Protein AF-0000000085163467 (afdb_homodimer)

Foldseek 3Di:
DPPPVCVVVLVQCVVLPLAAQWEEEEEQCFLNPVVQVSDVRNDPNYAYEYEEQDVVRQVNNCVPHHDPRYHYDYDDLLGGDPVSAATLEYEYEADLQQDLCSLSSVLSCQVRYDAFRKYKYKHWALPFDDDQCVLQVLLVLLLVLVLVLSVLSVGDRHVQVCVVVSCVVSQFPDKDKDKDFDKDKLVGDCSLVVCVVCVVSSCVSPVDDPPDDSVVSVVVSNVSSVVDTTMTGSTMMMMIMGHHD/DPPPPCVVVLVQCVVLPLAAQWEEEEEQCFLNPVVQVSDVRNDPNYAYEYEEQDVVRQVNNCVPHHDPRYHYDYDDLLGGDPVVAATLEYEYEADLQQDLCSLSSVLSCQVRYDAFRKYKYKHWALPFDDPQCVLPVLLVLLLVLVLVLSVLSVGDRHVQVCVVVSCVVSQFPDKDKDKDFDKDKLVGDCSLVVCVVCVVSSCVSVVDDPPDDSVVSVVVSNVSSVVDTTMTGSTMMMMIMGHHD

Sequence (490 aa):
MTNNRNDFTLRLLEDANIHPGMRVLDVGCGPGEVTGLLAALVGDSGKVIGIDTNTQLLNLAKQNHSGENIEYREADIYDLPQDLGTFDAIVGRRVLMYLPEPMQALENLKPFLKTDGMLIFQESDAINGGTGGDNLPRHQQAIQWVWQTVGLEGGDIHIGEKLYDMYVQLGIENPNIMAEVVMQTSKDNDLAWLIEMMLPRMQSHQVLSEDFSIDTFKKELKAEADATNTAFIRDTAFGVWGKFNMTNNRNDFTLRLLEDANIHPGMRVLDVGCGPGEVTGLLAALVGDSGKVIGIDTNTQLLNLAKQNHSGENIEYREADIYDLPQDLGTFDAIVGRRVLMYLPEPMQALENLKPFLKTDGMLIFQESDAINGGTGGDNLPRHQQAIQWVWQTVGLEGGDIHIGEKLYDMYVQLGIENPNIMAEVVMQTSKDNDLAWLIEMMLPRMQSHQVLSEDFSIDTFKKELKAEADATNTAFIRDTAFGVWGKFN

pLDDT: mean 94.49, std 8.82, range [33.84, 98.94]

Radius of gyration: 24.38 Å; Cα contacts (8 Å, |Δi|>4): 970; chains: 2; bounding box: 59×67×58 Å

Solvent-accessible surface area (backbone atoms only — not comparable to full-atom values): 25630 Å² total; per-residue (Å²): 117,84,76,54,85,52,52,65,56,51,51,49,42,51,74,69,61,63,42,66,48,36,35,34,36,27,44,53,26,48,51,19,64,64,42,42,55,50,34,64,48,14,33,85,71,12,36,27,39,27,23,25,76,51,66,68,33,45,53,45,8,55,70,73,43,69,51,96,33,48,45,79,44,81,37,41,71,86,60,64,65,77,86,74,54,64,16,49,29,40,38,32,55,69,42,58,37,68,39,93,53,43,66,59,36,55,59,58,45,54,84,35,40,37,93,80,14,36,46,34,42,32,32,54,18,65,59,39,80,58,70,35,37,68,78,34,60,66,60,48,47,53,52,47,51,52,52,49,44,42,39,75,72,61,25,42,54,56,41,31,60,42,47,60,43,52,40,41,74,73,46,16,86,78,57,37,71,49,40,35,45,39,69,35,33,49,84,53,68,61,59,62,60,48,49,61,73,40,38,67,61,26,36,75,70,62,76,36,60,89,80,60,52,67,67,58,50,46,52,51,46,50,53,49,24,73,73,37,78,37,42,31,44,68,25,27,41,24,36,39,34,41,39,69,114,118,85,76,53,87,52,53,65,56,52,50,50,42,50,74,69,60,62,40,66,49,37,37,34,37,28,44,54,26,49,52,20,63,64,44,43,54,49,34,65,47,12,33,86,70,13,36,26,38,27,23,26,76,51,63,69,34,44,54,44,9,55,70,72,42,70,49,95,31,49,45,78,45,81,38,41,71,87,60,63,66,74,86,73,54,63,16,51,28,39,37,31,56,69,41,59,38,67,38,93,54,43,68,58,37,55,59,59,46,54,83,35,42,37,93,81,13,37,45,35,42,34,32,54,18,63,59,38,76,62,72,36,39,68,77,35,60,66,61,48,48,52,54,48,52,53,54,49,43,43,39,74,73,62,26,43,56,56,41,31,58,42,46,60,45,52,41,41,73,73,47,17,84,78,58,36,72,48,40,34,45,39,68,34,33,49,86,53,67,60,59,64,60,48,50,60,72,40,38,70,61,26,35,75,69,60,74,36,58,90,82,59,52,67,67,59,50,46,50,51,47,49,52,49,24,74,73,38,79,41,43,30,48,70,23,27,41,24,35,38,35,39,40,70,114

InterPro domains:
  IPR025714 Methyltransferase domain [PF13847] (18-125)
  IPR029063 S-adenosyl-L-methionine-dependent methyltransferase superfamily [G3DSA:3.40.50.150] (1-230)
  IPR029063 S-adenosyl-L-methionine-dependent methyltransferase superfamily [SSF53335] (9-128)

Organism: Staphylococcus carnosus (strain TM300) (NCBI:txid396513)

Structure (mmCIF, N/CA/C/O backbone):
data_AF-0000000085163467-model_v1
#
loop_
_entity.id
_entity.type
_entity.pdbx_description
1 polymer 'Methyltransferase domain-containing protein'
#
loop_
_atom_site.group_PDB
_atom_site.id
_atom_site.type_symbol
_atom_site.label_atom_id
_atom_site.label_alt_id
_atom_site.label_comp_id
_atom_site.label_asym_id
_atom_site.label_entity_id
_atom_site.label_seq_id
_atom_site.pdbx_PDB_ins_code
_atom_site.Cartn_x
_atom_site.Cartn_y
_atom_site.Cartn_z
_atom_site.occupancy
_atom_site.B_iso_or_equiv
_atom_site.auth_seq_id
_atom_site.auth_comp_id
_atom_site.auth_asym_id
_atom_site.auth_atom_id
_atom_site.pdbx_PDB_model_num
ATOM 1 N N . MET A 1 1 ? 14.32 -0.67 -8.406 1 33.84 1 MET A N 1
ATOM 2 C CA . MET A 1 1 ? 13.039 0.006 -8.211 1 33.84 1 MET A CA 1
ATOM 3 C C . MET A 1 1 ? 13.242 1.389 -7.598 1 33.84 1 MET A C 1
ATOM 5 O O . MET A 1 1 ? 13.586 1.508 -6.418 1 33.84 1 MET A O 1
ATOM 9 N N . THR A 1 2 ? 13.789 2.273 -8.227 1 39.62 2 THR A N 1
ATOM 10 C CA . THR A 1 2 ? 14.047 3.531 -7.531 1 39.62 2 THR A CA 1
ATOM 11 C C . THR A 1 2 ? 12.766 4.082 -6.914 1 39.62 2 THR A C 1
ATOM 13 O O . THR A 1 2 ? 11.875 4.535 -7.633 1 39.62 2 THR A O 1
ATOM 16 N N . ASN A 1 3 ? 12.281 3.367 -5.816 1 54.41 3 ASN A N 1
ATOM 17 C CA . ASN A 1 3 ? 11.117 3.865 -5.086 1 54.41 3 ASN A CA 1
ATOM 18 C C . ASN A 1 3 ? 11.195 5.375 -4.871 1 54.41 3 ASN A C 1
ATOM 20 O O . ASN A 1 3 ? 11.977 5.844 -4.039 1 54.41 3 ASN A O 1
ATOM 24 N N . ASN A 1 4 ? 10.828 6.082 -6.039 1 67.31 4 ASN A N 1
ATOM 25 C CA . ASN A 1 4 ? 10.734 7.52 -5.82 1 67.31 4 ASN A CA 1
ATOM 26 C C . ASN A 1 4 ? 9.82 7.848 -4.641 1 67.31 4 ASN A C 1
ATOM 28 O O . ASN A 1 4 ? 8.664 7.418 -4.605 1 67.31 4 ASN A O 1
ATOM 32 N N . ARG A 1 5 ? 10.398 8.391 -3.631 1 80.62 5 ARG A N 1
ATOM 33 C CA . ARG A 1 5 ? 9.75 8.727 -2.365 1 80.62 5 ARG A CA 1
ATOM 34 C C . ARG A 1 5 ? 8.469 9.516 -2.594 1 80.62 5 ARG A C 1
ATOM 36 O O . ARG A 1 5 ? 7.582 9.523 -1.735 1 80.62 5 ARG A O 1
ATOM 43 N N . ASN A 1 6 ? 8.367 10.039 -3.852 1 93.56 6 ASN A N 1
ATOM 44 C CA . ASN A 1 6 ? 7.219 10.898 -4.09 1 93.56 6 ASN A CA 1
ATOM 45 C C . ASN A 1 6 ? 6.137 10.18 -4.891 1 93.56 6 ASN A C 1
ATOM 47 O O . ASN A 1 6 ? 5.094 10.758 -5.199 1 93.56 6 ASN A O 1
ATOM 51 N N . ASP A 1 7 ? 6.352 8.945 -5.258 1 93.31 7 ASP A N 1
ATOM 52 C CA . ASP A 1 7 ? 5.395 8.227 -6.094 1 93.31 7 ASP A CA 1
ATOM 53 C C . ASP A 1 7 ? 4.023 8.156 -5.426 1 93.31 7 ASP A C 1
ATOM 55 O O . ASP A 1 7 ? 3 8.391 -6.066 1 93.31 7 ASP A O 1
ATOM 59 N N . PHE A 1 8 ? 4.055 7.855 -4.184 1 95.5 8 PHE A N 1
ATOM 60 C CA . PHE A 1 8 ? 2.791 7.773 -3.463 1 95.5 8 PHE A CA 1
ATOM 61 C C . PHE A 1 8 ? 2.094 9.133 -3.438 1 95.5 8 PHE A C 1
ATOM 63 O O . PHE A 1 8 ? 0.89 9.219 -3.688 1 95.5 8 PHE A O 1
ATOM 70 N N . THR A 1 9 ? 2.85 10.195 -3.123 1 98.06 9 THR A N 1
ATOM 71 C CA . THR A 1 9 ? 2.316 11.555 -3.061 1 98.06 9 THR A CA 1
ATOM 72 C C . THR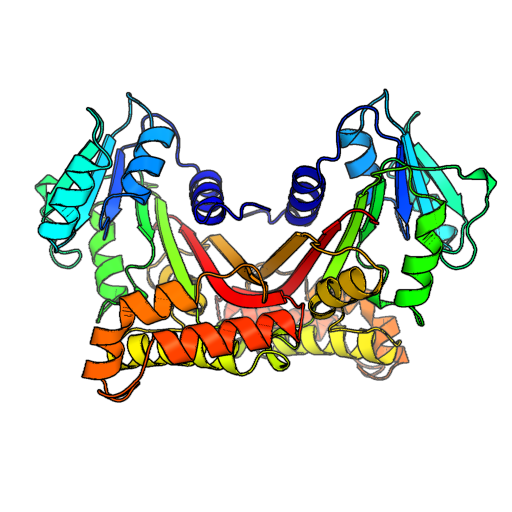 A 1 9 ? 1.715 11.961 -4.402 1 98.06 9 THR A C 1
ATOM 74 O O . THR A 1 9 ? 0.606 12.5 -4.453 1 98.06 9 THR A O 1
ATOM 77 N N . LEU A 1 10 ? 2.42 11.648 -5.441 1 97.38 10 LEU A N 1
ATOM 78 C CA . LEU A 1 10 ? 1.955 12.023 -6.773 1 97.38 10 LEU A CA 1
ATOM 79 C C . LEU A 1 10 ? 0.665 11.297 -7.125 1 97.38 10 LEU A C 1
ATOM 81 O O . LEU A 1 10 ? -0.26 11.891 -7.684 1 97.38 10 LEU A O 1
ATOM 85 N N . ARG A 1 11 ? 0.562 10.039 -6.812 1 95.88 11 ARG A N 1
ATOM 86 C CA . ARG A 1 11 ? -0.658 9.273 -7.059 1 95.88 11 ARG A CA 1
ATOM 87 C C . ARG A 1 11 ? -1.825 9.836 -6.254 1 95.88 11 ARG A C 1
ATOM 89 O O . ARG A 1 11 ? -2.947 9.922 -6.754 1 95.88 11 ARG A O 1
ATOM 96 N N . LEU A 1 12 ? -1.539 10.188 -4.984 1 97.69 12 LEU A N 1
ATOM 97 C CA . LEU A 1 12 ? -2.555 10.781 -4.121 1 97.69 12 LEU A CA 1
ATOM 98 C C . LEU A 1 12 ? -3.098 12.07 -4.723 1 97.69 12 LEU A C 1
ATOM 100 O O . LEU A 1 12 ? -4.312 12.258 -4.809 1 97.69 12 LEU A O 1
ATOM 104 N N . LEU A 1 13 ? -2.219 12.945 -5.176 1 98.62 13 LEU A N 1
ATOM 105 C CA . LEU A 1 13 ? -2.607 14.234 -5.73 1 98.62 13 LEU A CA 1
ATOM 106 C C . LEU A 1 13 ? -3.369 14.062 -7.039 1 98.62 13 LEU A C 1
ATOM 108 O O . LEU A 1 13 ? -4.32 14.797 -7.312 1 98.62 13 LEU A O 1
ATOM 112 N N . GLU A 1 14 ? -2.939 13.078 -7.836 1 97.19 14 GLU A N 1
ATOM 113 C CA . GLU A 1 14 ? -3.637 12.781 -9.086 1 97.19 14 GLU A CA 1
ATOM 114 C C . GLU A 1 14 ? -5.039 12.25 -8.82 1 97.19 14 GLU A C 1
ATOM 116 O O . GLU A 1 14 ? -6.008 12.695 -9.438 1 97.19 14 GLU A O 1
ATOM 121 N N . ASP A 1 15 ? -5.102 11.32 -7.945 1 96.44 15 ASP A N 1
ATOM 122 C CA . ASP A 1 15 ? -6.395 10.742 -7.594 1 96.44 15 ASP A CA 1
ATOM 123 C C . ASP A 1 15 ? -7.336 11.797 -7.027 1 96.44 15 ASP A C 1
ATOM 125 O O . ASP A 1 15 ? -8.547 11.734 -7.238 1 96.44 15 ASP A O 1
ATOM 129 N N . ALA A 1 16 ? -6.781 12.773 -6.324 1 97.81 16 ALA A N 1
ATOM 130 C CA . ALA A 1 16 ? -7.574 13.852 -5.75 1 97.81 16 ALA A CA 1
ATOM 131 C C . ALA A 1 16 ? -7.859 14.938 -6.789 1 97.81 16 ALA A C 1
ATOM 133 O O . ALA A 1 16 ? -8.469 15.961 -6.473 1 97.81 16 ALA A O 1
ATOM 134 N N . ASN A 1 17 ? -7.375 14.766 -8.008 1 97.38 17 ASN A N 1
ATOM 135 C CA . ASN A 1 17 ? -7.664 15.578 -9.18 1 97.38 17 ASN A CA 1
ATOM 136 C C . ASN A 1 17 ? -7.07 16.984 -9.055 1 97.38 17 ASN A C 1
ATOM 138 O O . ASN A 1 17 ? -7.742 17.969 -9.344 1 97.38 17 ASN A O 1
ATOM 142 N N . ILE A 1 18 ? -5.855 17.078 -8.5 1 98.75 18 ILE A N 1
ATOM 143 C CA . ILE A 1 18 ? -5.086 18.312 -8.664 1 98.75 18 ILE A CA 1
ATOM 144 C C . ILE A 1 18 ? -4.766 18.516 -10.141 1 98.75 18 ILE A C 1
ATOM 146 O O . ILE A 1 18 ? -4.23 17.625 -10.797 1 98.75 18 ILE A O 1
ATOM 150 N N . HIS A 1 19 ? -5.098 19.656 -10.656 1 98.31 19 HIS A N 1
ATOM 151 C CA . HIS A 1 19 ? -4.957 19.875 -12.094 1 98.31 19 HIS A CA 1
ATOM 152 C C . HIS A 1 19 ? -4.598 21.328 -12.398 1 98.31 19 HIS A C 1
ATOM 154 O O . HIS A 1 19 ? -4.641 22.172 -11.508 1 98.31 19 HIS A O 1
ATOM 160 N N . PRO A 1 20 ? -4.234 21.609 -13.625 1 98.62 20 PRO A N 1
ATOM 161 C CA . PRO A 1 20 ? -3.764 22.953 -13.992 1 98.62 20 PRO A CA 1
ATOM 162 C C . PRO A 1 20 ? -4.781 24.047 -13.672 1 98.62 20 PRO A C 1
ATOM 164 O O . PRO A 1 20 ? -5.984 23.844 -13.867 1 98.62 20 PRO A O 1
ATOM 167 N N . GLY A 1 21 ? -4.293 25.109 -13.188 1 98.75 21 GLY A N 1
ATOM 168 C CA . GLY A 1 21 ? -5.121 26.281 -12.969 1 98.75 21 GLY A CA 1
ATOM 169 C C . GLY A 1 21 ? -5.594 26.422 -11.531 1 98.75 21 GLY A C 1
ATOM 170 O O . GLY A 1 21 ? -6.113 27.469 -11.133 1 98.75 21 GLY A O 1
ATOM 171 N N . MET A 1 22 ? -5.332 25.438 -10.711 1 98.75 22 MET A N 1
ATOM 172 C CA . MET A 1 22 ? -5.832 25.438 -9.336 1 98.75 22 MET A CA 1
ATOM 173 C C . MET A 1 22 ? -4.988 26.344 -8.445 1 98.75 22 MET A C 1
ATOM 175 O O . MET A 1 22 ? -3.791 26.516 -8.688 1 98.75 22 MET A O 1
ATOM 179 N N . ARG A 1 23 ? -5.645 26.891 -7.461 1 98.88 23 ARG A N 1
ATOM 180 C CA . ARG A 1 23 ? -4.969 27.531 -6.332 1 98.88 23 ARG A CA 1
ATOM 181 C C . ARG A 1 23 ? -4.898 26.578 -5.137 1 98.88 23 ARG A C 1
ATOM 183 O O . ARG A 1 23 ? -5.93 26.188 -4.582 1 98.88 23 ARG A O 1
ATOM 190 N N . VAL A 1 24 ? -3.676 26.203 -4.703 1 98.94 24 VAL A N 1
ATOM 191 C CA . VAL A 1 24 ? -3.512 25.141 -3.715 1 98.94 24 VAL A CA 1
ATOM 192 C C . VAL A 1 24 ? -2.688 25.656 -2.537 1 98.94 24 VAL A C 1
ATOM 194 O O . VAL A 1 24 ? -1.69 26.359 -2.729 1 98.94 24 VAL A O 1
ATOM 197 N N . LEU A 1 25 ? -3.133 25.344 -1.341 1 98.88 25 LEU A N 1
ATOM 198 C CA . LEU A 1 25 ? -2.377 25.609 -0.123 1 98.88 25 LEU A CA 1
ATOM 199 C C . LEU A 1 25 ? -1.629 24.375 0.344 1 98.88 25 LEU A C 1
ATOM 201 O O . LEU A 1 25 ? -2.227 23.297 0.493 1 98.88 25 LEU A O 1
ATOM 205 N N . ASP A 1 26 ? -0.346 24.469 0.491 1 98.81 26 ASP A N 1
ATOM 206 C CA . ASP A 1 26 ? 0.497 23.422 1.069 1 98.81 26 ASP A CA 1
ATOM 207 C C . ASP A 1 26 ? 0.833 23.734 2.527 1 98.81 26 ASP A C 1
ATOM 209 O O . ASP A 1 26 ? 1.707 24.562 2.805 1 98.81 26 ASP A O 1
ATOM 213 N N . VAL A 1 27 ? 0.154 23.078 3.463 1 98.69 27 VAL A N 1
ATOM 214 C CA . VAL A 1 27 ? 0.337 23.406 4.875 1 98.69 27 VAL A CA 1
ATOM 215 C C . VAL A 1 27 ? 1.475 22.562 5.449 1 98.69 27 VAL A C 1
ATOM 217 O O . VAL A 1 27 ? 1.583 21.359 5.152 1 98.69 27 VAL A O 1
ATOM 220 N N . GLY A 1 28 ? 2.26 23.156 6.266 1 98.25 28 GLY A N 1
ATOM 221 C CA . GLY A 1 28 ? 3.469 22.484 6.715 1 98.25 28 GLY A CA 1
ATOM 222 C C . GLY A 1 28 ? 4.406 22.109 5.578 1 98.25 28 GLY A C 1
ATOM 223 O O . GLY A 1 28 ? 4.859 20.969 5.48 1 98.25 28 GLY A O 1
ATOM 224 N N . CYS A 1 29 ? 4.797 23.094 4.777 1 98.44 29 CYS A N 1
ATOM 225 C CA . CYS A 1 29 ? 5.438 22.797 3.5 1 98.44 29 CYS A CA 1
ATOM 226 C C . CYS A 1 29 ? 6.902 22.438 3.697 1 98.44 29 CYS A C 1
ATOM 228 O O . CYS A 1 29 ? 7.547 21.922 2.779 1 98.44 29 CYS A O 1
ATOM 230 N N . GLY A 1 30 ? 7.516 22.719 4.863 1 97.5 30 GLY A N 1
ATOM 231 C CA . GLY A 1 30 ? 8.922 22.422 5.094 1 97.5 30 GLY A CA 1
ATOM 232 C C . GLY A 1 30 ? 9.836 23.016 4.043 1 97.5 30 GLY A C 1
ATOM 233 O O . GLY A 1 30 ? 9.727 24.203 3.729 1 97.5 30 GLY A O 1
ATOM 234 N N . PRO A 1 31 ? 10.75 22.266 3.578 1 97.56 31 PRO A N 1
ATOM 235 C CA . PRO A 1 31 ? 11.68 22.797 2.576 1 97.56 31 PRO A CA 1
ATOM 236 C C . PRO A 1 31 ? 11.062 22.875 1.181 1 97.56 31 PRO A C 1
ATOM 238 O O . PRO A 1 31 ? 11.781 23.078 0.196 1 97.56 31 PRO A O 1
ATOM 241 N N . GLY A 1 32 ? 9.836 22.594 1.021 1 98.19 32 GLY A N 1
ATOM 242 C CA . GLY A 1 32 ? 9.086 22.969 -0.171 1 98.19 32 GLY A CA 1
ATOM 243 C C . GLY A 1 32 ? 8.977 21.844 -1.18 1 98.19 32 GLY A C 1
ATOM 244 O O . GLY A 1 32 ? 8.602 22.062 -2.334 1 98.19 32 GLY A O 1
ATOM 245 N N . GLU A 1 33 ? 9.242 20.609 -0.775 1 97.31 33 GLU A N 1
ATOM 246 C CA . GLU A 1 33 ? 9.227 19.5 -1.724 1 97.31 33 GLU A CA 1
ATOM 247 C C . GLU A 1 33 ? 7.844 19.312 -2.332 1 97.31 33 GLU A C 1
ATOM 249 O O . GLU A 1 33 ? 7.695 19.266 -3.557 1 97.31 33 GLU A O 1
ATOM 254 N N . VAL A 1 34 ? 6.852 19.188 -1.509 1 98.5 34 VAL A N 1
ATOM 255 C CA . VAL A 1 34 ? 5.488 18.984 -1.991 1 98.5 34 VAL A CA 1
ATOM 256 C C . VAL A 1 34 ? 5.012 20.234 -2.725 1 98.5 34 VAL A C 1
ATOM 258 O O . VAL A 1 34 ? 4.293 20.141 -3.721 1 98.5 34 VAL A O 1
ATOM 261 N N . THR A 1 35 ? 5.414 21.422 -2.258 1 98.75 35 THR A N 1
ATOM 262 C CA . THR A 1 35 ? 5.086 22.656 -2.945 1 98.75 35 THR A CA 1
ATOM 263 C C . THR A 1 35 ? 5.543 22.609 -4.402 1 98.75 35 THR A C 1
ATOM 265 O O . THR A 1 35 ? 4.801 23 -5.305 1 98.75 35 THR A O 1
ATOM 268 N N . GLY A 1 36 ? 6.754 22.172 -4.574 1 98.38 36 GLY A N 1
ATOM 269 C CA . GLY A 1 36 ? 7.266 22.031 -5.93 1 98.38 36 GLY A CA 1
ATOM 270 C C . GLY A 1 36 ? 6.438 21.078 -6.781 1 98.38 36 GLY A C 1
ATOM 271 O O . GLY A 1 36 ? 6.156 21.375 -7.945 1 98.38 36 GLY A O 1
ATOM 272 N N . LEU A 1 37 ? 6.062 19.922 -6.238 1 98.31 37 LEU A N 1
ATOM 273 C CA . LEU A 1 37 ? 5.227 18.969 -6.953 1 98.31 37 LEU A CA 1
ATOM 274 C C . LEU A 1 37 ? 3.893 19.594 -7.344 1 98.31 37 LEU A C 1
ATOM 276 O O . LEU A 1 37 ? 3.439 19.438 -8.484 1 98.31 37 LEU A O 1
ATOM 280 N N . LEU A 1 38 ? 3.305 20.312 -6.398 1 98.81 38 LEU A N 1
ATOM 281 C CA . LEU A 1 38 ? 2.016 20.953 -6.621 1 98.81 38 LEU A CA 1
ATOM 282 C C . LEU A 1 38 ? 2.121 22.016 -7.711 1 98.81 38 LEU A C 1
ATOM 284 O O . LEU A 1 38 ? 1.244 22.109 -8.57 1 98.81 38 LEU A O 1
ATOM 288 N N . ALA A 1 39 ? 3.17 22.781 -7.656 1 98.75 39 ALA A N 1
ATOM 289 C CA . ALA A 1 39 ? 3.373 23.828 -8.641 1 98.75 39 ALA A CA 1
ATOM 290 C C . ALA A 1 39 ? 3.443 23.266 -10.055 1 98.75 39 ALA A C 1
ATOM 292 O O . ALA A 1 39 ? 2.879 23.844 -10.992 1 98.75 39 ALA A O 1
ATOM 293 N N . ALA A 1 40 ? 4.156 22.172 -10.18 1 98.25 40 ALA A N 1
ATOM 294 C CA . ALA A 1 40 ? 4.262 21.516 -11.477 1 98.25 40 ALA A CA 1
ATOM 295 C C . ALA A 1 40 ? 2.898 21.016 -11.953 1 98.25 40 ALA A C 1
ATOM 297 O O . ALA A 1 40 ? 2.572 21.109 -13.141 1 98.25 40 ALA A O 1
ATOM 298 N N . LEU A 1 41 ? 2.098 20.516 -11.102 1 98.5 41 LEU A N 1
ATOM 299 C CA . LEU A 1 41 ? 0.807 19.938 -11.445 1 98.5 41 LEU A CA 1
ATOM 300 C C . LEU A 1 41 ? -0.194 21.016 -11.828 1 98.5 41 LEU A C 1
ATOM 302 O O . LEU A 1 41 ? -0.966 20.844 -12.781 1 98.5 41 LEU A O 1
ATOM 306 N N . VAL A 1 42 ? -0.173 22.125 -11.125 1 98.69 42 VAL A N 1
ATOM 307 C CA . VAL A 1 42 ? -1.188 23.141 -11.359 1 98.69 42 VA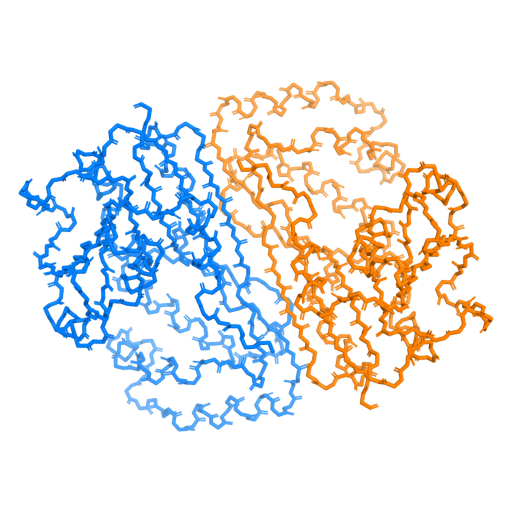L A CA 1
ATOM 308 C C . VAL A 1 42 ? -0.763 24.031 -12.531 1 98.69 42 VAL A C 1
ATOM 310 O O . VAL A 1 42 ? -1.578 24.781 -13.078 1 98.69 42 VAL A O 1
ATOM 313 N N . GLY A 1 43 ? 0.522 24.094 -12.805 1 98.31 43 GLY A N 1
ATOM 314 C CA . GLY A 1 43 ? 1.028 24.812 -13.961 1 98.31 43 GLY A CA 1
ATOM 315 C C . GLY A 1 43 ? 1.053 26.312 -13.766 1 98.31 43 GLY A C 1
ATOM 316 O O . GLY A 1 43 ? 0.718 26.812 -12.688 1 98.31 43 GLY A O 1
ATOM 317 N N . ASP A 1 44 ? 1.373 27.016 -14.867 1 97.56 44 ASP A N 1
ATOM 318 C CA . ASP A 1 44 ? 1.598 28.453 -14.828 1 97.56 44 ASP A CA 1
ATOM 319 C C . ASP A 1 44 ? 0.292 29.203 -14.586 1 97.56 44 ASP A C 1
ATOM 321 O O . ASP A 1 44 ? 0.306 30.375 -14.164 1 97.56 44 ASP A O 1
ATOM 325 N N . SER A 1 45 ? -0.733 28.531 -14.906 1 98.38 45 SER A N 1
ATOM 326 C CA . SER A 1 45 ? -2.023 29.188 -14.727 1 98.38 45 SER A CA 1
ATOM 327 C C . SER A 1 45 ? -2.545 29 -13.305 1 98.38 45 SER A C 1
ATOM 329 O O . SER A 1 45 ? -3.562 29.578 -12.922 1 98.38 45 SER A O 1
ATOM 331 N N . GLY A 1 46 ? -1.852 28.125 -12.555 1 98.69 46 GLY A N 1
ATOM 332 C CA . GLY A 1 46 ? -2.211 27.906 -11.164 1 98.69 46 GLY A CA 1
ATOM 333 C C . GLY A 1 46 ? -1.3 28.609 -10.188 1 98.69 46 GLY A C 1
ATOM 334 O O . GLY A 1 46 ? -0.425 29.391 -10.594 1 98.69 46 GLY A O 1
ATOM 335 N N . LYS A 1 47 ? -1.557 28.406 -8.883 1 98.75 47 LYS A N 1
ATOM 336 C CA . LYS A 1 47 ? -0.771 29.016 -7.816 1 98.75 47 LYS A CA 1
ATOM 337 C C . LYS A 1 47 ? -0.7 28.109 -6.594 1 98.75 47 LYS A C 1
ATOM 339 O O . LYS A 1 47 ? -1.697 27.5 -6.211 1 98.75 47 LYS A O 1
ATOM 344 N N . VAL A 1 48 ? 0.468 28.047 -6.008 1 98.88 48 VAL A N 1
ATOM 345 C CA . VAL A 1 48 ? 0.669 27.266 -4.785 1 98.88 48 VAL A CA 1
ATOM 346 C C . VAL A 1 48 ? 1.252 28.172 -3.695 1 98.88 48 VAL A C 1
ATOM 348 O O . VAL A 1 48 ? 2.215 28.906 -3.938 1 98.88 48 VAL A O 1
ATOM 351 N N . ILE A 1 49 ? 0.641 28.156 -2.584 1 98.88 49 ILE A N 1
ATOM 352 C CA . ILE A 1 49 ? 1.185 28.828 -1.409 1 98.88 49 ILE A CA 1
ATOM 353 C C . ILE A 1 49 ? 1.601 27.797 -0.367 1 98.88 49 ILE A C 1
ATOM 355 O O . ILE A 1 49 ? 0.777 27 0.09 1 98.88 49 ILE A O 1
ATOM 359 N N . GLY A 1 50 ? 2.855 27.766 -0.092 1 98.75 50 GLY A N 1
ATOM 360 C CA . GLY A 1 50 ? 3.355 26.938 0.995 1 98.75 50 GLY A CA 1
ATOM 361 C C . GLY A 1 50 ? 3.496 27.688 2.303 1 98.75 50 GLY A C 1
ATOM 362 O O . GLY A 1 50 ? 4.051 28.781 2.334 1 98.75 50 GLY A O 1
ATOM 363 N N . ILE A 1 51 ? 3.016 27.078 3.383 1 98.62 51 ILE A N 1
ATOM 364 C CA . ILE A 1 51 ? 3.154 27.766 4.668 1 98.62 51 ILE A CA 1
ATOM 365 C C . ILE A 1 51 ? 3.842 26.828 5.668 1 98.62 51 ILE A C 1
ATOM 367 O O . ILE A 1 51 ? 3.686 25.609 5.602 1 98.62 51 ILE A O 1
ATOM 371 N N . ASP A 1 52 ? 4.578 27.375 6.516 1 98.25 52 ASP A N 1
ATOM 372 C CA . ASP A 1 52 ? 5.23 26.719 7.645 1 98.25 52 ASP A CA 1
ATOM 373 C C . ASP A 1 52 ? 5.559 27.734 8.75 1 98.25 52 ASP A C 1
ATOM 375 O O . ASP A 1 52 ? 5.578 28.938 8.508 1 98.25 52 ASP A O 1
ATOM 379 N N . THR A 1 53 ? 5.703 27.234 9.961 1 97.62 53 THR A N 1
ATOM 380 C CA . THR A 1 53 ? 6.059 28.109 11.07 1 97.62 53 THR A CA 1
ATOM 381 C C . THR A 1 53 ? 7.574 28.281 11.156 1 97.62 53 THR A C 1
ATOM 383 O O . THR A 1 53 ? 8.062 29.188 11.836 1 97.62 53 THR A O 1
ATOM 386 N N . ASN A 1 54 ? 8.32 27.406 10.492 1 97.31 54 ASN A N 1
ATOM 387 C CA . ASN A 1 54 ? 9.773 27.391 10.57 1 97.31 54 ASN A CA 1
ATOM 388 C C . ASN A 1 54 ? 10.398 28.219 9.461 1 97.31 54 ASN A C 1
ATOM 390 O O . ASN A 1 54 ? 10.508 27.766 8.32 1 97.31 54 ASN A O 1
ATOM 394 N N . THR A 1 55 ? 10.977 29.328 9.805 1 97.31 55 THR A N 1
ATOM 395 C CA . THR A 1 55 ? 11.492 30.281 8.836 1 97.31 55 THR A CA 1
ATOM 396 C C . THR A 1 55 ? 12.727 29.719 8.133 1 97.31 55 THR A C 1
ATOM 398 O O . THR A 1 55 ? 12.969 30.016 6.957 1 97.31 55 THR A O 1
ATOM 401 N N . GLN A 1 56 ? 13.445 28.953 8.82 1 97.38 56 GLN A N 1
ATOM 402 C CA . GLN A 1 56 ? 14.625 28.359 8.203 1 97.38 56 GLN A CA 1
ATOM 403 C C . GLN A 1 56 ? 14.234 27.391 7.094 1 97.38 56 GLN A C 1
ATOM 405 O O . GLN A 1 56 ? 14.859 27.375 6.031 1 97.38 56 GLN A O 1
ATOM 410 N N . LEU A 1 57 ? 13.242 26.625 7.363 1 97.44 57 LEU A N 1
ATOM 411 C CA . LEU A 1 57 ? 12.758 25.703 6.34 1 97.44 57 LEU A CA 1
ATOM 412 C C . LEU A 1 57 ? 12.172 26.469 5.16 1 97.44 57 LEU A C 1
ATOM 414 O O . LEU A 1 57 ? 12.367 26.078 4.004 1 97.44 57 LEU A O 1
ATOM 418 N N . LEU A 1 58 ? 11.484 27.547 5.438 1 98.31 58 LEU A N 1
ATOM 419 C CA . LEU A 1 58 ? 10.898 28.344 4.375 1 98.31 58 LEU A CA 1
ATOM 420 C C . LEU A 1 58 ? 11.984 28.953 3.486 1 98.31 58 LEU A C 1
ATOM 422 O O . LEU A 1 58 ? 11.82 29.047 2.27 1 98.31 58 LEU A O 1
ATOM 426 N N . ASN A 1 59 ? 13.055 29.359 4.098 1 98.12 59 ASN A N 1
ATOM 427 C CA . ASN A 1 59 ? 14.164 29.875 3.318 1 98.12 59 ASN A CA 1
ATOM 428 C C . ASN A 1 59 ? 14.75 28.828 2.385 1 98.12 59 ASN A C 1
ATOM 430 O O . ASN A 1 59 ? 15.055 29.109 1.228 1 98.12 59 ASN A O 1
ATOM 434 N N . LEU A 1 60 ? 14.859 27.656 2.924 1 98.06 60 LEU A N 1
ATOM 435 C CA . LEU A 1 60 ? 15.312 26.547 2.086 1 98.06 60 LEU A CA 1
ATOM 436 C C . LEU A 1 60 ? 14.328 26.281 0.957 1 98.06 60 LEU A C 1
ATOM 438 O O . LEU A 1 60 ? 14.727 26 -0.175 1 98.06 60 LEU A O 1
ATOM 442 N N . ALA A 1 61 ? 13.078 26.359 1.261 1 98.44 61 ALA A N 1
ATOM 443 C CA . ALA A 1 61 ? 12.039 26.125 0.263 1 98.44 61 ALA A CA 1
ATOM 444 C C . ALA A 1 61 ? 12.156 27.125 -0.887 1 98.44 61 ALA A C 1
ATOM 446 O O . ALA A 1 61 ? 12.086 26.75 -2.057 1 98.44 61 ALA A O 1
ATOM 447 N N . LYS A 1 62 ? 12.359 28.359 -0.571 1 98 62 LYS A N 1
ATOM 448 C CA . LYS A 1 62 ? 12.484 29.422 -1.562 1 98 62 LYS A CA 1
ATOM 449 C C . LYS A 1 62 ? 13.688 29.188 -2.475 1 98 62 LYS A C 1
ATOM 451 O O . LYS A 1 62 ? 13.641 29.516 -3.664 1 98 62 LYS A O 1
ATOM 456 N N . GLN A 1 63 ? 14.641 28.578 -1.901 1 97.81 63 GLN A N 1
ATOM 457 C CA . GLN A 1 63 ? 15.859 28.297 -2.66 1 97.81 63 GLN A CA 1
ATOM 458 C C . GLN A 1 63 ? 15.688 27.062 -3.539 1 97.81 63 GLN A C 1
ATOM 460 O O . GLN A 1 63 ? 16.141 27.031 -4.684 1 97.81 63 GLN A O 1
ATOM 465 N N . ASN A 1 64 ? 15.047 26.109 -3.002 1 96.69 64 ASN A N 1
ATOM 466 C CA . ASN A 1 64 ? 14.961 24.812 -3.66 1 96.69 64 ASN A CA 1
ATOM 467 C C . ASN A 1 64 ? 13.867 24.781 -4.719 1 96.69 64 ASN A C 1
ATOM 469 O O . ASN A 1 64 ? 13.977 24.078 -5.719 1 96.69 64 ASN A O 1
ATOM 473 N N . HIS A 1 65 ? 12.789 25.438 -4.395 1 97.12 65 HIS A N 1
ATOM 474 C CA . HIS A 1 65 ? 11.602 25.406 -5.234 1 97.12 65 HIS A CA 1
ATOM 475 C C . HIS A 1 65 ? 11 26.797 -5.391 1 97.12 65 HIS A C 1
ATOM 477 O O . HIS A 1 65 ? 10.234 27.25 -4.535 1 97.12 65 HIS A O 1
ATOM 483 N N . SER A 1 66 ? 11.367 27.375 -6.449 1 95.69 66 SER A N 1
ATOM 484 C CA . SER A 1 66 ? 10.875 28.719 -6.73 1 95.69 66 SER A CA 1
ATOM 485 C C . SER A 1 66 ? 10.195 28.781 -8.094 1 95.69 66 SER A C 1
ATOM 487 O O . SER A 1 66 ? 10.359 27.875 -8.922 1 95.69 66 SER A O 1
ATOM 489 N N . GLY A 1 67 ? 9.32 29.688 -8.242 1 95.94 67 GLY A N 1
ATOM 490 C CA . GLY A 1 67 ? 8.586 29.938 -9.469 1 95.94 67 GLY A CA 1
ATOM 491 C C . GLY A 1 67 ? 7.57 31.062 -9.336 1 95.94 67 GLY A C 1
ATOM 492 O O . GLY A 1 67 ? 7.207 31.453 -8.219 1 95.94 67 GLY A O 1
ATOM 493 N N . GLU A 1 68 ? 7.145 31.594 -10.461 1 97.38 68 GLU A N 1
ATOM 494 C CA . GLU A 1 68 ? 6.168 32.688 -10.461 1 97.38 68 GLU A CA 1
ATOM 495 C C . GLU A 1 68 ? 4.852 32.219 -9.828 1 97.38 68 GLU A C 1
ATOM 497 O O . GLU A 1 68 ? 4.121 33.062 -9.266 1 97.38 68 GLU A O 1
ATOM 502 N N . ASN A 1 69 ? 4.664 30.938 -9.914 1 98.44 69 ASN A N 1
ATOM 503 C CA . ASN A 1 69 ? 3.395 30.422 -9.406 1 98.44 69 ASN A CA 1
ATOM 504 C C . ASN A 1 69 ? 3.543 29.875 -7.992 1 98.44 69 ASN A C 1
ATOM 506 O O . ASN A 1 69 ? 2.705 29.094 -7.535 1 98.44 69 ASN A O 1
ATOM 510 N N . ILE A 1 70 ? 4.594 30.172 -7.297 1 98.81 70 ILE A N 1
ATOM 511 C CA . ILE A 1 70 ? 4.832 29.688 -5.938 1 98.81 70 ILE A CA 1
ATOM 512 C C . ILE A 1 70 ? 5.02 30.875 -5 1 98.81 70 ILE A C 1
ATOM 514 O O . ILE A 1 70 ? 5.699 31.844 -5.34 1 98.81 70 ILE A O 1
ATOM 518 N N . GLU A 1 71 ? 4.418 30.812 -3.932 1 98.56 71 GLU A N 1
ATOM 519 C CA . GLU A 1 71 ? 4.633 31.734 -2.828 1 98.56 71 GLU A CA 1
ATOM 520 C C . GLU A 1 71 ? 4.82 31 -1.508 1 98.56 71 GLU A C 1
ATOM 522 O O . GLU A 1 71 ? 4.18 29.969 -1.272 1 98.56 71 GLU A O 1
ATOM 527 N N . TYR A 1 72 ? 5.75 31.453 -0.694 1 98.56 72 TYR A N 1
ATOM 528 C CA . TYR A 1 72 ? 5.945 30.922 0.647 1 98.56 72 TYR A CA 1
ATOM 529 C C . TYR A 1 72 ? 5.625 31.969 1.706 1 98.56 72 TYR A C 1
ATOM 531 O O . TYR A 1 72 ? 5.965 33.125 1.551 1 98.56 72 TYR A O 1
ATOM 539 N N . ARG A 1 73 ? 4.93 31.5 2.746 1 97.75 73 ARG A N 1
ATOM 540 C CA . ARG A 1 73 ? 4.555 32.406 3.836 1 97.75 73 ARG A CA 1
ATOM 541 C C . ARG A 1 73 ? 4.695 31.703 5.188 1 97.75 73 ARG A C 1
ATOM 543 O O . ARG A 1 73 ? 4.355 30.531 5.328 1 97.75 73 ARG A O 1
ATOM 550 N N . GLU A 1 74 ? 5.215 32.531 6.102 1 98.06 74 GLU A N 1
ATOM 551 C CA . GLU A 1 74 ? 5.188 32.031 7.477 1 98.06 74 GLU A CA 1
ATOM 552 C C . GLU A 1 74 ? 3.779 32.125 8.062 1 98.06 74 GLU A C 1
ATOM 554 O O . GLU A 1 74 ? 3.145 33.156 8.039 1 98.06 74 GLU A O 1
ATOM 559 N N . ALA A 1 75 ? 3.264 31 8.5 1 97.44 75 ALA A N 1
ATOM 560 C CA . ALA A 1 75 ? 1.932 30.953 9.102 1 97.44 75 ALA A CA 1
ATOM 561 C C . ALA A 1 75 ? 1.755 29.703 9.961 1 97.44 75 ALA A C 1
ATOM 563 O O . ALA A 1 75 ? 2.365 28.672 9.695 1 97.44 75 ALA A O 1
ATOM 564 N N . ASP A 1 76 ? 0.967 29.906 10.961 1 96.88 76 ASP A N 1
ATOM 565 C CA . ASP A 1 76 ? 0.564 28.828 11.852 1 96.88 76 ASP A CA 1
ATOM 566 C C . ASP A 1 76 ? -0.783 28.25 11.438 1 96.88 76 ASP A C 1
ATOM 568 O O . ASP A 1 76 ? -1.762 28.984 11.281 1 96.88 76 ASP A O 1
ATOM 572 N N . ILE A 1 77 ? -0.829 26.938 11.281 1 96.12 77 ILE A N 1
ATOM 573 C CA . ILE A 1 77 ? -2.049 26.266 10.844 1 96.12 77 ILE A CA 1
ATOM 574 C C . ILE A 1 77 ? -3.18 26.578 11.82 1 96.12 77 ILE A C 1
ATOM 576 O O . ILE A 1 77 ? -4.355 26.562 11.445 1 96.12 77 ILE A O 1
ATOM 580 N N . TYR A 1 78 ? -2.904 26.891 13.07 1 97 78 TYR A N 1
ATOM 581 C CA . TYR A 1 78 ? -3.914 27.172 14.086 1 97 78 TYR A CA 1
ATOM 582 C C . TYR A 1 78 ? -4.371 28.625 14.023 1 97 78 TYR A C 1
ATOM 584 O O . TYR A 1 78 ? -5.348 29 14.672 1 97 78 TYR A O 1
ATOM 592 N N . ASP A 1 79 ? -3.594 29.359 13.281 1 95.38 79 ASP A N 1
ATOM 593 C CA . ASP A 1 79 ? -3.912 30.781 13.164 1 95.38 79 ASP A CA 1
ATOM 594 C C . ASP A 1 79 ? -3.543 31.312 11.789 1 95.38 79 ASP A C 1
ATOM 596 O O . ASP A 1 79 ? -2.684 32.188 11.664 1 95.38 79 ASP A O 1
ATOM 600 N N . LEU A 1 80 ? -4.281 30.906 10.773 1 96.5 80 LEU A N 1
ATOM 601 C CA . LEU A 1 80 ? -3.994 31.297 9.398 1 96.5 80 LEU A CA 1
ATOM 602 C C . LEU A 1 80 ? -4.48 32.719 9.125 1 96.5 80 LEU A C 1
ATOM 604 O O . LEU A 1 80 ? -5.574 33.094 9.555 1 96.5 80 LEU A O 1
ATOM 608 N N . PRO A 1 81 ? -3.658 33.469 8.438 1 94.88 81 PRO A N 1
ATOM 609 C CA . PRO A 1 81 ? -4.105 34.812 8.094 1 94.88 81 PRO A CA 1
ATOM 610 C C . PRO A 1 81 ? -5.246 34.844 7.082 1 94.88 81 PRO A C 1
ATOM 612 O O . PRO A 1 81 ? -5.207 34.094 6.098 1 94.88 81 PRO A O 1
ATOM 615 N N . GLN A 1 82 ? -6.129 35.719 7.211 1 92.44 82 GLN A N 1
ATOM 616 C CA . GLN A 1 82 ? -7.324 35.781 6.379 1 92.44 82 GLN A CA 1
ATOM 617 C C . GLN A 1 82 ? -6.98 36.219 4.957 1 92.44 82 GLN A C 1
ATOM 619 O O . GLN A 1 82 ? -7.707 35.906 4.012 1 92.44 82 GLN A O 1
ATOM 624 N N . ASP A 1 83 ? -5.922 36.875 4.848 1 95.19 83 ASP A N 1
ATOM 625 C CA . ASP A 1 83 ? -5.582 37.438 3.535 1 95.19 83 ASP A CA 1
ATOM 626 C C . ASP A 1 83 ? -5.02 36.344 2.619 1 95.19 83 ASP A C 1
ATOM 628 O O . ASP A 1 83 ? -4.707 36.594 1.456 1 95.19 83 ASP A O 1
ATOM 632 N N . LEU A 1 84 ? -4.961 35.125 3.098 1 96.25 84 LEU A N 1
ATOM 633 C CA . LEU A 1 84 ? -4.539 34 2.266 1 96.25 84 LEU A CA 1
ATOM 634 C C . LEU A 1 84 ? -5.566 33.719 1.172 1 96.25 84 LEU A C 1
ATOM 636 O O . LEU A 1 84 ? -5.215 33.219 0.102 1 96.25 84 LEU A O 1
ATOM 640 N N . GLY A 1 85 ? -6.828 34 1.479 1 96.94 85 GLY A N 1
ATOM 641 C CA . GLY A 1 85 ? -7.898 33.688 0.548 1 96.94 85 GLY A CA 1
ATOM 642 C C . GLY A 1 85 ? -8.336 32.25 0.607 1 96.94 85 GLY A C 1
ATOM 643 O O . GLY A 1 85 ? -8.141 31.578 1.625 1 96.94 85 GLY A O 1
ATOM 644 N N . THR A 1 86 ? -9.086 31.875 -0.507 1 98 86 THR A N 1
ATOM 645 C CA . THR A 1 86 ? -9.602 30.516 -0.54 1 98 86 THR A CA 1
ATOM 646 C C . THR A 1 86 ? -8.883 29.688 -1.603 1 98 86 THR A C 1
ATOM 648 O O . THR A 1 86 ? -8.242 30.234 -2.5 1 98 86 THR A O 1
ATOM 651 N N . PHE A 1 87 ? -8.992 28.469 -1.454 1 98.69 87 PHE A N 1
ATOM 652 C CA . PHE A 1 87 ? -8.211 27.547 -2.273 1 98.69 87 PHE A CA 1
ATOM 653 C C . PHE A 1 87 ? -9.094 26.469 -2.865 1 98.69 87 PHE A C 1
ATOM 655 O O . PHE A 1 87 ? -10.102 26.078 -2.262 1 98.69 87 PHE A O 1
ATOM 662 N N . ASP A 1 88 ? -8.68 25.969 -4.059 1 98.75 88 ASP A N 1
ATOM 663 C CA . ASP A 1 88 ? -9.32 24.797 -4.66 1 98.75 88 ASP A CA 1
ATOM 664 C C . ASP A 1 88 ? -8.984 23.531 -3.889 1 98.75 88 ASP A C 1
ATOM 666 O O . ASP A 1 88 ? -9.766 22.578 -3.891 1 98.75 88 ASP A O 1
ATOM 670 N N . ALA A 1 89 ? -7.816 23.516 -3.258 1 98.88 89 ALA A N 1
ATOM 671 C CA . ALA A 1 89 ? -7.375 22.375 -2.473 1 98.88 89 ALA A CA 1
ATOM 672 C C . ALA A 1 89 ? -6.395 22.797 -1.382 1 98.88 89 ALA A C 1
ATOM 674 O O . ALA A 1 89 ? -5.641 23.75 -1.557 1 98.88 89 ALA A O 1
ATOM 675 N N . ILE A 1 90 ? -6.43 22.156 -0.306 1 98.94 90 ILE A N 1
ATOM 676 C CA . ILE A 1 90 ? -5.438 22.25 0.76 1 98.94 90 ILE A CA 1
ATOM 677 C C . ILE A 1 90 ? -4.773 20.891 0.967 1 98.94 90 ILE A C 1
ATOM 679 O O . ILE A 1 90 ? -5.453 19.875 1.104 1 98.94 90 ILE A O 1
ATOM 683 N N . VAL A 1 91 ? -3.473 20.891 0.957 1 98.88 91 VAL A N 1
ATOM 684 C CA . VAL A 1 91 ? -2.676 19.672 0.994 1 98.88 91 VAL A CA 1
ATOM 685 C C . VAL A 1 91 ? -1.735 19.703 2.195 1 98.88 91 VAL A C 1
ATOM 687 O O . VAL A 1 91 ? -1.169 20.75 2.521 1 98.88 91 VAL A O 1
ATOM 690 N N . GLY A 1 92 ? -1.623 18.625 2.85 1 98.69 92 GLY A N 1
ATOM 691 C CA . GLY A 1 92 ? -0.62 18.438 3.885 1 98.69 92 GLY A CA 1
ATOM 692 C C . GLY A 1 92 ? 0.042 17.078 3.84 1 98.69 92 GLY A C 1
ATOM 693 O O . GLY A 1 92 ? -0.621 16.062 3.586 1 98.69 92 GLY A O 1
ATOM 694 N N . ARG A 1 93 ? 1.327 17.016 4.047 1 98.5 93 ARG A N 1
ATOM 695 C CA . ARG A 1 93 ? 2.068 15.766 4.133 1 98.5 93 ARG A CA 1
ATOM 696 C C . ARG A 1 93 ? 2.91 15.711 5.402 1 98.5 93 ARG A C 1
ATOM 698 O O . ARG A 1 93 ? 3.857 16.484 5.559 1 98.5 93 ARG A O 1
ATOM 705 N N . ARG A 1 94 ? 2.635 14.727 6.234 1 96.88 94 ARG A N 1
ATOM 706 C CA . ARG A 1 94 ? 3.35 14.508 7.488 1 96.88 94 ARG A CA 1
ATOM 707 C C . ARG A 1 94 ? 3.334 15.758 8.359 1 96.88 94 ARG A C 1
ATOM 709 O O . ARG A 1 94 ? 4.387 16.234 8.781 1 96.88 94 ARG A O 1
ATOM 716 N N . VAL A 1 95 ? 2.111 16.25 8.594 1 97.81 95 VAL A N 1
ATOM 717 C CA . VAL A 1 95 ? 1.886 17.469 9.375 1 97.81 95 VAL A CA 1
ATOM 718 C C . VAL A 1 95 ? 1.06 17.141 10.617 1 97.81 95 VAL A C 1
ATOM 720 O O . VAL A 1 95 ? 1.461 17.453 11.742 1 97.81 95 VAL A O 1
ATOM 723 N N . LEU A 1 96 ? -0.049 16.438 10.445 1 98.19 96 LEU A N 1
ATOM 724 C CA . LEU A 1 96 ? -1.021 16.188 11.5 1 98.19 96 LEU A CA 1
ATOM 725 C C . LEU A 1 96 ? -0.392 15.383 12.633 1 98.19 96 LEU A C 1
ATOM 727 O O . LEU A 1 96 ? -0.737 15.57 13.797 1 98.19 96 LEU A O 1
ATOM 731 N N . MET A 1 97 ? 0.54 14.5 12.32 1 97.19 97 MET A N 1
ATOM 732 C CA . MET A 1 97 ? 1.147 13.602 13.305 1 97.19 97 MET A CA 1
ATOM 733 C C . MET A 1 97 ? 1.889 14.391 14.375 1 97.19 97 MET A C 1
ATOM 735 O O . MET A 1 97 ? 2.059 13.914 15.5 1 97.19 97 MET A O 1
ATOM 739 N N . TYR A 1 98 ? 2.217 15.617 14.109 1 96.25 98 TYR A N 1
ATOM 740 C CA . TYR A 1 98 ? 3.047 16.375 15.039 1 96.25 98 TYR A CA 1
ATOM 741 C C . TYR A 1 98 ? 2.242 17.484 15.703 1 96.25 98 TYR A C 1
ATOM 743 O O . TYR A 1 98 ? 2.781 18.266 16.5 1 96.25 98 TYR A O 1
ATOM 751 N N . LEU A 1 99 ? 1.024 17.547 15.391 1 97.06 99 LEU A N 1
ATOM 752 C CA . LEU A 1 99 ? 0.183 18.594 15.945 1 97.06 99 LEU A CA 1
ATOM 753 C C . LEU A 1 99 ? -0.477 18.141 17.234 1 97.06 99 LEU A C 1
ATOM 755 O O . LEU A 1 99 ? -0.998 17.031 17.312 1 97.06 99 LEU A O 1
ATOM 759 N N . PRO A 1 100 ? -0.484 18.984 18.203 1 95.25 100 PRO A N 1
ATOM 760 C CA . PRO A 1 100 ? -1.144 18.625 19.469 1 95.25 100 PRO A CA 1
ATOM 761 C C . PRO A 1 100 ? -2.654 18.469 19.312 1 95.25 100 PRO A C 1
ATOM 763 O O . PRO A 1 100 ? -3.268 17.656 20.016 1 95.25 100 PRO A O 1
ATOM 766 N N . GLU A 1 101 ? -3.246 19.25 18.469 1 96.94 101 GLU A N 1
ATOM 767 C CA . GLU A 1 101 ? -4.684 19.203 18.219 1 96.94 101 GLU A CA 1
ATOM 768 C C . GLU A 1 101 ? -4.984 19.094 16.734 1 96.94 101 GLU A C 1
ATOM 770 O O . GLU A 1 101 ? -5.488 20.047 16.125 1 96.94 101 GLU A O 1
ATOM 775 N N . PRO A 1 102 ? -4.809 17.922 16.188 1 97.44 102 PRO A N 1
ATOM 776 C CA . PRO A 1 102 ? -4.953 17.766 14.742 1 97.44 102 PRO A CA 1
ATOM 777 C C . PRO A 1 102 ? -6.379 18.031 14.266 1 97.44 102 PRO A C 1
ATOM 779 O O . PRO A 1 102 ? -6.582 18.594 13.188 1 97.44 102 PRO A O 1
ATOM 782 N N . MET A 1 103 ? -7.406 17.688 15.055 1 97.44 103 MET A N 1
ATOM 783 C CA . MET A 1 103 ? -8.789 17.922 14.641 1 97.44 103 MET A CA 1
ATOM 784 C C . MET A 1 103 ? -9.086 19.422 14.562 1 97.44 103 MET A C 1
ATOM 786 O O . MET A 1 103 ? -9.727 19.875 13.617 1 97.44 103 MET A O 1
ATOM 790 N N . GLN A 1 104 ? -8.617 20.125 15.516 1 97.5 104 GLN A N 1
ATOM 791 C CA . GLN A 1 104 ? -8.797 21.578 15.5 1 97.5 104 GLN A CA 1
ATOM 792 C C . GLN A 1 104 ? -8.094 22.203 14.297 1 97.5 104 GLN A C 1
ATOM 794 O O . GLN A 1 104 ? -8.633 23.125 13.672 1 97.5 104 GLN A O 1
ATOM 799 N N . ALA A 1 105 ? -6.895 21.75 14.031 1 97.75 105 ALA A N 1
ATOM 800 C CA . ALA A 1 105 ? -6.16 22.234 12.875 1 97.75 105 ALA A CA 1
ATOM 801 C C . ALA A 1 105 ? -6.961 22.031 11.594 1 97.75 105 ALA A C 1
ATOM 803 O O . ALA A 1 105 ? -7.086 22.953 10.773 1 97.75 105 ALA A O 1
ATOM 804 N N . LEU A 1 106 ? -7.5 20.859 11.445 1 97.69 106 LEU A N 1
ATOM 805 C CA . LEU A 1 106 ? -8.281 20.547 10.258 1 97.69 106 LEU A CA 1
ATOM 806 C C . LEU A 1 106 ? -9.531 21.406 10.18 1 97.69 106 LEU A C 1
ATOM 808 O O . LEU A 1 106 ? -9.883 21.906 9.109 1 97.69 106 LEU A O 1
ATOM 812 N N . GLU A 1 107 ? -10.203 21.625 11.273 1 96.56 107 GLU A N 1
ATOM 813 C CA . GLU A 1 107 ? -11.391 22.469 11.32 1 96.56 107 GLU A CA 1
ATOM 814 C C . GLU A 1 107 ? -11.062 23.906 10.906 1 96.56 107 GLU A C 1
ATOM 816 O O . GLU A 1 107 ? -11.859 24.547 10.227 1 96.56 107 GLU A O 1
ATOM 821 N N . ASN A 1 108 ? -9.906 24.297 11.289 1 96.19 108 ASN A N 1
ATOM 822 C CA . ASN A 1 108 ? -9.469 25.672 11 1 96.19 108 ASN A CA 1
ATOM 823 C C . ASN A 1 108 ? -9.219 25.875 9.516 1 96.19 108 ASN A C 1
ATOM 825 O O . ASN A 1 108 ? -9.141 27.016 9.047 1 96.19 108 ASN A O 1
ATOM 829 N N . LEU A 1 109 ? -9.094 24.812 8.789 1 97.25 109 LEU A N 1
ATOM 830 C CA . LEU A 1 109 ? -8.781 24.938 7.367 1 97.25 109 LEU A CA 1
ATOM 831 C C . LEU A 1 109 ? -10.055 25.125 6.547 1 97.25 109 LEU A C 1
ATOM 833 O O . LEU A 1 109 ? -10 25.578 5.402 1 97.25 109 LEU A O 1
ATOM 837 N N . LYS A 1 110 ? -11.188 24.797 7.094 1 95.38 110 LYS A N 1
ATOM 838 C CA . LYS A 1 110 ? -12.461 24.766 6.383 1 95.38 110 LYS A CA 1
ATOM 839 C C . LYS A 1 110 ? -12.773 26.125 5.758 1 95.38 110 LYS A C 1
ATOM 841 O O . LYS A 1 110 ? -13.102 26.203 4.574 1 95.38 110 LYS A O 1
ATOM 846 N N . PRO A 1 111 ? -12.547 27.234 6.473 1 96.12 111 PRO A N 1
ATOM 847 C CA . PRO A 1 111 ? -12.906 28.547 5.898 1 96.12 111 PRO A CA 1
ATOM 848 C C . PRO A 1 111 ? -12.008 28.938 4.727 1 96.12 111 PRO A C 1
ATOM 850 O O . PRO A 1 111 ? -12.328 29.859 3.982 1 96.12 111 PRO A O 1
ATOM 853 N N . PHE A 1 112 ? -10.977 28.266 4.535 1 97.88 112 PHE A N 1
ATOM 854 C CA . PHE A 1 112 ? -10.008 28.625 3.504 1 97.88 112 PHE A CA 1
ATOM 855 C C . PHE A 1 112 ? -10.195 27.766 2.262 1 97.88 112 PHE A C 1
ATOM 857 O O . PHE A 1 112 ? -9.445 27.906 1.29 1 97.88 112 PHE A O 1
ATOM 864 N N . LEU A 1 113 ? -11.102 26.891 2.307 1 97.75 113 LEU A N 1
ATOM 865 C CA . LEU A 1 113 ? -11.438 26.062 1.15 1 97.75 113 LEU A CA 1
ATOM 866 C C . LEU A 1 113 ? -12.617 26.656 0.386 1 97.75 113 LEU A C 1
ATOM 868 O O . LEU A 1 113 ? -13.594 27.109 0.993 1 97.75 113 LEU A O 1
ATOM 872 N N . LYS A 1 114 ? -12.445 26.703 -0.955 1 97.25 114 LYS A N 1
ATOM 873 C CA . LYS A 1 114 ? -13.594 27.047 -1.795 1 97.25 114 LYS A CA 1
ATOM 874 C C . LYS A 1 114 ? -14.703 26.016 -1.651 1 97.25 114 LYS A C 1
ATOM 876 O O . LYS A 1 114 ? -14.484 24.922 -1.128 1 97.25 114 LYS A O 1
ATOM 881 N N . THR A 1 115 ? -15.898 26.531 -2.238 1 93.31 115 THR A N 1
ATOM 882 C CA . THR A 1 115 ? -16.984 25.562 -2.344 1 93.31 115 THR A CA 1
ATOM 883 C C . THR A 1 115 ? -16.562 24.359 -3.178 1 93.31 115 THR A C 1
ATOM 885 O O . THR A 1 115 ? -16.016 24.516 -4.273 1 93.31 115 THR A O 1
ATOM 888 N N . ASP A 1 116 ? -16.594 23.234 -2.688 1 91.75 116 ASP A N 1
ATOM 889 C CA . ASP A 1 116 ? -16.25 21.984 -3.348 1 91.75 116 ASP A CA 1
ATOM 890 C C . ASP A 1 116 ? -14.734 21.766 -3.348 1 91.75 116 ASP A C 1
ATOM 892 O O . ASP A 1 116 ? -14.219 20.969 -4.141 1 91.75 116 ASP A O 1
ATOM 896 N N . GLY A 1 117 ? -14.055 22.625 -2.582 1 96.94 117 GLY A N 1
ATOM 897 C CA . GLY A 1 117 ? -12.617 22.438 -2.467 1 96.94 117 GLY A CA 1
ATOM 898 C C . GLY A 1 117 ? -12.227 21.125 -1.818 1 96.94 117 GLY A C 1
ATOM 899 O O . GLY A 1 117 ? -13 20.562 -1.047 1 96.94 117 GLY A O 1
ATOM 900 N N . MET A 1 118 ? -11.039 20.656 -2.141 1 98.06 118 MET A N 1
ATOM 901 C CA . MET A 1 118 ? -10.57 19.344 -1.693 1 98.06 118 MET A CA 1
ATOM 902 C C . MET A 1 118 ? -9.594 19.484 -0.535 1 98.06 118 MET A C 1
ATOM 904 O O . MET A 1 118 ? -8.672 20.297 -0.59 1 98.06 118 MET A O 1
ATOM 908 N N . LEU A 1 119 ? -9.852 18.781 0.577 1 98.69 119 LEU A N 1
ATOM 909 C CA . LEU A 1 119 ? -8.898 18.609 1.665 1 98.69 119 LEU A CA 1
ATOM 910 C C . LEU A 1 119 ? -8.117 17.312 1.507 1 98.69 119 LEU A C 1
ATOM 912 O O . LEU A 1 119 ? -8.711 16.234 1.44 1 98.69 119 LEU A O 1
ATOM 916 N N . ILE A 1 120 ? -6.742 17.359 1.377 1 98.88 120 ILE A N 1
ATOM 917 C CA . ILE A 1 120 ? -5.895 16.234 1.033 1 98.88 120 ILE A CA 1
ATOM 918 C C . ILE A 1 120 ? -4.742 16.125 2.033 1 98.88 120 ILE A C 1
ATOM 920 O O . ILE A 1 120 ? -3.932 17.047 2.154 1 98.88 120 ILE A O 1
ATOM 924 N N . PHE A 1 121 ? -4.652 15.016 2.719 1 98.88 121 PHE A N 1
ATOM 925 C CA . PHE A 1 121 ? -3.545 14.828 3.648 1 98.88 121 PHE A CA 1
ATOM 926 C C . PHE A 1 121 ? -2.896 13.461 3.455 1 98.88 121 PHE A C 1
ATOM 928 O O . PHE A 1 121 ? -3.582 12.484 3.164 1 98.88 121 PHE A O 1
ATOM 935 N N . GLN A 1 122 ? -1.641 13.414 3.541 1 98.56 122 GLN A N 1
ATOM 936 C CA . GLN A 1 122 ? -0.826 12.203 3.596 1 98.56 122 GLN A CA 1
ATOM 937 C C . GLN A 1 122 ? -0.087 12.102 4.926 1 98.56 122 GLN A C 1
ATOM 939 O O . GLN A 1 122 ? 0.534 13.062 5.375 1 98.56 122 GLN A O 1
ATOM 944 N N . GLU A 1 123 ? -0.165 10.984 5.613 1 97.94 123 GLU A N 1
ATOM 945 C CA . GLU A 1 123 ? 0.534 10.719 6.871 1 97.94 123 GLU A CA 1
ATOM 946 C C . GLU A 1 123 ? 1.153 9.328 6.879 1 97.94 123 GLU A C 1
ATOM 948 O O . GLU A 1 123 ? 0.787 8.477 6.066 1 97.94 123 GLU A O 1
ATOM 953 N N . SER A 1 124 ? 2.123 9.172 7.727 1 94.94 124 SER A N 1
ATOM 954 C CA . SER A 1 124 ? 2.75 7.871 7.934 1 94.94 124 SER A CA 1
ATOM 955 C C . SER A 1 124 ? 2.172 7.168 9.156 1 94.94 124 SER A C 1
ATOM 957 O O . SER A 1 124 ? 1.598 7.812 10.039 1 94.94 124 SER A O 1
ATOM 959 N N . ASP A 1 125 ? 2.258 5.895 9.141 1 94.06 125 ASP A N 1
ATOM 960 C CA . ASP A 1 125 ? 1.879 5.062 10.281 1 94.06 125 ASP A CA 1
ATOM 961 C C . ASP A 1 125 ? 2.938 3.998 10.562 1 94.06 125 ASP A C 1
ATOM 963 O O . ASP A 1 125 ? 3.475 3.391 9.633 1 94.06 125 ASP A O 1
ATOM 967 N N . ALA A 1 126 ? 3.182 3.73 11.836 1 91.62 126 ALA A N 1
ATOM 968 C CA . ALA A 1 126 ? 4.25 2.842 12.281 1 91.62 126 ALA A CA 1
ATOM 969 C C . ALA A 1 126 ? 3.877 1.38 12.062 1 91.62 126 ALA A C 1
ATOM 971 O O . ALA A 1 126 ? 4.625 0.476 12.445 1 91.62 126 ALA A O 1
ATOM 972 N N . ILE A 1 127 ? 2.811 1.17 11.438 1 81.75 127 ILE A N 1
ATOM 973 C CA . ILE A 1 127 ? 2.48 -0.202 11.07 1 81.75 127 ILE A CA 1
ATOM 974 C C . ILE A 1 127 ? 3.605 -0.793 10.219 1 81.75 127 ILE A C 1
ATOM 976 O O . ILE A 1 127 ? 3.889 -0.302 9.125 1 81.75 127 ILE A O 1
ATOM 980 N N . ASN A 1 128 ? 4.426 -1.642 10.805 1 65.94 128 ASN A N 1
ATOM 981 C CA . ASN A 1 128 ? 5.543 -2.268 10.109 1 65.94 128 ASN A CA 1
ATOM 982 C C . ASN A 1 128 ? 5.496 -3.789 10.227 1 65.94 128 ASN A C 1
ATOM 984 O O . ASN A 1 128 ? 6.531 -4.457 10.133 1 65.94 128 ASN A O 1
ATOM 988 N N . GLY A 1 129 ? 4.188 -4.344 10.445 1 60.75 129 GLY A N 1
ATOM 989 C CA . GLY A 1 129 ? 4.121 -5.789 10.602 1 60.75 129 GLY A CA 1
ATOM 990 C C . GLY A 1 129 ? 4.59 -6.543 9.375 1 60.75 129 GLY A C 1
ATOM 991 O O . GLY A 1 129 ? 4.836 -5.938 8.32 1 60.75 129 GLY A O 1
ATOM 992 N N . GLY A 1 130 ? 5.391 -7.727 9.531 1 58.19 130 GLY A N 1
ATOM 993 C CA . GLY A 1 130 ? 5.672 -8.648 8.438 1 58.19 130 GLY A CA 1
ATOM 994 C C . GLY A 1 130 ? 6.914 -9.484 8.672 1 58.19 130 GLY A C 1
ATOM 995 O O . GLY A 1 130 ? 7.785 -9.102 9.453 1 58.19 130 GLY A O 1
ATO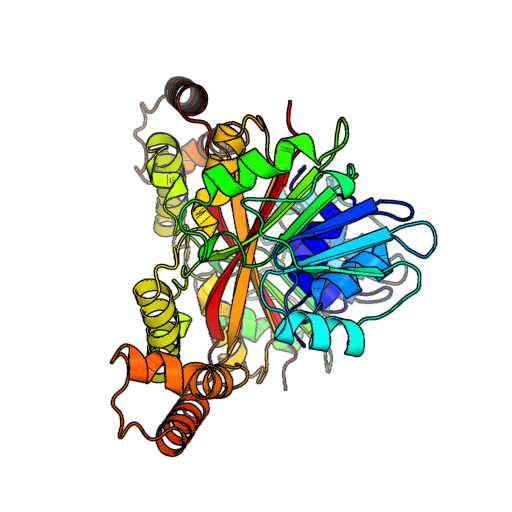M 996 N N . THR A 1 131 ? 6.871 -10.695 8.398 1 57.47 131 THR A N 1
ATOM 997 C CA . THR A 1 131 ? 7.828 -11.766 8.656 1 57.47 131 THR A CA 1
ATOM 998 C C . THR A 1 131 ? 9.203 -11.398 8.109 1 57.47 131 THR A C 1
ATOM 1000 O O . THR A 1 131 ? 10.227 -11.805 8.672 1 57.47 131 THR A O 1
ATOM 1003 N N . GLY A 1 132 ? 9.305 -10.602 7.055 1 59.62 132 GLY A N 1
ATOM 1004 C CA . GLY A 1 132 ? 10.633 -10.375 6.496 1 59.62 132 GLY A CA 1
ATOM 1005 C C . GLY A 1 132 ? 11.562 -9.641 7.441 1 59.62 132 GLY A C 1
ATOM 1006 O O . GLY A 1 132 ? 12.742 -9.977 7.547 1 59.62 132 GLY A O 1
ATOM 1007 N N . GLY A 1 133 ? 10.969 -8.867 8.297 1 69.88 133 GLY A N 1
ATOM 1008 C CA . GLY A 1 133 ? 11.773 -8.047 9.188 1 69.88 133 GLY A CA 1
ATOM 1009 C C . GLY A 1 133 ? 12.336 -8.82 10.367 1 69.88 133 GLY A C 1
ATOM 1010 O O . GLY A 1 133 ? 13.312 -8.398 10.984 1 69.88 133 GLY A O 1
ATOM 1011 N N . ASP A 1 134 ? 11.812 -9.992 10.508 1 78.62 134 ASP A N 1
ATOM 1012 C CA . ASP A 1 134 ? 12.203 -10.719 11.711 1 78.62 134 ASP A CA 1
ATOM 1013 C C . ASP A 1 134 ? 13.664 -11.164 11.633 1 78.62 134 ASP A C 1
ATOM 1015 O O . ASP A 1 134 ? 14.328 -11.328 12.656 1 78.62 134 ASP A O 1
ATOM 1019 N N . ASN A 1 135 ? 14.188 -11.25 10.461 1 84.94 135 ASN A N 1
ATOM 1020 C CA . ASN A 1 135 ? 15.562 -11.711 10.273 1 84.94 135 ASN A CA 1
ATOM 1021 C C . ASN A 1 135 ? 16.547 -10.547 10.234 1 84.94 135 ASN A C 1
ATOM 1023 O O . ASN A 1 135 ? 17.734 -10.734 9.992 1 84.94 135 ASN A O 1
ATOM 1027 N N . LEU A 1 136 ? 16.125 -9.383 10.461 1 92.69 136 LEU A N 1
ATOM 1028 C CA . LEU A 1 136 ? 16.953 -8.18 10.477 1 92.69 136 LEU A CA 1
ATOM 1029 C C . LEU A 1 136 ? 16.766 -7.414 11.781 1 92.69 136 LEU A C 1
ATOM 1031 O O . LEU A 1 136 ? 16.297 -6.273 11.781 1 92.69 136 LEU A O 1
ATOM 1035 N N . PRO A 1 137 ? 17.266 -8.016 12.852 1 93.69 137 PRO A N 1
ATOM 1036 C CA . PRO A 1 137 ? 16.984 -7.41 14.148 1 93.69 137 PRO A CA 1
ATOM 1037 C C . PRO A 1 137 ? 17.562 -6 14.281 1 93.69 137 PRO A C 1
ATOM 1039 O O . PRO A 1 137 ? 16.938 -5.137 14.914 1 93.69 137 PRO A O 1
ATOM 1042 N N . ARG A 1 138 ? 18.719 -5.738 13.805 1 95.19 138 ARG A N 1
ATOM 1043 C CA . ARG A 1 138 ? 19.297 -4.406 13.914 1 95.19 138 ARG A CA 1
ATOM 1044 C C . ARG A 1 138 ? 18.516 -3.387 13.109 1 95.19 138 ARG A C 1
ATOM 1046 O O . ARG A 1 138 ? 18.297 -2.26 13.555 1 95.19 138 ARG A O 1
ATOM 1053 N N . HIS A 1 139 ? 18.125 -3.75 11.906 1 95.25 139 HIS A N 1
ATOM 1054 C CA . HIS A 1 139 ? 17.281 -2.891 11.086 1 95.25 139 HIS A CA 1
ATOM 1055 C C . HIS A 1 139 ? 15.961 -2.58 11.797 1 95.25 139 HIS A C 1
ATOM 1057 O O . HIS A 1 139 ? 15.523 -1.427 11.82 1 95.25 139 HIS A O 1
ATOM 1063 N N . GLN A 1 140 ? 15.367 -3.611 12.359 1 94.06 140 GLN A N 1
ATOM 1064 C CA . GLN A 1 140 ? 14.109 -3.434 13.086 1 94.06 140 GLN A CA 1
ATOM 1065 C C . GLN A 1 140 ? 14.289 -2.518 14.289 1 94.06 140 GLN A C 1
ATOM 1067 O O . GLN A 1 140 ? 13.414 -1.717 14.609 1 94.06 140 GLN A O 1
ATOM 1072 N N . GLN A 1 141 ? 15.375 -2.666 14.922 1 94.75 141 GLN A N 1
ATOM 1073 C CA . GLN A 1 141 ? 15.68 -1.806 16.062 1 94.75 141 GLN A CA 1
ATOM 1074 C C . GLN A 1 141 ? 15.75 -0.34 15.641 1 94.75 141 GLN A C 1
ATOM 1076 O O . GLN A 1 141 ? 15.258 0.54 16.359 1 94.75 141 GLN A O 1
ATOM 1081 N N . ALA A 1 142 ? 16.391 -0.069 14.562 1 96.12 142 ALA A N 1
ATOM 1082 C CA . ALA A 1 142 ? 16.469 1.289 14.031 1 96.12 142 ALA A CA 1
ATOM 1083 C C . ALA A 1 142 ? 15.086 1.881 13.812 1 96.12 142 ALA A C 1
ATOM 1085 O O . ALA A 1 142 ? 14.828 3.027 14.18 1 96.12 142 ALA A O 1
ATOM 1086 N N . ILE A 1 143 ? 14.242 1.099 13.211 1 95.06 143 ILE A N 1
ATOM 1087 C CA . ILE A 1 143 ? 12.875 1.54 12.953 1 95.06 143 ILE A CA 1
ATOM 1088 C C . ILE A 1 143 ? 12.188 1.874 14.273 1 95.06 143 ILE A C 1
ATOM 1090 O O . ILE A 1 143 ? 11.516 2.902 14.391 1 95.06 143 ILE A O 1
ATOM 1094 N N . GLN A 1 144 ? 12.383 1.046 15.266 1 94.75 144 GLN A N 1
ATOM 1095 C CA . GLN A 1 144 ? 11.789 1.264 16.578 1 94.75 144 GLN A CA 1
ATOM 1096 C C . GLN A 1 144 ? 12.297 2.559 17.203 1 94.75 144 GLN A C 1
ATOM 1098 O O . GLN A 1 144 ? 11.523 3.312 17.812 1 94.75 144 GLN A O 1
ATOM 1103 N N . TRP A 1 145 ? 13.594 2.777 17.094 1 97.31 145 TRP A N 1
ATOM 1104 C CA . TRP A 1 145 ? 14.164 4.004 17.641 1 97.31 145 TRP A CA 1
ATOM 1105 C C . TRP A 1 145 ? 13.5 5.234 17.031 1 97.31 145 TRP A C 1
ATOM 1107 O O . TRP A 1 145 ? 13.211 6.203 17.734 1 97.31 145 TRP A O 1
ATOM 1117 N N . VAL A 1 146 ? 13.305 5.156 15.766 1 97 146 VAL A N 1
ATOM 1118 C CA . VAL A 1 146 ? 12.703 6.277 15.047 1 97 146 VAL A CA 1
ATOM 1119 C C . VAL A 1 146 ? 11.312 6.559 15.609 1 97 146 VAL A C 1
ATOM 1121 O O . VAL A 1 146 ? 11.016 7.684 16.016 1 97 146 VAL A O 1
ATOM 1124 N N . TRP A 1 147 ? 10.516 5.555 15.688 1 96.25 147 TRP A N 1
ATOM 1125 C CA . TRP A 1 147 ? 9.125 5.746 16.078 1 96.25 147 TRP A CA 1
ATOM 1126 C C . TRP A 1 147 ? 9.016 6.047 17.578 1 96.25 147 TRP A C 1
ATOM 1128 O O . TRP A 1 147 ? 8.141 6.805 18 1 96.25 147 TRP A O 1
ATOM 1138 N N . GLN A 1 148 ? 9.922 5.461 18.328 1 97.25 148 GLN A N 1
ATOM 1139 C CA . GLN A 1 148 ? 9.984 5.805 19.75 1 97.25 148 GLN A CA 1
ATOM 1140 C C . GLN A 1 148 ? 10.266 7.289 19.938 1 97.25 148 GLN A C 1
ATOM 1142 O O . GLN A 1 148 ? 9.633 7.945 20.766 1 97.25 148 GLN A O 1
ATOM 1147 N N . THR A 1 149 ? 11.188 7.781 19.25 1 98.06 149 THR A N 1
ATOM 1148 C CA . THR A 1 149 ? 11.555 9.188 19.328 1 98.06 149 THR A CA 1
ATOM 1149 C C . THR A 1 149 ? 10.383 10.078 18.938 1 98.06 149 THR A C 1
ATOM 1151 O O . THR A 1 149 ? 10.055 11.031 19.641 1 98.06 149 THR A O 1
ATOM 1154 N N . VAL A 1 150 ? 9.734 9.758 17.844 1 96.69 150 VAL A N 1
ATOM 1155 C CA . VAL A 1 150 ? 8.578 10.516 17.375 1 96.69 150 VAL A CA 1
ATOM 1156 C C . VAL A 1 150 ? 7.492 10.508 18.453 1 96.69 150 VAL A C 1
ATOM 1158 O O . VAL A 1 150 ? 6.891 11.547 18.75 1 96.69 150 VAL A O 1
ATOM 1161 N N . GLY A 1 151 ? 7.312 9.344 19.031 1 96.94 151 GLY A N 1
ATOM 1162 C CA . GLY A 1 151 ? 6.336 9.234 20.094 1 96.94 151 GLY A CA 1
ATOM 1163 C C . GLY A 1 151 ? 6.684 10.078 21.312 1 96.94 151 GLY A C 1
ATOM 1164 O O . GLY A 1 151 ? 5.816 10.75 21.875 1 96.94 151 GLY A O 1
ATOM 1165 N N . LEU A 1 152 ? 7.879 10.086 21.703 1 97.06 152 LEU A N 1
ATOM 1166 C CA . LEU A 1 152 ? 8.336 10.836 22.859 1 97.06 152 LEU A CA 1
ATOM 1167 C C . LEU A 1 152 ? 8.242 12.336 22.609 1 97.06 152 LEU A C 1
ATOM 1169 O O . LEU A 1 152 ? 8.125 13.125 23.562 1 97.06 152 LEU A O 1
ATOM 1173 N N . GLU A 1 153 ? 8.273 12.734 21.406 1 96.44 153 GLU A N 1
ATOM 1174 C CA . GLU A 1 153 ? 8.148 14.141 21.031 1 96.44 153 GLU A CA 1
ATOM 1175 C C . GLU A 1 153 ? 6.684 14.555 20.922 1 96.44 153 GLU A C 1
ATOM 1177 O O . GLU A 1 153 ? 6.383 15.68 20.516 1 96.44 153 GLU A O 1
ATOM 1182 N N . GLY A 1 154 ? 5.809 13.617 21.219 1 95.44 154 GLY A N 1
ATOM 1183 C CA . GLY A 1 154 ? 4.387 13.922 21.234 1 95.44 154 GLY A CA 1
ATOM 1184 C C . GLY A 1 154 ? 3.701 13.586 19.922 1 95.44 154 GLY A C 1
ATOM 1185 O O . GLY A 1 154 ? 2.514 13.867 19.75 1 95.44 154 GLY A O 1
ATOM 1186 N N . GLY A 1 155 ? 4.473 12.953 19.016 1 96.12 155 GLY A N 1
ATOM 1187 C CA . GLY A 1 155 ? 3.879 12.555 17.75 1 96.12 155 GLY A CA 1
ATOM 1188 C C . GLY A 1 155 ? 2.938 11.375 17.875 1 96.12 155 GLY A C 1
ATOM 1189 O O . GLY A 1 155 ? 3.189 10.453 18.656 1 96.12 155 GLY A O 1
ATOM 1190 N N . ASP A 1 156 ? 1.836 11.414 17.156 1 96.81 156 ASP A N 1
ATOM 1191 C CA . ASP A 1 156 ? 0.962 10.25 17 1 96.81 156 ASP A CA 1
ATOM 1192 C C . ASP A 1 156 ? 1.469 9.32 15.906 1 96.81 156 ASP A C 1
ATOM 1194 O O . ASP A 1 156 ? 1.217 9.547 14.719 1 96.81 156 ASP A O 1
ATOM 1198 N N . ILE A 1 157 ? 2.068 8.25 16.281 1 95.06 157 ILE A N 1
ATOM 1199 C CA . ILE A 1 157 ? 2.775 7.391 15.344 1 95.06 157 ILE A CA 1
ATOM 1200 C C . ILE A 1 157 ? 1.779 6.473 14.633 1 95.06 157 ILE A C 1
ATOM 1202 O O . ILE A 1 157 ? 2.166 5.66 13.789 1 95.06 157 ILE A O 1
ATOM 1206 N N . HIS A 1 158 ? 0.475 6.605 14.945 1 93.12 158 HIS A N 1
ATOM 1207 C CA . HIS A 1 158 ? -0.554 5.793 14.305 1 93.12 158 HIS A CA 1
ATOM 1208 C C . HIS A 1 158 ? -1.658 6.668 13.719 1 93.12 158 HIS A C 1
ATOM 1210 O O . HIS A 1 158 ? -2.801 6.223 13.578 1 93.12 158 HIS A O 1
ATOM 1216 N N . ILE A 1 159 ? -1.295 7.906 13.422 1 95.06 159 ILE A N 1
ATOM 1217 C CA . ILE A 1 159 ? -2.279 8.867 12.93 1 95.06 159 ILE A CA 1
ATOM 1218 C C . ILE A 1 159 ? -2.826 8.398 11.578 1 95.06 159 ILE A C 1
ATOM 1220 O O . ILE A 1 159 ? -3.984 8.664 11.25 1 95.06 159 ILE A O 1
ATOM 1224 N N . GLY A 1 160 ? -2.021 7.727 10.805 1 94 160 GLY A N 1
ATOM 1225 C CA . GLY A 1 160 ? -2.461 7.25 9.5 1 94 160 GLY A CA 1
ATOM 1226 C C . GLY A 1 160 ? -3.738 6.434 9.562 1 94 160 GLY A C 1
ATOM 1227 O O . GLY A 1 160 ? -4.645 6.621 8.75 1 94 160 GLY A O 1
ATOM 1228 N N . GLU A 1 161 ? -3.863 5.633 10.508 1 91.25 161 GLU A N 1
ATOM 1229 C CA . GLU A 1 161 ? -5.016 4.75 10.656 1 91.25 161 GLU A CA 1
ATOM 1230 C C . GLU A 1 161 ? -6.246 5.52 11.125 1 91.25 161 GLU A C 1
ATOM 1232 O O . GLU A 1 161 ? -7.367 5.004 11.07 1 91.25 161 GLU A O 1
ATOM 1237 N N . LYS A 1 162 ? -6.031 6.723 11.539 1 93 162 LYS A N 1
ATOM 1238 C CA . LYS A 1 162 ? -7.113 7.512 12.125 1 93 162 LYS A CA 1
ATOM 1239 C C . LYS A 1 162 ? -7.66 8.516 11.117 1 93 162 LYS A C 1
ATOM 1241 O O . LYS A 1 162 ? -8.68 9.172 11.375 1 93 162 LYS A O 1
ATOM 1246 N N . LEU A 1 163 ? -7.027 8.641 10.016 1 95.69 163 LEU A N 1
ATOM 1247 C CA . LEU A 1 163 ? -7.301 9.727 9.086 1 95.69 163 LEU A CA 1
ATOM 1248 C C . LEU A 1 163 ? -8.75 9.672 8.602 1 95.69 163 LEU A C 1
ATOM 1250 O O . LEU A 1 163 ? -9.438 10.695 8.57 1 95.69 163 LEU A O 1
ATOM 1254 N N . TYR A 1 164 ? -9.203 8.516 8.203 1 95 164 TYR A N 1
ATOM 1255 C CA . TYR A 1 164 ? -10.562 8.398 7.68 1 95 164 TYR A CA 1
ATOM 1256 C C . TYR A 1 164 ? -11.586 8.867 8.703 1 95 164 TYR A C 1
ATOM 1258 O O . TYR A 1 164 ? -12.461 9.672 8.391 1 95 164 TYR A O 1
ATOM 1266 N N . ASP A 1 165 ? -11.422 8.414 9.914 1 94.12 165 ASP A N 1
ATOM 1267 C CA . ASP A 1 165 ? -12.352 8.773 10.992 1 94.12 165 ASP A CA 1
ATOM 1268 C C . ASP A 1 165 ? -12.305 10.273 11.273 1 94.12 165 ASP A C 1
ATOM 1270 O O . ASP A 1 165 ? -13.336 10.891 11.555 1 94.12 165 ASP A O 1
ATOM 1274 N N . MET A 1 166 ? -11.117 10.812 11.258 1 96.12 166 MET A N 1
ATOM 1275 C CA . MET A 1 166 ? -10.969 12.25 11.469 1 96.12 166 MET A CA 1
ATOM 1276 C C . MET A 1 166 ? -11.742 13.031 10.414 1 96.12 166 MET A C 1
ATOM 1278 O O . MET A 1 166 ? -12.422 14.016 10.734 1 96.12 166 MET A O 1
ATOM 1282 N N . TYR A 1 167 ? -11.68 12.578 9.172 1 97.19 167 TYR A N 1
ATOM 1283 C CA . TYR A 1 167 ? -12.375 13.273 8.094 1 97.19 167 TYR A CA 1
ATOM 1284 C C . TYR A 1 167 ? -13.891 13.141 8.242 1 97.19 167 TYR A C 1
ATOM 1286 O O . TYR A 1 167 ? -14.633 14.094 7.988 1 97.19 167 TYR A O 1
ATOM 1294 N N . VAL A 1 168 ? -14.344 11.969 8.648 1 94.69 168 VAL A N 1
ATOM 1295 C CA . VAL A 1 168 ? -15.766 11.781 8.906 1 94.69 168 VAL A CA 1
ATOM 1296 C C . VAL A 1 168 ? -16.219 12.727 10.016 1 94.69 168 VAL A C 1
ATOM 1298 O O . VAL A 1 168 ? -17.25 13.391 9.883 1 94.69 168 VAL A O 1
ATOM 1301 N N . GLN A 1 169 ? -15.477 12.812 11.047 1 95.19 169 GLN A N 1
ATOM 1302 C CA . GLN A 1 169 ? -15.797 13.68 12.172 1 95.19 169 GLN A CA 1
ATOM 1303 C C . GLN A 1 169 ? -15.812 15.148 11.75 1 95.19 169 GLN A C 1
ATOM 1305 O O . GLN A 1 169 ? -16.562 15.953 12.305 1 95.19 169 GLN A O 1
ATOM 1310 N N . LEU A 1 170 ? -15.016 15.461 10.781 1 95.94 170 LEU A N 1
ATOM 1311 C CA . LEU A 1 170 ? -14.93 16.812 10.258 1 95.94 170 LEU A CA 1
ATOM 1312 C C . LEU A 1 170 ? -16.188 17.188 9.484 1 95.94 170 LEU A C 1
ATOM 1314 O O . LEU A 1 170 ? -16.422 18.359 9.18 1 95.94 170 LEU A O 1
ATOM 1318 N N . GLY A 1 171 ? -16.953 16.188 9.109 1 94.25 171 GLY A N 1
ATOM 1319 C CA . GLY A 1 171 ? -18.172 16.406 8.328 1 94.25 171 GLY A CA 1
ATOM 1320 C C . GLY A 1 171 ? -18.016 16.031 6.867 1 94.25 171 GLY A C 1
ATOM 1321 O O . GLY A 1 171 ? -18.859 16.375 6.043 1 94.25 171 GLY A O 1
ATOM 1322 N N . ILE A 1 172 ? -16.922 15.391 6.523 1 94.81 172 ILE A N 1
ATOM 1323 C CA . ILE A 1 172 ? -16.75 14.828 5.188 1 94.81 172 ILE A CA 1
ATOM 1324 C C . ILE A 1 172 ? -17.344 13.414 5.141 1 94.81 172 ILE A C 1
ATOM 1326 O O . ILE A 1 172 ? -16.766 12.477 5.703 1 94.81 172 ILE A O 1
ATOM 1330 N N . GLU A 1 173 ? -18.375 13.172 4.578 1 88 173 GLU A N 1
ATOM 1331 C CA . GLU A 1 173 ? -19.203 11.969 4.707 1 88 173 GLU A CA 1
ATOM 1332 C C . GLU A 1 173 ? -18.531 10.773 4.039 1 88 173 GLU A C 1
ATOM 1334 O O . GLU A 1 173 ? -18.562 9.664 4.578 1 88 173 GLU A O 1
ATOM 1339 N N . ASN A 1 174 ? -17.984 10.875 2.854 1 90.5 174 ASN A N 1
ATOM 1340 C CA . ASN A 1 174 ? -17.375 9.766 2.131 1 90.5 174 ASN A CA 1
ATOM 1341 C C . ASN A 1 174 ? -15.961 10.109 1.676 1 90.5 174 ASN A C 1
ATOM 1343 O O . ASN A 1 174 ? -15.688 10.164 0.476 1 90.5 174 ASN A O 1
ATOM 1347 N N . PRO A 1 175 ? -15.109 10.234 2.729 1 96 175 PRO A N 1
ATOM 1348 C CA . PRO A 1 175 ? -13.734 10.5 2.314 1 96 175 PRO A CA 1
ATOM 1349 C C . PRO A 1 175 ? -13.133 9.359 1.491 1 96 175 PRO A C 1
ATOM 1351 O O . PRO A 1 175 ? -13.562 8.211 1.617 1 96 175 PRO A O 1
ATOM 1354 N N . ASN A 1 176 ? -12.242 9.742 0.63 1 96.25 176 ASN A N 1
ATOM 1355 C CA . ASN A 1 176 ? -11.414 8.742 -0.035 1 96.25 176 ASN A CA 1
ATOM 1356 C C . ASN A 1 176 ? -10.148 8.445 0.76 1 96.25 176 ASN A C 1
ATOM 1358 O O . ASN A 1 176 ? -9.594 9.336 1.406 1 96.25 176 ASN A O 1
ATOM 1362 N N . ILE A 1 177 ? -9.742 7.195 0.722 1 95.56 177 ILE A N 1
ATOM 1363 C CA . ILE A 1 177 ? -8.555 6.801 1.476 1 95.56 177 ILE A CA 1
ATOM 1364 C C . ILE A 1 177 ? -7.738 5.797 0.665 1 95.56 177 ILE A C 1
ATOM 1366 O O . ILE A 1 177 ? -8.297 4.965 -0.052 1 95.56 177 ILE A O 1
ATOM 1370 N N . MET A 1 178 ? -6.461 5.887 0.711 1 94.88 178 MET A N 1
ATOM 1371 C CA . MET A 1 178 ? -5.516 4.922 0.153 1 94.88 178 MET A CA 1
ATOM 1372 C C . MET A 1 178 ? -4.336 4.711 1.096 1 94.88 178 MET A C 1
ATOM 1374 O O . MET A 1 178 ? -4.055 5.559 1.945 1 94.88 178 MET A O 1
ATOM 1378 N N . ALA A 1 179 ? -3.719 3.607 1.01 1 93.81 179 ALA A N 1
ATOM 1379 C CA . ALA A 1 179 ? -2.541 3.309 1.821 1 93.81 179 ALA A CA 1
ATOM 1380 C C . ALA A 1 179 ? -1.573 2.4 1.069 1 93.81 179 ALA A C 1
ATOM 1382 O O . ALA A 1 179 ? -1.994 1.565 0.265 1 93.81 179 ALA A O 1
ATOM 1383 N N . GLU A 1 180 ? -0.342 2.619 1.307 1 93.44 180 GLU A N 1
ATOM 1384 C CA . GLU A 1 180 ? 0.725 1.851 0.674 1 93.44 180 GLU A CA 1
ATOM 1385 C C . GLU A 1 180 ? 1.798 1.459 1.686 1 93.44 180 GLU A C 1
ATOM 1387 O O . GLU A 1 180 ? 2.199 2.273 2.52 1 93.44 180 GLU A O 1
ATOM 1392 N N . VAL A 1 181 ? 2.209 0.2 1.573 1 92.5 181 VAL A N 1
ATOM 1393 C CA . VAL A 1 181 ? 3.297 -0.29 2.416 1 92.5 181 VAL A CA 1
ATOM 1394 C C . VAL A 1 181 ? 4.633 0.203 1.87 1 92.5 181 VAL A C 1
ATOM 1396 O O . VAL A 1 181 ? 4.926 0.045 0.682 1 92.5 181 VAL A O 1
ATOM 1399 N N . VAL A 1 182 ? 5.375 0.808 2.67 1 93 182 VAL A N 1
ATOM 1400 C CA . VAL A 1 182 ? 6.719 1.223 2.283 1 93 182 VAL A CA 1
ATOM 1401 C C . VAL A 1 182 ? 7.695 0.066 2.484 1 93 182 VAL A C 1
ATOM 1403 O O . VAL A 1 182 ? 8.07 -0.249 3.615 1 93 182 VAL A O 1
ATOM 1406 N N . MET A 1 183 ? 8.133 -0.446 1.355 1 92.38 183 MET A N 1
ATOM 1407 C CA . MET A 1 183 ? 9.031 -1.593 1.364 1 92.38 183 MET A CA 1
ATOM 1408 C C . MET A 1 183 ? 10.484 -1.144 1.221 1 92.38 183 MET A C 1
ATOM 1410 O O . MET A 1 183 ? 10.789 -0.244 0.434 1 92.38 183 MET A O 1
ATOM 1414 N N . GLN A 1 184 ? 11.305 -1.747 1.985 1 92.75 184 GLN A N 1
ATOM 1415 C CA . GLN A 1 184 ? 12.742 -1.611 1.82 1 92.75 184 GLN A CA 1
ATOM 1416 C C . GLN A 1 184 ? 13.445 -2.963 1.948 1 92.75 184 GLN A C 1
ATOM 1418 O O . GLN A 1 184 ? 12.805 -3.967 2.271 1 92.75 184 GLN A O 1
ATOM 1423 N N . THR A 1 185 ? 14.711 -3.025 1.615 1 92.94 185 THR A N 1
ATOM 1424 C CA . THR A 1 185 ? 15.461 -4.273 1.707 1 92.94 185 THR A CA 1
ATOM 1425 C C . THR A 1 185 ? 16.688 -4.098 2.59 1 92.94 185 THR A C 1
ATOM 1427 O O . THR A 1 185 ? 17.062 -2.971 2.93 1 92.94 185 THR A O 1
ATOM 1430 N N . SER A 1 186 ? 17.297 -5.273 2.971 1 92.75 186 SER A N 1
ATOM 1431 C CA . SER A 1 186 ? 18.516 -5.238 3.758 1 92.75 186 SER A CA 1
ATOM 1432 C C . SER A 1 186 ? 19.594 -4.414 3.064 1 92.75 186 SER A C 1
ATOM 1434 O O . SER A 1 186 ? 20.344 -3.678 3.719 1 92.75 186 SER A O 1
ATOM 1436 N N . LYS A 1 187 ? 19.625 -4.477 1.775 1 91.12 187 LYS A N 1
ATOM 1437 C CA . LYS A 1 187 ? 20.719 -3.869 1.024 1 91.12 187 LYS A CA 1
ATOM 1438 C C . LYS A 1 187 ? 20.344 -2.473 0.535 1 91.12 187 LYS A C 1
ATOM 1440 O O . LYS A 1 187 ? 21.219 -1.681 0.174 1 91.12 187 LYS A O 1
ATOM 1445 N N . ASP A 1 188 ? 19.109 -2.113 0.505 1 92.88 188 ASP A N 1
ATOM 1446 C CA . ASP A 1 188 ? 18.641 -0.823 0.02 1 92.88 188 ASP A CA 1
ATOM 1447 C C . ASP A 1 188 ? 17.625 -0.214 0.988 1 92.88 188 ASP A C 1
ATOM 1449 O O . ASP A 1 188 ? 16.422 -0.459 0.874 1 92.88 188 ASP A O 1
ATOM 1453 N N . ASN A 1 189 ? 18.062 0.582 1.881 1 93.5 189 ASN A N 1
ATOM 1454 C CA . ASN A 1 189 ? 17.234 1.29 2.855 1 93.5 189 ASN A CA 1
ATOM 1455 C C . ASN A 1 189 ? 17.922 2.551 3.365 1 93.5 189 ASN A C 1
ATOM 1457 O O . ASN A 1 189 ? 19.109 2.768 3.09 1 93.5 189 ASN A O 1
ATOM 1461 N N . ASP A 1 190 ? 17.219 3.344 3.998 1 95.06 190 ASP A N 1
ATOM 1462 C CA . ASP A 1 190 ? 17.766 4.637 4.406 1 95.06 190 ASP A CA 1
ATOM 1463 C C . ASP A 1 190 ? 17.953 4.699 5.922 1 95.06 190 ASP A C 1
ATOM 1465 O O . ASP A 1 190 ? 17.984 5.785 6.5 1 95.06 190 ASP A O 1
ATOM 1469 N N . LEU A 1 191 ? 18.031 3.594 6.625 1 96.19 191 LEU A N 1
ATOM 1470 C CA . LEU A 1 191 ? 17.984 3.562 8.086 1 96.19 191 LEU A CA 1
ATOM 1471 C C . LEU A 1 191 ? 19.25 4.168 8.68 1 96.19 191 LEU A C 1
ATOM 1473 O O . LEU A 1 191 ? 19.188 4.922 9.656 1 96.19 191 LEU A O 1
ATOM 1477 N N . ALA A 1 192 ? 20.391 3.824 8.102 1 97 192 ALA A N 1
ATOM 1478 C CA . ALA A 1 192 ? 21.641 4.391 8.602 1 97 192 ALA A CA 1
ATOM 1479 C C . ALA A 1 192 ? 21.625 5.914 8.539 1 97 192 ALA A C 1
ATOM 1481 O O . ALA A 1 192 ? 21.953 6.59 9.516 1 97 192 ALA A O 1
ATOM 1482 N N . TRP A 1 193 ? 21.25 6.383 7.395 1 96.44 193 TRP A N 1
ATOM 1483 C CA . TRP A 1 193 ? 21.141 7.824 7.195 1 96.44 193 TRP A CA 1
ATOM 1484 C C . TRP A 1 193 ? 20.125 8.438 8.164 1 96.44 193 TRP A C 1
ATOM 1486 O O . TRP A 1 193 ? 20.406 9.469 8.781 1 96.44 193 TRP A O 1
ATOM 1496 N N . LEU A 1 194 ? 19.016 7.836 8.328 1 96.5 194 LEU A N 1
ATOM 1497 C CA . LEU A 1 194 ? 17.922 8.352 9.156 1 96.5 194 LEU A CA 1
ATOM 1498 C C . LEU A 1 194 ? 18.359 8.422 10.617 1 96.5 194 LEU A C 1
ATOM 1500 O O . LEU A 1 194 ? 18.109 9.422 11.297 1 96.5 194 LEU A O 1
ATOM 1504 N N . ILE A 1 195 ? 18.984 7.375 11.109 1 98.06 195 ILE A N 1
ATOM 1505 C CA . ILE A 1 195 ? 19.438 7.355 12.492 1 98.06 195 ILE A CA 1
ATOM 1506 C C . ILE A 1 195 ? 20.484 8.445 12.711 1 98.06 195 ILE A C 1
ATOM 1508 O O . ILE A 1 195 ? 20.469 9.133 13.734 1 98.06 195 ILE A O 1
ATOM 1512 N N . GLU A 1 196 ? 21.344 8.562 11.734 1 97.81 196 GLU A N 1
ATOM 1513 C CA . GLU A 1 196 ? 22.359 9.609 11.828 1 97.81 196 GLU A CA 1
ATOM 1514 C C . GLU A 1 196 ? 21.703 10.992 11.906 1 97.81 196 GLU A C 1
ATOM 1516 O O . GLU A 1 196 ? 22.094 11.812 12.742 1 97.81 196 GLU A O 1
ATOM 1521 N N . MET A 1 197 ? 20.766 11.242 11.117 1 96.12 197 MET A N 1
ATOM 1522 C CA . MET A 1 197 ? 20.062 12.523 11.07 1 96.12 197 MET A CA 1
ATOM 1523 C C . MET A 1 197 ? 19.312 12.773 12.375 1 96.12 197 MET A C 1
ATOM 1525 O O . MET A 1 197 ? 19.219 13.914 12.836 1 96.12 197 MET A O 1
ATOM 1529 N N . MET A 1 198 ? 18.781 11.758 12.961 1 97.69 198 MET A N 1
ATOM 1530 C CA . MET A 1 198 ? 17.906 11.898 14.117 1 97.69 198 MET A CA 1
ATOM 1531 C C . MET A 1 198 ? 18.703 11.734 15.414 1 97.69 198 MET A C 1
ATOM 1533 O O . MET A 1 198 ? 18.141 11.852 16.5 1 97.69 198 MET A O 1
ATOM 1537 N N . LEU A 1 199 ? 19.953 11.508 15.32 1 98.12 199 LEU A N 1
ATOM 1538 C CA . LEU A 1 199 ? 20.766 11.125 16.469 1 98.12 199 LEU A CA 1
ATOM 1539 C C . LEU A 1 199 ? 20.656 12.148 17.594 1 98.12 199 LEU A C 1
ATOM 1541 O O . LEU A 1 199 ? 20.406 11.789 18.734 1 98.12 199 LEU A O 1
ATOM 1545 N N . PRO A 1 200 ? 20.781 13.445 17.312 1 97.81 200 PRO A N 1
ATOM 1546 C CA . PRO A 1 200 ? 20.656 14.406 18.422 1 97.81 200 PRO A CA 1
ATOM 1547 C C . PRO A 1 200 ? 19.312 14.312 19.125 1 97.81 200 PRO A C 1
ATOM 1549 O O . PRO A 1 200 ? 19.25 14.398 20.359 1 97.81 200 PRO A O 1
ATOM 1552 N N . ARG A 1 201 ? 18.234 14.141 18.344 1 97.69 201 ARG A N 1
ATOM 1553 C CA . ARG A 1 201 ? 16.906 13.992 18.922 1 97.69 201 ARG A CA 1
ATOM 1554 C C . ARG A 1 201 ? 16.812 12.719 19.766 1 97.69 201 ARG A C 1
ATOM 1556 O O . ARG A 1 201 ? 16.234 12.734 20.859 1 97.69 201 ARG A O 1
ATOM 1563 N N . MET A 1 202 ? 17.359 11.641 19.297 1 98.5 202 MET A N 1
ATOM 1564 C CA . MET A 1 202 ? 17.328 10.352 19.984 1 98.5 202 MET A CA 1
ATOM 1565 C C . MET A 1 202 ? 18.094 10.422 21.297 1 98.5 202 MET A C 1
ATOM 1567 O O . MET A 1 202 ? 17.656 9.859 22.312 1 98.5 202 MET A O 1
ATOM 1571 N N . GLN A 1 203 ? 19.188 11.125 21.25 1 98.12 203 GLN A N 1
ATOM 1572 C CA . GLN A 1 203 ? 19.984 11.281 22.469 1 98.12 203 GLN A CA 1
ATOM 1573 C C . GLN A 1 203 ? 19.297 12.195 23.469 1 98.12 203 GLN A C 1
ATOM 1575 O O . GLN A 1 203 ? 19.281 11.914 24.672 1 98.12 203 GLN A O 1
ATOM 1580 N N . SER A 1 204 ? 18.75 13.25 22.953 1 97.75 204 SER A N 1
ATOM 1581 C CA . SER A 1 204 ? 18.031 14.188 23.812 1 97.75 204 SER A CA 1
ATOM 1582 C C . SER A 1 204 ? 16.922 13.5 24.594 1 97.75 204 SER A C 1
ATOM 1584 O O . SER A 1 204 ? 16.641 13.852 25.734 1 97.75 204 SER A O 1
ATOM 1586 N N . HIS A 1 205 ? 16.281 12.461 24.016 1 97.75 205 HIS A N 1
ATOM 1587 C CA . HIS A 1 205 ? 15.164 11.758 24.625 1 97.75 205 HIS A CA 1
ATOM 1588 C C . HIS A 1 205 ? 15.609 10.43 25.234 1 97.75 205 HIS A C 1
ATOM 1590 O O . HIS A 1 205 ? 14.773 9.609 25.625 1 97.75 205 HIS A O 1
ATOM 1596 N N . GLN A 1 206 ? 16.875 10.211 25.188 1 97.5 206 GLN A N 1
ATOM 1597 C CA . GLN A 1 206 ? 17.516 9.062 25.828 1 97.5 206 GLN A CA 1
ATOM 1598 C C . GLN A 1 206 ? 17.078 7.754 25.172 1 97.5 206 GLN A C 1
ATOM 1600 O O . GLN A 1 206 ? 17 6.715 25.828 1 97.5 206 GLN A O 1
ATOM 1605 N N . VAL A 1 207 ? 16.656 7.848 23.984 1 98.38 207 VAL A N 1
ATOM 1606 C CA . VAL A 1 207 ? 16.438 6.645 23.188 1 98.38 207 VAL A CA 1
ATOM 1607 C C . VAL A 1 207 ? 17.781 5.973 22.906 1 98.38 207 VAL A C 1
ATOM 1609 O O . VAL A 1 207 ? 17.891 4.742 22.938 1 98.38 207 VAL A O 1
ATOM 1612 N N . LEU A 1 208 ? 18.734 6.793 22.562 1 98.12 208 LEU A N 1
ATOM 1613 C CA . LEU A 1 208 ? 20.125 6.348 22.422 1 98.12 208 LEU A CA 1
ATOM 1614 C C . LEU A 1 208 ? 21.031 7.09 23.391 1 98.12 208 LEU A C 1
ATOM 1616 O O . LEU A 1 208 ? 20.812 8.273 23.672 1 98.12 208 LEU A O 1
ATOM 1620 N N . SER A 1 209 ? 22.031 6.34 23.844 1 97.44 209 SER A N 1
ATOM 1621 C CA . SER A 1 209 ? 22.953 6.941 24.797 1 97.44 209 SER A CA 1
ATOM 1622 C C . SER A 1 209 ? 23.844 7.977 24.109 1 97.44 209 SER A C 1
ATOM 1624 O O . SER A 1 209 ? 23.984 7.984 22.891 1 97.44 209 SER A O 1
ATOM 1626 N N . GLU A 1 210 ? 24.453 8.82 24.969 1 96.38 210 GLU A N 1
ATOM 1627 C CA . GLU A 1 210 ? 25.359 9.852 24.453 1 96.38 210 GLU A CA 1
ATOM 1628 C C . GLU A 1 210 ? 26.594 9.242 23.828 1 96.38 210 GLU A C 1
ATOM 1630 O O . GLU A 1 210 ? 27.203 9.836 22.938 1 96.38 210 GLU A O 1
ATOM 1635 N N . ASP A 1 211 ? 26.906 8.016 24.25 1 96.69 211 ASP A N 1
ATOM 1636 C CA . ASP A 1 211 ? 28.109 7.363 23.75 1 96.69 211 ASP A CA 1
ATOM 1637 C C . ASP A 1 211 ? 27.781 6.457 22.562 1 96.69 211 ASP A C 1
ATOM 1639 O O . ASP A 1 211 ? 28.656 5.719 22.094 1 96.69 211 ASP A O 1
ATOM 1643 N N . PHE A 1 212 ? 26.531 6.574 22.172 1 97.88 212 PHE A N 1
ATOM 1644 C CA . PHE A 1 212 ? 26.156 5.785 21 1 97.88 212 PHE A CA 1
ATOM 1645 C C . PHE A 1 212 ? 27.062 6.09 19.812 1 97.88 212 PHE A C 1
ATOM 1647 O O . PHE A 1 212 ? 27.266 7.254 19.469 1 97.88 212 PHE A O 1
ATOM 1654 N N . SER A 1 213 ? 27.609 5.078 19.156 1 98 213 SER A N 1
ATOM 1655 C CA . SER A 1 213 ? 28.484 5.23 18 1 98 213 SER A CA 1
ATOM 1656 C C . SER A 1 213 ? 27.734 4.973 16.703 1 98 213 SER A C 1
ATOM 1658 O O . SER A 1 213 ? 27.469 3.818 16.344 1 98 213 SER A O 1
ATOM 1660 N N . ILE A 1 214 ? 27.5 6.004 15.938 1 98 214 ILE A N 1
ATOM 1661 C CA . ILE A 1 214 ? 26.812 5.879 14.656 1 98 214 ILE A CA 1
ATOM 1662 C C . ILE A 1 214 ? 27.656 5.043 13.695 1 98 214 ILE A C 1
ATOM 1664 O O . ILE A 1 214 ? 27.125 4.289 12.883 1 98 214 ILE A O 1
ATOM 1668 N N . ASP A 1 215 ? 28.953 5.09 13.766 1 98 215 ASP A N 1
ATOM 1669 C CA . ASP A 1 215 ? 29.844 4.332 12.891 1 98 215 ASP A CA 1
ATOM 1670 C C . ASP A 1 215 ? 29.75 2.834 13.172 1 98 215 ASP A C 1
ATOM 1672 O O . ASP A 1 215 ? 29.703 2.021 12.25 1 98 215 ASP A O 1
ATOM 1676 N N . THR A 1 216 ? 29.75 2.535 14.445 1 98.19 216 THR A N 1
ATOM 1677 C CA . THR A 1 216 ? 29.578 1.136 14.82 1 98.19 216 THR A CA 1
ATOM 1678 C C . THR A 1 216 ? 28.234 0.605 14.344 1 98.19 216 THR A C 1
ATOM 1680 O O . THR A 1 216 ? 28.141 -0.508 13.82 1 98.19 216 THR A O 1
ATOM 1683 N N . PHE A 1 217 ? 27.219 1.356 14.578 1 98.06 217 PHE A N 1
ATOM 1684 C CA . PHE A 1 217 ? 25.875 0.972 14.164 1 98.06 217 PHE A CA 1
ATOM 1685 C C . PHE A 1 217 ? 25.828 0.711 12.664 1 98.06 217 PHE A C 1
ATOM 1687 O O . PHE A 1 217 ? 25.281 -0.297 12.219 1 98.06 217 PHE A O 1
ATOM 1694 N N . LYS A 1 218 ? 26.406 1.611 11.867 1 98.12 218 LYS A N 1
ATOM 1695 C CA . LYS A 1 218 ? 26.438 1.455 10.414 1 98.12 218 LYS A CA 1
ATOM 1696 C C . LYS A 1 218 ? 27.141 0.159 10.016 1 98.12 218 LYS A C 1
ATOM 1698 O O . LYS A 1 218 ? 26.703 -0.531 9.094 1 98.12 218 LYS A O 1
ATOM 1703 N N . LYS A 1 219 ? 28.219 -0.232 10.695 1 97.94 219 LYS A N 1
ATOM 1704 C CA . LYS A 1 219 ? 28.922 -1.48 10.438 1 97.94 219 LYS A CA 1
ATOM 1705 C C . LYS A 1 219 ? 28.062 -2.689 10.758 1 97.94 219 LYS A C 1
ATOM 1707 O O . LYS A 1 219 ? 28.062 -3.686 10.031 1 97.94 219 LYS A O 1
ATOM 1712 N N . GLU A 1 220 ? 27.344 -2.525 11.844 1 97.69 220 GLU A N 1
ATOM 1713 C CA . GLU A 1 220 ? 26.438 -3.605 12.234 1 97.69 220 GLU A CA 1
ATOM 1714 C C . GLU A 1 220 ? 25.328 -3.807 11.211 1 97.69 220 GLU A C 1
ATOM 1716 O O . GLU A 1 220 ? 24.984 -4.941 10.883 1 97.69 220 GLU A O 1
ATOM 1721 N N . LEU A 1 221 ? 24.75 -2.707 10.727 1 97.12 221 LEU A N 1
ATOM 1722 C CA . LEU A 1 221 ? 23.703 -2.789 9.703 1 97.12 221 LEU A CA 1
ATOM 1723 C C . LEU A 1 221 ? 24.25 -3.469 8.445 1 97.12 221 LEU A C 1
ATOM 1725 O O . LEU A 1 221 ? 23.562 -4.316 7.859 1 97.12 221 LEU A O 1
ATOM 1729 N N . LYS A 1 222 ? 25.453 -3.111 8.07 1 96.88 222 LYS A N 1
ATOM 1730 C CA . LYS A 1 222 ? 26.062 -3.682 6.875 1 96.88 222 LYS A CA 1
ATOM 1731 C C . LYS A 1 222 ? 26.312 -5.176 7.043 1 96.88 222 LYS A C 1
ATOM 1733 O O . LYS A 1 222 ? 26.047 -5.961 6.129 1 96.88 222 LYS A O 1
ATOM 1738 N N . ALA A 1 223 ? 26.797 -5.508 8.141 1 97.69 223 ALA A N 1
ATOM 1739 C CA . ALA A 1 223 ? 27.062 -6.918 8.422 1 97.69 223 ALA A CA 1
ATOM 1740 C C . ALA A 1 223 ? 25.766 -7.734 8.367 1 97.69 223 ALA A C 1
ATOM 1742 O O . ALA A 1 223 ? 25.75 -8.836 7.809 1 97.69 223 ALA A O 1
ATOM 1743 N N . GLU A 1 224 ? 24.719 -7.18 8.953 1 96.12 224 GLU A N 1
ATOM 1744 C CA . GLU A 1 224 ? 23.422 -7.844 8.922 1 96.12 224 GLU A CA 1
ATOM 1745 C C . GLU A 1 224 ? 22.891 -7.969 7.488 1 96.12 224 GLU A C 1
ATOM 1747 O O . GLU A 1 224 ? 22.359 -9.008 7.109 1 96.12 224 GLU A O 1
ATOM 1752 N N . ALA A 1 225 ? 23.031 -6.949 6.723 1 94.06 225 ALA A N 1
ATOM 1753 C CA . ALA A 1 225 ? 22.594 -6.938 5.332 1 94.06 225 ALA A CA 1
ATOM 1754 C C . ALA A 1 225 ? 23.375 -7.957 4.504 1 94.06 225 ALA A C 1
ATOM 1756 O O . ALA A 1 225 ? 22.828 -8.586 3.6 1 94.06 225 ALA A O 1
ATOM 1757 N N . ASP A 1 226 ? 24.688 -8.117 4.777 1 94.88 226 ASP A N 1
ATOM 1758 C CA . ASP A 1 226 ? 25.531 -9.078 4.066 1 94.88 226 ASP A CA 1
ATOM 1759 C C . ASP A 1 226 ? 25.125 -10.508 4.398 1 94.88 226 ASP A C 1
ATOM 1761 O O . ASP A 1 226 ? 25.234 -11.406 3.555 1 94.88 226 ASP A O 1
ATOM 1765 N N . ALA A 1 227 ? 24.641 -10.648 5.551 1 94.5 227 ALA A N 1
ATOM 1766 C CA . ALA A 1 227 ? 24.328 -11.992 6.031 1 94.5 227 ALA A CA 1
ATOM 1767 C C . ALA A 1 227 ? 22.922 -12.406 5.609 1 94.5 227 ALA A C 1
ATOM 1769 O O . ALA A 1 227 ? 22.641 -13.594 5.469 1 94.5 227 ALA A O 1
ATOM 1770 N N . THR A 1 228 ? 22.047 -11.492 5.465 1 92.25 228 THR A N 1
ATOM 1771 C CA . THR A 1 228 ? 20.641 -11.789 5.211 1 92.25 228 THR A CA 1
ATOM 1772 C C . THR A 1 228 ? 20.078 -10.867 4.133 1 92.25 228 THR A C 1
ATOM 1774 O O . THR A 1 228 ? 19.969 -9.656 4.348 1 92.25 228 THR A O 1
ATOM 1777 N N . ASN A 1 229 ? 19.75 -11.398 3.004 1 92 229 ASN A N 1
ATOM 1778 C CA . ASN A 1 229 ? 19.109 -10.672 1.916 1 92 229 ASN A CA 1
ATOM 1779 C C . ASN A 1 229 ? 17.594 -10.836 1.957 1 92 229 ASN A C 1
ATOM 1781 O O . ASN A 1 229 ? 17.062 -11.875 1.569 1 92 229 ASN A O 1
ATOM 1785 N N . THR A 1 230 ? 16.906 -9.789 2.451 1 92.56 230 THR A N 1
ATOM 1786 C CA . THR A 1 230 ? 15.453 -9.859 2.605 1 92.56 230 THR A CA 1
ATOM 1787 C C . THR A 1 230 ? 14.828 -8.477 2.502 1 92.56 230 THR A C 1
ATOM 1789 O O . THR A 1 230 ? 15.539 -7.469 2.447 1 92.56 230 THR A O 1
ATOM 1792 N N . ALA A 1 231 ? 13.57 -8.445 2.264 1 92.5 231 ALA A N 1
ATOM 1793 C CA . ALA A 1 231 ? 12.797 -7.207 2.281 1 92.5 231 ALA A CA 1
ATOM 1794 C C . ALA A 1 231 ? 12.055 -7.047 3.602 1 92.5 231 ALA A C 1
ATOM 1796 O O . ALA A 1 231 ? 11.828 -8.023 4.32 1 92.5 231 ALA A O 1
ATOM 1797 N N . PHE A 1 232 ? 11.719 -5.828 3.934 1 91.88 232 PHE A N 1
ATOM 1798 C CA . PHE A 1 232 ? 10.961 -5.566 5.148 1 91.88 232 PHE A CA 1
ATOM 1799 C C . PHE A 1 232 ? 10.062 -4.348 4.973 1 91.88 232 PHE A C 1
ATOM 1801 O O . PHE A 1 232 ? 10.266 -3.543 4.062 1 91.88 232 PHE A O 1
ATOM 1808 N N . ILE A 1 233 ? 9.008 -4.277 5.793 1 91.38 233 ILE A N 1
ATOM 1809 C CA . ILE A 1 233 ? 8.094 -3.143 5.836 1 91.38 233 ILE A CA 1
ATOM 1810 C C . ILE A 1 233 ? 8.656 -2.055 6.742 1 91.38 233 ILE A C 1
ATOM 1812 O O . ILE A 1 233 ? 8.852 -2.275 7.941 1 91.38 233 ILE A O 1
ATOM 1816 N N . ARG A 1 234 ? 9 -0.93 6.195 1 91.62 234 ARG A N 1
ATOM 1817 C CA . ARG A 1 234 ? 9.492 0.21 6.965 1 91.62 234 ARG A CA 1
ATOM 1818 C C . ARG A 1 234 ? 8.352 0.904 7.703 1 91.62 234 ARG A C 1
ATOM 1820 O O . ARG A 1 234 ? 8.461 1.186 8.898 1 91.62 234 ARG A O 1
ATOM 1827 N N . ASP A 1 235 ? 7.367 1.217 7.098 1 92.62 235 ASP A N 1
ATOM 1828 C CA . ASP A 1 235 ? 6.137 1.812 7.602 1 92.62 235 ASP A CA 1
ATOM 1829 C C . ASP A 1 235 ? 5.039 1.795 6.539 1 92.62 235 ASP A C 1
ATOM 1831 O O . ASP A 1 235 ? 5.172 1.12 5.516 1 92.62 235 ASP A O 1
ATOM 1835 N N . THR A 1 236 ? 3.92 2.418 6.793 1 93.25 236 THR A N 1
ATOM 1836 C CA . THR A 1 236 ? 2.803 2.496 5.859 1 93.25 236 THR A CA 1
ATOM 1837 C C . THR A 1 236 ? 2.389 3.947 5.633 1 93.25 236 THR A C 1
ATOM 1839 O O . THR A 1 236 ? 2.225 4.707 6.586 1 93.25 236 THR A O 1
ATOM 1842 N N . ALA A 1 237 ? 2.312 4.32 4.391 1 95.12 237 ALA A N 1
ATOM 1843 C CA . ALA A 1 237 ? 1.816 5.645 4.02 1 95.12 237 ALA A CA 1
ATOM 1844 C C . ALA A 1 237 ? 0.308 5.621 3.793 1 95.12 237 ALA A C 1
ATOM 1846 O O . ALA A 1 237 ? -0.209 4.742 3.102 1 95.12 237 ALA A O 1
ATOM 1847 N N . PHE A 1 238 ? -0.396 6.586 4.375 1 96 238 PHE A N 1
ATOM 1848 C CA . PHE A 1 238 ? -1.828 6.77 4.168 1 96 238 PHE A CA 1
ATOM 1849 C C . PHE A 1 238 ? -2.111 8.102 3.482 1 96 238 PHE A C 1
ATOM 1851 O O . PHE A 1 238 ? -1.461 9.102 3.775 1 96 238 PHE A O 1
ATOM 1858 N N . GLY A 1 239 ? -3.021 8.094 2.572 1 97.5 239 GLY A N 1
ATOM 1859 C CA . GLY A 1 239 ? -3.58 9.297 1.982 1 97.5 239 GLY A CA 1
ATOM 1860 C C . GLY A 1 239 ? -5.09 9.383 2.109 1 97.5 239 GLY A C 1
ATOM 1861 O O . GLY A 1 239 ? -5.785 8.375 1.963 1 97.5 239 GLY A O 1
ATOM 1862 N N . VAL A 1 240 ? -5.609 10.555 2.418 1 98 240 VAL A N 1
ATOM 1863 C CA . VAL A 1 240 ? -7.047 10.781 2.529 1 98 240 VAL A CA 1
ATOM 1864 C C . VAL A 1 240 ? -7.426 12.078 1.818 1 98 240 VAL A C 1
ATOM 1866 O O . VAL A 1 240 ? -6.648 13.039 1.807 1 98 240 VAL A O 1
ATOM 1869 N N . TRP A 1 241 ? -8.531 12.109 1.166 1 98.44 241 TRP A N 1
ATOM 1870 C CA . TRP A 1 241 ? -9.008 13.352 0.569 1 98.44 241 TRP A CA 1
ATOM 1871 C C . TRP A 1 241 ? -10.531 13.359 0.466 1 98.44 241 TRP A C 1
ATOM 1873 O O . TRP A 1 241 ? -11.164 12.297 0.428 1 98.44 241 TRP A O 1
ATOM 1883 N N . GLY A 1 242 ? -11.062 14.469 0.552 1 97.56 242 GLY A N 1
ATOM 1884 C CA . GLY A 1 242 ? -12.5 14.664 0.469 1 97.56 242 GLY A CA 1
ATOM 1885 C C . GLY A 1 242 ? -12.914 16.125 0.577 1 97.56 242 GLY A C 1
ATOM 1886 O O . GLY A 1 242 ? -12.07 17 0.789 1 97.56 242 GLY A O 1
ATOM 1887 N N . LYS A 1 243 ? -14.234 16.484 0.343 1 95.94 243 LYS A N 1
ATOM 1888 C CA . LYS A 1 243 ? -14.812 17.812 0.42 1 95.94 243 LYS A CA 1
ATOM 1889 C C . LYS A 1 243 ? -15.773 17.922 1.601 1 95.94 243 LYS A C 1
ATOM 1891 O O . LYS A 1 243 ? -16.438 16.953 1.971 1 95.94 243 LYS A O 1
ATOM 1896 N N . PHE A 1 244 ? -15.734 19.125 2.137 1 90.25 244 PHE A N 1
ATOM 1897 C CA . PHE A 1 244 ? -16.734 19.375 3.168 1 90.25 244 PHE A CA 1
ATOM 1898 C C . PHE A 1 244 ? -18.125 19.391 2.572 1 90.25 244 PHE A C 1
ATOM 1900 O O . PHE A 1 244 ? -18.328 19.859 1.449 1 90.25 244 PHE A O 1
ATOM 1907 N N . ASN A 1 245 ? -19.094 18.75 3.221 1 78.88 245 ASN A N 1
ATOM 1908 C CA . ASN A 1 245 ? -20.484 18.828 2.807 1 78.88 245 ASN A CA 1
ATOM 1909 C C . ASN A 1 245 ? -21.062 20.219 3.043 1 78.88 245 ASN A C 1
ATOM 1911 O O . ASN A 1 245 ? -20.625 20.938 3.961 1 78.88 245 ASN A O 1
ATOM 1915 N N . MET B 1 1 ? -13.852 6.637 -4.875 1 34.03 1 MET B N 1
ATOM 1916 C CA . MET B 1 1 ? -12.594 6.023 -5.273 1 34.03 1 MET B CA 1
ATOM 1917 C C . MET B 1 1 ? -12.828 4.676 -5.945 1 34.03 1 MET B C 1
ATOM 1919 O O . MET B 1 1 ? -13.18 3.699 -5.277 1 34.03 1 MET B O 1
ATOM 1923 N N . THR B 1 2 ? -13.383 4.598 -7.027 1 39.81 2 THR B N 1
ATOM 1924 C CA . THR B 1 2 ? -13.672 3.262 -7.535 1 39.81 2 THR B CA 1
ATOM 1925 C C . THR B 1 2 ? -12.398 2.416 -7.578 1 39.81 2 THR B C 1
ATOM 1927 O O . THR B 1 2 ? -11.523 2.648 -8.406 1 39.81 2 THR B O 1
ATOM 1930 N N . ASN B 1 3 ? -11.898 2.023 -6.32 1 54.97 3 ASN B N 1
ATOM 1931 C CA . ASN B 1 3 ? -10.734 1.142 -6.238 1 54.97 3 ASN B CA 1
ATOM 1932 C C . ASN B 1 3 ? -10.844 -0.016 -7.227 1 54.97 3 ASN B C 1
ATOM 1934 O O . ASN B 1 3 ? -11.602 -0.958 -7.008 1 54.97 3 ASN B O 1
ATOM 1938 N N . ASN B 1 4 ? -10.508 0.412 -8.547 1 66.81 4 ASN B N 1
ATOM 1939 C CA . ASN B 1 4 ? -10.43 -0.695 -9.492 1 66.81 4 ASN B CA 1
ATOM 1940 C C . ASN B 1 4 ? -9.508 -1.801 -8.992 1 66.81 4 ASN B C 1
ATOM 1942 O O . ASN B 1 4 ? -8.359 -1.54 -8.633 1 66.81 4 ASN B O 1
ATOM 1946 N N . ARG B 1 5 ? -10.094 -2.924 -8.75 1 80.75 5 ARG B N 1
ATOM 1947 C CA . ARG B 1 5 ? -9.43 -4.102 -8.203 1 80.75 5 ARG B CA 1
ATOM 1948 C C . ARG B 1 5 ? -8.156 -4.422 -8.977 1 80.75 5 ARG B C 1
ATOM 1950 O O . ARG B 1 5 ? -7.258 -5.09 -8.453 1 80.75 5 ARG B O 1
ATOM 1957 N N . ASN B 1 6 ? -8.078 -3.803 -10.188 1 93.5 6 ASN B N 1
ATOM 1958 C CA . ASN B 1 6 ? -6.938 -4.156 -11.023 1 93.5 6 ASN B CA 1
ATOM 1959 C C . ASN B 1 6 ? -5.863 -3.072 -11 1 93.5 6 ASN B C 1
ATOM 1961 O O . ASN B 1 6 ? -4.832 -3.197 -11.664 1 93.5 6 ASN B O 1
ATOM 1965 N N . ASP B 1 7 ? -6.078 -2.01 -10.273 1 93.31 7 ASP B N 1
ATOM 1966 C CA . ASP B 1 7 ? -5.133 -0.899 -10.273 1 93.31 7 ASP B CA 1
ATOM 1967 C C . ASP B 1 7 ? -3.748 -1.359 -9.812 1 93.31 7 ASP B C 1
ATOM 1969 O O . ASP B 1 7 ? -2.738 -1.004 -10.422 1 93.31 7 ASP B O 1
ATOM 1973 N N . PHE B 1 8 ? -3.752 -2.121 -8.797 1 95.5 8 PHE B N 1
ATOM 1974 C CA . PHE B 1 8 ? -2.475 -2.617 -8.297 1 95.5 8 PHE B CA 1
ATOM 1975 C C . PHE B 1 8 ? -1.785 -3.488 -9.344 1 95.5 8 PHE B C 1
ATOM 1977 O O . PHE B 1 8 ? -0.586 -3.338 -9.586 1 95.5 8 PHE B O 1
ATOM 1984 N N . THR B 1 9 ? -2.547 -4.41 -9.945 1 98.06 9 THR B N 1
ATOM 1985 C CA . THR B 1 9 ? -2.021 -5.316 -10.961 1 98.06 9 THR B CA 1
ATOM 1986 C C . THR B 1 9 ? -1.449 -4.539 -12.141 1 98.06 9 THR B C 1
ATOM 1988 O O . THR B 1 9 ? -0.346 -4.828 -12.609 1 98.06 9 THR B O 1
ATOM 1991 N N . LEU B 1 10 ? -2.166 -3.549 -12.555 1 97.38 10 LEU B N 1
ATOM 1992 C CA . LEU B 1 10 ? -1.728 -2.758 -13.703 1 97.38 10 LEU B CA 1
ATOM 1993 C C . LEU B 1 10 ? -0.437 -2.01 -13.383 1 97.38 10 LEU B C 1
ATOM 1995 O O . LEU B 1 10 ? 0.472 -1.953 -14.211 1 97.38 10 LEU B O 1
ATOM 1999 N N . ARG B 1 11 ? -0.325 -1.445 -12.219 1 95.88 11 ARG B N 1
ATOM 2000 C CA . ARG B 1 11 ? 0.896 -0.759 -11.805 1 95.88 11 ARG B CA 1
ATOM 2001 C C . ARG B 1 11 ? 2.072 -1.728 -11.742 1 95.88 11 ARG B C 1
ATOM 2003 O O . ARG B 1 11 ? 3.186 -1.389 -12.156 1 95.88 11 ARG B O 1
ATOM 2010 N N . LEU B 1 12 ? 1.806 -2.93 -11.203 1 97.69 12 LEU B N 1
ATOM 2011 C CA . LEU B 1 12 ? 2.832 -3.965 -11.125 1 97.69 12 LEU B CA 1
ATOM 2012 C C . LEU B 1 12 ? 3.354 -4.316 -12.516 1 97.69 12 LEU B C 1
ATOM 2014 O O . LEU B 1 12 ? 4.566 -4.363 -12.734 1 97.69 12 LEU B O 1
ATOM 2018 N N . LEU B 1 13 ? 2.461 -4.531 -13.461 1 98.62 13 LEU B N 1
ATOM 2019 C CA . LEU B 1 13 ? 2.826 -4.926 -14.82 1 98.62 13 LEU B CA 1
ATOM 2020 C C . LEU B 1 13 ? 3.568 -3.799 -15.531 1 98.62 13 LEU B C 1
ATOM 2022 O O . LEU B 1 13 ? 4.508 -4.047 -16.281 1 98.62 13 LEU B O 1
ATOM 2026 N N . GLU B 1 14 ? 3.133 -2.566 -15.273 1 97.25 14 GLU B N 1
ATOM 2027 C CA . GLU B 1 14 ? 3.809 -1.407 -15.844 1 97.25 14 GLU B CA 1
ATOM 2028 C C . GLU B 1 14 ? 5.223 -1.261 -15.289 1 97.25 14 GLU B C 1
ATOM 2030 O O . GLU B 1 14 ? 6.176 -1.06 -16.047 1 97.25 14 GLU B O 1
ATOM 2035 N N . ASP B 1 15 ? 5.301 -1.34 -14.023 1 96.38 15 ASP B N 1
ATOM 2036 C CA . ASP B 1 15 ? 6.605 -1.229 -13.375 1 96.38 15 ASP B CA 1
ATOM 2037 C C . ASP B 1 15 ? 7.551 -2.332 -13.852 1 96.38 15 ASP B C 1
ATOM 2039 O O . ASP B 1 15 ? 8.758 -2.117 -13.961 1 96.38 15 ASP B O 1
ATOM 2043 N N . ALA B 1 16 ? 7 -3.494 -14.141 1 97.81 16 ALA B N 1
ATOM 2044 C CA . ALA B 1 16 ? 7.793 -4.621 -14.625 1 97.81 16 ALA B CA 1
ATOM 2045 C C . ALA B 1 16 ? 8.055 -4.504 -16.125 1 97.81 16 ALA B C 1
ATOM 2047 O O . ALA B 1 16 ? 8.656 -5.395 -16.719 1 97.81 16 ALA B O 1
ATOM 2048 N N . ASN B 1 17 ? 7.551 -3.463 -16.766 1 97.38 17 ASN B N 1
ATOM 2049 C CA . ASN B 1 17 ? 7.812 -3.068 -18.141 1 97.38 17 ASN B CA 1
ATOM 2050 C C . ASN B 1 17 ? 7.207 -4.059 -19.125 1 97.38 17 ASN B C 1
ATOM 2052 O O . ASN B 1 17 ? 7.859 -4.457 -20.094 1 97.38 17 ASN B O 1
ATOM 2056 N N . ILE B 1 18 ? 6.004 -4.566 -18.828 1 98.75 18 ILE B N 1
ATOM 2057 C CA . ILE B 1 18 ? 5.223 -5.23 -19.859 1 98.75 18 ILE B CA 1
ATOM 2058 C C . ILE B 1 18 ? 4.871 -4.23 -20.953 1 98.75 18 ILE B C 1
ATOM 2060 O O . ILE B 1 18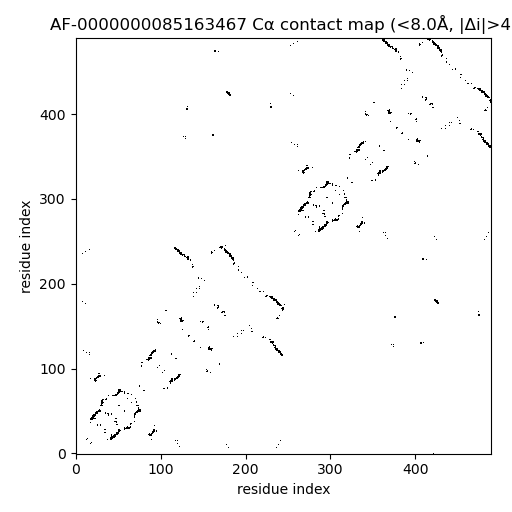 ? 4.336 -3.154 -20.688 1 98.75 18 ILE B O 1
ATOM 2064 N N . HIS B 1 19 ? 5.184 -4.555 -22.172 1 98.31 19 HIS B N 1
ATOM 2065 C CA . HIS B 1 19 ? 5.016 -3.59 -23.25 1 98.31 19 HIS B CA 1
ATOM 2066 C C . HIS B 1 19 ? 4.641 -4.285 -24.562 1 98.31 19 HIS B C 1
ATOM 2068 O O . HIS B 1 19 ? 4.695 -5.512 -24.656 1 98.31 19 HIS B O 1
ATOM 2074 N N . PRO B 1 20 ? 4.25 -3.525 -25.547 1 98.62 20 PRO B N 1
ATOM 2075 C CA . PRO B 1 20 ? 3.76 -4.098 -26.812 1 98.62 20 PRO B CA 1
ATOM 2076 C C . PRO B 1 20 ? 4.777 -5.027 -27.469 1 98.62 20 PRO B C 1
ATOM 2078 O O . PRO B 1 20 ? 5.977 -4.738 -27.469 1 98.62 20 PRO B O 1
ATOM 2081 N N . GLY B 1 21 ? 4.285 -6.074 -27.969 1 98.75 21 GLY B N 1
ATOM 2082 C CA . GLY B 1 21 ? 5.109 -6.988 -28.75 1 98.75 21 GLY B CA 1
ATOM 2083 C C . GLY B 1 21 ? 5.605 -8.172 -27.953 1 98.75 21 GLY B C 1
ATOM 2084 O O . GLY B 1 21 ? 6.117 -9.141 -28.516 1 98.75 21 GLY B O 1
ATOM 2085 N N . MET B 1 22 ? 5.363 -8.195 -26.672 1 98.75 22 MET B N 1
ATOM 2086 C CA . MET B 1 22 ? 5.891 -9.25 -25.797 1 98.75 22 MET B CA 1
ATOM 2087 C C . MET B 1 22 ? 5.051 -10.516 -25.922 1 98.75 22 MET B C 1
ATOM 2089 O O . MET B 1 22 ? 3.85 -10.445 -26.188 1 98.75 22 MET B O 1
ATOM 2093 N N . ARG B 1 23 ? 5.723 -11.617 -25.719 1 98.88 23 ARG B N 1
ATOM 2094 C CA . ARG B 1 23 ? 5.066 -12.891 -25.484 1 98.88 23 ARG B CA 1
ATOM 2095 C C . ARG B 1 23 ? 5.027 -13.219 -24 1 98.88 23 ARG B C 1
ATOM 2097 O O . ARG B 1 23 ? 6.07 -13.391 -23.359 1 98.88 23 ARG B O 1
ATOM 2104 N N . VAL B 1 24 ? 3.818 -13.328 -23.406 1 98.94 24 VAL B N 1
ATOM 2105 C CA . VAL B 1 24 ? 3.684 -13.414 -21.969 1 98.94 24 VAL B CA 1
ATOM 2106 C C . VAL B 1 24 ? 2.875 -14.656 -21.594 1 98.94 24 VAL B C 1
ATOM 2108 O O . VAL B 1 24 ? 1.869 -14.961 -22.234 1 98.94 24 VAL B O 1
ATOM 2111 N N . LEU B 1 25 ? 3.336 -15.375 -20.594 1 98.88 25 LEU B N 1
ATOM 2112 C CA . LEU B 1 25 ? 2.6 -16.5 -20.016 1 98.88 25 LEU B CA 1
ATOM 2113 C C . LEU B 1 25 ? 1.872 -16.078 -18.75 1 98.88 25 LEU B C 1
ATOM 2115 O O . LEU B 1 25 ? 2.482 -15.5 -17.844 1 98.88 25 LEU B O 1
ATOM 2119 N N . ASP B 1 26 ? 0.592 -16.25 -18.703 1 98.88 26 ASP B N 1
ATOM 2120 C CA . ASP B 1 26 ? -0.23 -16.047 -17.516 1 98.88 26 ASP B CA 1
ATOM 2121 C C . ASP B 1 26 ? -0.542 -17.375 -16.812 1 98.88 26 ASP B C 1
ATOM 2123 O O . ASP B 1 26 ? -1.419 -18.109 -17.266 1 98.88 26 ASP B O 1
ATOM 2127 N N . VAL B 1 27 ? 0.165 -17.672 -15.734 1 98.69 27 VAL B N 1
ATOM 2128 C CA . VAL B 1 27 ? 0.005 -18.953 -15.07 1 98.69 27 VAL B CA 1
ATOM 2129 C C . VAL B 1 27 ? -1.116 -18.875 -14.039 1 98.69 27 VAL B C 1
ATOM 2131 O O . VAL B 1 27 ? -1.22 -17.891 -13.305 1 98.69 27 VAL B O 1
ATOM 2134 N N . GLY B 1 28 ? -1.898 -19.891 -13.969 1 98.25 28 GLY B N 1
ATOM 2135 C CA . GLY B 1 28 ? -3.096 -19.812 -13.141 1 98.25 28 GLY B CA 1
ATOM 2136 C C . GLY B 1 28 ? -4.051 -18.719 -13.57 1 98.25 28 GLY B C 1
ATOM 2137 O O . GLY B 1 28 ? -4.5 -17.922 -12.75 1 98.25 28 GLY B O 1
ATOM 2138 N N . CYS B 1 29 ? -4.461 -18.719 -14.82 1 98.44 29 CYS B N 1
ATOM 2139 C CA . CYS B 1 29 ? -5.125 -17.562 -15.398 1 98.44 29 CYS B CA 1
ATOM 2140 C C . CYS B 1 29 ? -6.582 -17.484 -14.961 1 98.44 29 CYS B C 1
ATOM 2142 O O . CYS B 1 29 ? -7.234 -16.453 -15.141 1 98.44 29 CYS B O 1
ATOM 2144 N N . GLY B 1 30 ? -7.172 -18.578 -14.43 1 97.56 30 GLY B N 1
ATOM 2145 C CA . GLY B 1 30 ? -8.57 -18.578 -14.023 1 97.56 30 GLY B CA 1
ATOM 2146 C C . GLY B 1 30 ? -9.516 -18.156 -15.141 1 97.56 30 GLY B C 1
ATOM 2147 O O . GLY B 1 30 ? -9.43 -18.672 -16.25 1 97.56 30 GLY B O 1
ATOM 2148 N N . PRO B 1 31 ? -10.422 -17.312 -14.836 1 97.62 31 PRO B N 1
ATOM 2149 C CA . PRO B 1 31 ? -11.375 -16.891 -15.859 1 97.62 31 PRO B CA 1
ATOM 2150 C C . PRO B 1 31 ? -10.781 -15.859 -16.828 1 97.62 31 PRO B C 1
ATOM 2152 O O . PRO B 1 31 ? -11.523 -15.227 -17.594 1 97.62 31 PRO B O 1
ATOM 2155 N N . GLY B 1 32 ? -9.555 -15.547 -16.75 1 98.25 32 GLY B N 1
ATOM 2156 C CA . GLY B 1 32 ? -8.836 -14.859 -17.797 1 98.25 32 GLY B CA 1
ATOM 2157 C C . GLY B 1 32 ? -8.727 -13.367 -17.578 1 98.25 32 GLY B C 1
ATOM 2158 O O . GLY B 1 32 ? -8.391 -12.617 -18.5 1 98.25 32 GLY B O 1
ATOM 2159 N N . GLU B 1 33 ? -8.977 -12.898 -16.359 1 97.38 33 GLU B N 1
ATOM 2160 C CA . GLU B 1 33 ? -8.969 -11.461 -16.109 1 97.38 33 GLU B CA 1
ATOM 2161 C C . GLU B 1 33 ? -7.594 -10.867 -16.375 1 97.38 33 GLU B C 1
ATOM 2163 O O . GLU B 1 33 ? -7.469 -9.891 -17.125 1 97.38 33 GLU B O 1
ATOM 2168 N N . VAL B 1 34 ? -6.59 -11.406 -15.781 1 98.5 34 VAL B N 1
ATOM 2169 C CA . VAL B 1 34 ? -5.234 -10.898 -15.961 1 98.5 34 VAL B CA 1
ATOM 2170 C C . VAL B 1 34 ? -4.781 -11.125 -17.406 1 98.5 34 VAL B C 1
ATOM 2172 O O . VAL B 1 34 ? -4.078 -10.297 -17.969 1 98.5 34 VAL B O 1
ATOM 2175 N N . THR B 1 35 ? -5.191 -12.234 -18 1 98.75 35 THR B N 1
ATOM 2176 C CA . THR B 1 35 ? -4.887 -12.5 -19.406 1 98.75 35 THR B CA 1
ATOM 2177 C C . THR B 1 35 ? -5.367 -11.352 -20.281 1 98.75 35 THR B C 1
ATOM 2179 O O . THR B 1 35 ? -4.645 -10.891 -21.172 1 98.75 35 THR B O 1
ATOM 2182 N N . GLY B 1 36 ? -6.578 -10.945 -20.031 1 98.38 36 GLY B N 1
ATOM 2183 C CA . GLY B 1 36 ? -7.109 -9.812 -20.781 1 98.38 36 GLY B CA 1
ATOM 2184 C C . GLY B 1 36 ? -6.289 -8.547 -20.609 1 98.38 36 GLY B C 1
ATOM 2185 O O . GLY B 1 36 ? -6.031 -7.836 -21.578 1 98.38 36 GLY B O 1
ATOM 2186 N N . LEU B 1 37 ? -5.898 -8.227 -19.375 1 98.31 37 LEU B N 1
ATOM 2187 C CA . LEU B 1 37 ? -5.066 -7.062 -19.109 1 98.31 37 LEU B CA 1
ATOM 2188 C C . LEU B 1 37 ? -3.746 -7.148 -19.859 1 98.31 37 LEU B C 1
ATOM 2190 O O . LEU B 1 37 ? -3.312 -6.172 -20.469 1 98.31 37 LEU B O 1
ATOM 2194 N N . LEU B 1 38 ? -3.146 -8.328 -19.812 1 98.81 38 LEU B N 1
ATOM 2195 C CA . LEU B 1 38 ? -1.866 -8.555 -20.484 1 98.81 38 LEU B CA 1
ATOM 2196 C C . LEU B 1 38 ? -1.997 -8.391 -21.984 1 98.81 38 LEU B C 1
ATOM 2198 O O . LEU B 1 38 ? -1.138 -7.781 -22.625 1 98.81 38 LEU B O 1
ATOM 2202 N N . ALA B 1 39 ? -3.045 -8.922 -22.516 1 98.75 39 ALA B N 1
ATOM 2203 C CA . ALA B 1 39 ? -3.273 -8.844 -23.953 1 98.75 39 ALA B CA 1
ATOM 2204 C C . ALA B 1 39 ? -3.367 -7.395 -24.422 1 98.75 39 ALA B C 1
ATOM 2206 O O . ALA B 1 39 ? -2.824 -7.031 -25.469 1 98.75 39 ALA B O 1
ATOM 2207 N N . ALA B 1 40 ? -4.078 -6.617 -23.656 1 98.25 40 ALA B N 1
ATOM 2208 C CA . ALA B 1 40 ? -4.203 -5.195 -23.969 1 98.25 40 ALA B CA 1
ATOM 2209 C C . ALA B 1 40 ? -2.848 -4.5 -23.906 1 98.25 40 ALA B C 1
ATOM 2211 O O . ALA B 1 40 ? -2.547 -3.641 -24.734 1 98.25 40 ALA B O 1
ATOM 2212 N N . LEU B 1 41 ? -2.035 -4.832 -22.984 1 98.5 41 LEU B N 1
ATOM 2213 C CA . LEU B 1 41 ? -0.745 -4.184 -22.781 1 98.5 41 LEU B CA 1
ATOM 2214 C C . LEU B 1 41 ? 0.239 -4.566 -23.891 1 98.5 41 LEU B C 1
ATOM 2216 O O . LEU B 1 41 ? 0.995 -3.723 -24.375 1 98.5 41 LEU B O 1
ATOM 2220 N N . VAL B 1 42 ? 0.219 -5.809 -24.281 1 98.69 42 VAL B N 1
ATOM 2221 C CA . VAL B 1 42 ? 1.222 -6.27 -25.234 1 98.69 42 VAL B CA 1
ATOM 2222 C C . VAL B 1 42 ? 0.77 -5.938 -26.656 1 98.69 42 VAL B C 1
ATOM 2224 O O . VAL B 1 42 ? 1.571 -5.977 -27.594 1 98.69 42 VAL B O 1
ATOM 2227 N N . GLY B 1 43 ? -0.519 -5.777 -26.859 1 98.25 43 GLY B N 1
ATOM 2228 C CA . GLY B 1 43 ? -1.051 -5.348 -28.141 1 98.25 43 GLY B CA 1
ATOM 2229 C C . GLY B 1 43 ? -1.083 -6.461 -29.172 1 98.25 43 GLY B C 1
ATOM 2230 O O . GLY B 1 43 ? -0.731 -7.602 -28.875 1 98.25 43 GLY B O 1
ATOM 2231 N N . ASP B 1 44 ? -1.425 -6.066 -30.406 1 97.56 44 ASP B N 1
ATOM 2232 C CA . ASP B 1 44 ? -1.66 -7.02 -31.484 1 97.56 44 ASP B CA 1
ATOM 2233 C C . ASP B 1 44 ? -0.355 -7.676 -31.938 1 97.56 44 ASP B C 1
ATOM 2235 O O . ASP B 1 44 ? -0.371 -8.742 -32.562 1 97.56 44 ASP B O 1
ATOM 2239 N N . SER B 1 45 ? 0.667 -6.977 -31.641 1 98.38 45 SER B N 1
ATOM 2240 C CA . SER B 1 45 ? 1.957 -7.523 -32.062 1 98.38 45 SER B CA 1
ATOM 2241 C C . SER B 1 45 ? 2.506 -8.484 -31 1 98.38 45 SER B C 1
ATOM 2243 O O . SER B 1 45 ? 3.523 -9.141 -31.234 1 98.38 45 SER B O 1
ATOM 2245 N N . GLY B 1 46 ? 1.834 -8.531 -29.844 1 98.75 46 GLY B N 1
ATOM 2246 C CA . GLY B 1 46 ? 2.219 -9.453 -28.797 1 98.75 46 GLY B CA 1
ATOM 2247 C C . GLY B 1 46 ? 1.322 -10.672 -28.703 1 98.75 46 GLY B C 1
ATOM 2248 O O . GLY B 1 46 ? 0.44 -10.859 -29.547 1 98.75 46 GLY B O 1
ATOM 2249 N N . LYS B 1 47 ? 1.598 -11.531 -27.719 1 98.75 47 LYS B N 1
ATOM 2250 C CA . LYS B 1 47 ? 0.828 -12.75 -27.516 1 98.75 47 LYS B CA 1
ATOM 2251 C C . LYS B 1 47 ? 0.787 -13.125 -26.031 1 98.75 47 LYS B C 1
ATOM 2253 O O . LYS B 1 47 ? 1.795 -13.016 -25.328 1 98.75 47 LYS B O 1
ATOM 2258 N N . VAL B 1 48 ? -0.369 -13.531 -25.578 1 98.88 48 VAL B N 1
ATOM 2259 C CA . VAL B 1 48 ? -0.541 -13.984 -24.203 1 98.88 48 VAL B CA 1
ATOM 2260 C C . VAL B 1 48 ? -1.113 -15.398 -24.188 1 98.88 48 VAL B C 1
ATOM 2262 O O . VAL B 1 48 ? -2.086 -15.688 -24.891 1 98.88 48 VAL B O 1
ATOM 2265 N N . ILE B 1 49 ? -0.483 -16.25 -23.484 1 98.88 49 ILE B N 1
ATOM 2266 C CA . ILE B 1 49 ? -1.013 -17.578 -23.25 1 98.88 49 ILE B CA 1
ATOM 2267 C C . ILE B 1 49 ? -1.399 -17.734 -21.781 1 98.88 49 ILE B C 1
ATOM 2269 O O . ILE B 1 49 ? -0.558 -17.578 -20.891 1 98.88 49 ILE B O 1
ATOM 2273 N N . GLY B 1 50 ? -2.648 -17.922 -21.547 1 98.75 50 GLY B N 1
ATOM 2274 C CA . GLY B 1 50 ? -3.121 -18.25 -20.219 1 98.75 50 GLY B CA 1
ATOM 2275 C C . GLY B 1 50 ? -3.242 -19.734 -19.969 1 98.75 50 GLY B C 1
ATOM 2276 O O . GLY B 1 50 ? -3.807 -20.469 -20.781 1 98.75 50 GLY B O 1
ATOM 2277 N N . ILE B 1 51 ? -2.732 -20.188 -18.828 1 98.69 51 ILE B N 1
ATOM 2278 C CA . ILE B 1 51 ? -2.854 -21.609 -18.531 1 98.69 51 ILE B CA 1
ATOM 2279 C C . ILE B 1 51 ? -3.518 -21.797 -17.156 1 98.69 51 ILE B C 1
ATOM 2281 O O . ILE B 1 51 ? -3.35 -20.969 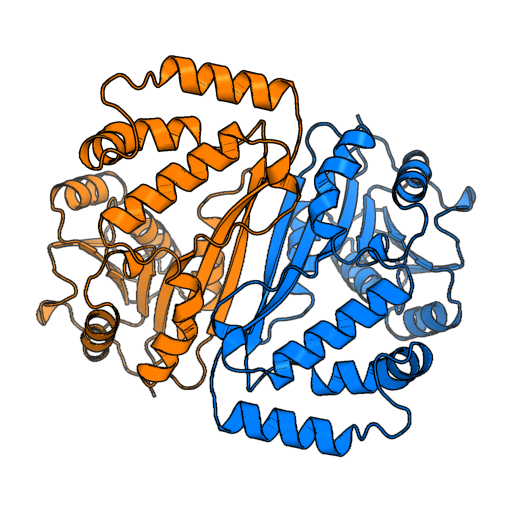-16.266 1 98.69 51 ILE B O 1
ATOM 2285 N N . ASP B 1 52 ? -4.242 -22.797 -17.016 1 98.25 52 ASP B N 1
ATOM 2286 C CA . ASP B 1 52 ? -4.871 -23.266 -15.781 1 98.25 52 ASP B CA 1
ATOM 2287 C C . ASP B 1 52 ? -5.188 -24.75 -15.852 1 98.25 52 ASP B C 1
ATOM 2289 O O . ASP B 1 52 ? -5.227 -25.328 -16.938 1 98.25 52 ASP B O 1
ATOM 2293 N N . THR B 1 53 ? -5.301 -25.375 -14.695 1 97.56 53 THR B N 1
ATOM 2294 C CA . THR B 1 53 ? -5.648 -26.781 -14.672 1 97.56 53 THR B CA 1
ATOM 2295 C C . THR B 1 53 ? -7.164 -26.969 -14.719 1 97.56 53 THR B C 1
ATOM 2297 O O . THR B 1 53 ? -7.648 -28.078 -14.984 1 97.56 53 THR B O 1
ATOM 2300 N N . ASN B 1 54 ? -7.91 -25.906 -14.43 1 97.31 54 ASN B N 1
ATOM 2301 C CA . ASN B 1 54 ? -9.367 -25.969 -14.344 1 97.31 54 ASN B CA 1
ATOM 2302 C C . ASN B 1 54 ? -10.016 -25.656 -15.688 1 97.31 54 ASN B C 1
ATOM 2304 O O . ASN B 1 54 ? -10.141 -24.484 -16.062 1 97.31 54 ASN B O 1
ATOM 2308 N N . THR B 1 55 ? -10.594 -26.625 -16.328 1 97.38 55 THR B N 1
ATOM 2309 C CA . THR B 1 55 ? -11.141 -26.469 -17.672 1 97.38 55 THR B CA 1
ATOM 2310 C C . THR B 1 55 ? -12.383 -25.594 -17.656 1 97.38 55 THR B C 1
ATOM 2312 O O . THR B 1 55 ? -12.641 -24.875 -18.625 1 97.38 55 THR B O 1
ATOM 2315 N N . GLN B 1 56 ? -13.078 -25.656 -16.609 1 97.38 56 GLN B N 1
ATOM 2316 C CA . GLN B 1 56 ? -14.266 -24.797 -16.516 1 97.38 56 GLN B CA 1
ATOM 2317 C C . GLN B 1 56 ? -13.883 -23.328 -16.484 1 97.38 56 GLN B C 1
ATOM 2319 O O . GLN B 1 56 ? -14.531 -22.5 -17.141 1 97.38 56 GLN B O 1
ATOM 2324 N N . LEU B 1 57 ? -12.875 -23.047 -15.742 1 97.44 57 LEU B N 1
ATOM 2325 C CA . LEU B 1 57 ? -12.398 -21.656 -15.688 1 97.44 57 LEU B CA 1
ATOM 2326 C C . LEU B 1 57 ? -11.836 -21.234 -17.047 1 97.44 57 LEU B C 1
ATOM 2328 O O . LEU B 1 57 ? -12.055 -20.094 -17.469 1 97.44 57 LEU B O 1
ATOM 2332 N N . LEU B 1 58 ? -11.164 -22.125 -17.703 1 98.31 58 LEU B N 1
ATOM 2333 C CA . LEU B 1 58 ? -10.609 -21.812 -19.016 1 98.31 58 LEU B CA 1
ATOM 2334 C C . LEU B 1 58 ? -11.719 -21.531 -20.031 1 98.31 58 LEU B C 1
ATOM 2336 O O . LEU B 1 58 ? -11.57 -20.641 -20.875 1 98.31 58 LEU B O 1
ATOM 2340 N N . ASN B 1 59 ? -12.773 -22.25 -19.922 1 98.12 59 ASN B N 1
ATOM 2341 C CA . ASN B 1 59 ? -13.906 -22 -20.812 1 98.12 59 ASN B CA 1
ATOM 2342 C C . ASN B 1 59 ? -14.492 -20.609 -20.578 1 98.12 59 ASN B C 1
ATOM 2344 O O . ASN B 1 59 ? -14.828 -19.906 -21.531 1 98.12 59 ASN B O 1
ATOM 2348 N N . LEU B 1 60 ? -14.586 -20.281 -19.328 1 98.06 60 LEU B N 1
ATOM 2349 C CA . LEU B 1 60 ? -15.047 -18.938 -19 1 98.06 60 LEU B CA 1
ATOM 2350 C C . LEU B 1 60 ? -14.07 -17.891 -19.531 1 98.06 60 LEU B C 1
ATOM 2352 O O . LEU B 1 60 ? -14.5 -16.844 -20.031 1 98.06 60 LEU B O 1
ATOM 2356 N N . ALA B 1 61 ? -12.82 -18.156 -19.422 1 98.44 61 ALA B N 1
ATOM 2357 C CA . ALA B 1 61 ? -11.797 -17.234 -19.906 1 98.44 61 ALA B CA 1
ATOM 2358 C C . ALA B 1 61 ? -11.945 -16.984 -21.406 1 98.44 61 ALA B C 1
ATOM 2360 O O . ALA B 1 61 ? -11.898 -15.844 -21.859 1 98.44 61 ALA B O 1
ATOM 2361 N N . LYS B 1 62 ? -12.148 -18.016 -22.141 1 98 62 LYS B N 1
ATOM 2362 C CA . LYS B 1 62 ? -12.305 -17.938 -23.594 1 98 62 LYS B CA 1
ATOM 2363 C C . LYS B 1 62 ? -13.516 -17.094 -23.969 1 98 62 LYS B C 1
ATOM 2365 O O . LYS B 1 62 ? -13.5 -16.391 -24.984 1 98 62 LYS B O 1
ATOM 2370 N N . GLN B 1 63 ? -14.453 -17.156 -23.125 1 97.81 63 GLN B N 1
ATOM 2371 C CA . GLN B 1 63 ? -15.68 -16.406 -23.359 1 97.81 63 GLN B CA 1
ATOM 2372 C C . GLN B 1 63 ? -15.516 -14.938 -22.969 1 97.81 63 GLN B C 1
ATOM 2374 O O . GLN B 1 63 ? -15.992 -14.047 -23.672 1 97.81 63 GLN B O 1
ATOM 2379 N N . ASN B 1 64 ? -14.867 -14.75 -21.906 1 96.69 64 ASN B N 1
ATOM 2380 C CA . ASN B 1 64 ? -14.773 -13.414 -21.312 1 96.69 64 ASN B CA 1
ATOM 2381 C C . ASN B 1 64 ? -13.703 -12.57 -22 1 96.69 64 ASN B C 1
ATOM 2383 O O . ASN B 1 64 ? -13.828 -11.352 -22.094 1 96.69 64 ASN B O 1
ATOM 2387 N N . HIS B 1 65 ? -12.625 -13.227 -22.312 1 97.12 65 HIS B N 1
ATOM 2388 C CA . HIS B 1 65 ? -11.453 -12.547 -22.859 1 97.12 65 HIS B CA 1
ATOM 2389 C C . HIS B 1 65 ? -10.875 -13.312 -24.047 1 97.12 65 HIS B C 1
ATOM 2391 O O . HIS B 1 65 ? -10.094 -14.25 -23.859 1 97.12 65 HIS B O 1
ATOM 2397 N N . SER B 1 66 ? -11.258 -12.852 -25.141 1 95.75 66 SER B N 1
ATOM 2398 C CA . SER B 1 66 ? -10.781 -13.484 -26.359 1 95.75 66 SER B CA 1
ATOM 2399 C C . SER B 1 66 ? -10.133 -12.469 -27.297 1 95.75 66 SER B C 1
ATOM 2401 O O . SER B 1 66 ? -10.297 -11.266 -27.125 1 95.75 66 SER B O 1
ATOM 2403 N N . GLY B 1 67 ? -9.273 -12.938 -28.109 1 95.88 67 GLY B N 1
ATOM 2404 C CA . GLY B 1 67 ? -8.562 -12.141 -29.094 1 95.88 67 GLY B CA 1
ATOM 2405 C C . GLY B 1 67 ? -7.555 -12.945 -29.891 1 95.88 67 GLY B C 1
ATOM 2406 O O . GLY B 1 67 ? -7.168 -14.047 -29.484 1 95.88 67 GLY B O 1
ATOM 2407 N N . GLU B 1 68 ? -7.156 -12.414 -31.016 1 97.38 68 GLU B N 1
ATOM 2408 C CA . GLU B 1 68 ? -6.191 -13.102 -31.875 1 97.38 68 GLU B CA 1
ATOM 2409 C C . GLU B 1 68 ? -4.855 -13.289 -31.156 1 97.38 68 GLU B C 1
ATOM 2411 O O . GLU B 1 68 ? -4.125 -14.242 -31.438 1 97.38 68 GLU B O 1
ATOM 2416 N N . ASN B 1 69 ? -4.648 -12.398 -30.203 1 98.44 69 ASN B N 1
ATOM 2417 C CA . ASN B 1 69 ? -3.365 -12.461 -29.516 1 98.44 69 ASN B CA 1
ATOM 2418 C C . ASN B 1 69 ? -3.484 -13.195 -28.188 1 98.44 69 ASN B C 1
ATOM 2420 O O . ASN B 1 69 ? -2.631 -13.039 -27.312 1 98.44 69 ASN B O 1
ATOM 2424 N N . ILE B 1 70 ? -4.531 -13.93 -27.969 1 98.81 70 ILE B N 1
ATOM 2425 C CA . ILE B 1 70 ? -4.746 -14.672 -26.734 1 98.81 70 ILE B CA 1
ATOM 2426 C C . ILE B 1 70 ? -4.926 -16.156 -27.047 1 98.81 70 ILE B C 1
ATOM 2428 O O . ILE B 1 70 ? -5.621 -16.516 -28 1 98.81 70 ILE B O 1
ATOM 2432 N N . GLU B 1 71 ? -4.301 -16.922 -26.312 1 98.56 71 GLU B N 1
ATOM 2433 C CA . GLU B 1 71 ? -4.508 -18.375 -26.328 1 98.56 71 GLU B CA 1
ATOM 2434 C C . GLU B 1 71 ? -4.664 -18.922 -24.906 1 98.56 71 GLU B C 1
ATOM 2436 O O . GLU B 1 71 ? -4.016 -18.438 -23.969 1 98.56 71 GLU B O 1
ATOM 2441 N N . TYR B 1 72 ? -5.59 -19.844 -24.734 1 98.56 72 TYR B N 1
ATOM 2442 C CA . TYR B 1 72 ? -5.758 -20.531 -23.453 1 98.56 72 TYR B CA 1
ATOM 2443 C C . TYR B 1 72 ? -5.426 -22.016 -23.594 1 98.56 72 TYR B C 1
ATOM 2445 O O . TYR B 1 72 ? -5.781 -22.641 -24.594 1 98.56 72 TYR B O 1
ATOM 2453 N N . ARG B 1 73 ? -4.707 -22.516 -22.594 1 97.75 73 ARG B N 1
ATOM 2454 C CA . ARG B 1 73 ? -4.32 -23.922 -22.594 1 97.75 73 ARG B CA 1
ATOM 2455 C C . ARG B 1 73 ? -4.434 -24.531 -21.203 1 97.75 73 ARG B C 1
ATOM 2457 O O . ARG B 1 73 ? -4.086 -23.875 -20.219 1 97.75 73 ARG B O 1
ATOM 2464 N N . GLU B 1 74 ? -4.934 -25.766 -21.25 1 98.06 74 GLU B N 1
ATOM 2465 C CA . GLU B 1 74 ? -4.871 -26.516 -20 1 98.06 74 GLU B CA 1
ATOM 2466 C C . GLU B 1 74 ? -3.451 -26.984 -19.703 1 98.06 74 GLU B C 1
ATOM 2468 O O . GLU B 1 74 ? -2.818 -27.625 -20.547 1 98.06 74 GLU B O 1
ATOM 2473 N N . ALA B 1 75 ? -2.92 -26.625 -18.578 1 97.44 75 ALA B N 1
ATOM 2474 C CA . ALA B 1 75 ? -1.577 -27.047 -18.188 1 97.44 75 ALA B CA 1
ATOM 2475 C C . ALA B 1 75 ? -1.375 -26.906 -16.672 1 97.44 75 ALA B C 1
ATOM 2477 O O . ALA B 1 75 ? -1.983 -26.062 -16.031 1 97.44 75 ALA B O 1
ATOM 2478 N N . ASP B 1 76 ? -0.568 -27.797 -16.203 1 96.94 76 ASP B N 1
ATOM 2479 C CA . ASP B 1 76 ? -0.142 -27.797 -14.805 1 96.94 76 ASP B CA 1
ATOM 2480 C C . ASP B 1 76 ? 1.202 -27.094 -14.648 1 96.94 76 ASP B C 1
ATOM 2482 O O . ASP B 1 76 ? 2.174 -27.422 -15.328 1 96.94 76 ASP B O 1
ATOM 2486 N N . ILE B 1 77 ? 1.249 -26.141 -13.75 1 96.06 77 ILE B N 1
ATOM 2487 C CA . ILE B 1 77 ? 2.465 -25.375 -13.531 1 96.06 77 ILE B CA 1
ATOM 2488 C C . ILE B 1 77 ? 3.613 -26.312 -13.164 1 96.06 77 ILE B C 1
ATOM 2490 O O . ILE B 1 77 ? 4.781 -26 -13.422 1 96.06 77 ILE B O 1
ATOM 2494 N N . TYR B 1 78 ? 3.363 -27.469 -12.609 1 97 78 TYR B N 1
ATOM 2495 C CA . TYR B 1 78 ? 4.391 -28.422 -12.195 1 97 78 TYR B CA 1
ATOM 2496 C C . TYR B 1 78 ? 4.84 -29.297 -13.367 1 97 78 TYR B C 1
ATOM 2498 O O . TYR B 1 78 ? 5.824 -30.016 -13.258 1 97 78 TYR B O 1
ATOM 2506 N N . ASP B 1 79 ? 4.039 -29.188 -14.398 1 95.44 79 ASP B N 1
ATOM 2507 C CA . ASP B 1 79 ? 4.348 -30 -15.57 1 95.44 79 ASP B CA 1
ATOM 2508 C C . ASP B 1 79 ? 3.947 -29.281 -16.859 1 95.44 79 ASP B C 1
ATOM 2510 O O . ASP B 1 79 ? 3.078 -29.75 -17.594 1 95.44 79 ASP B O 1
ATOM 2514 N N . LEU B 1 80 ? 4.664 -28.234 -17.203 1 96.5 80 LEU B N 1
ATOM 2515 C CA . LEU B 1 80 ? 4.348 -27.438 -18.375 1 96.5 80 LEU B CA 1
ATOM 2516 C C . LEU B 1 80 ? 4.816 -28.125 -19.641 1 96.5 80 LEU B C 1
ATOM 2518 O O . LEU B 1 80 ? 5.914 -28.672 -19.688 1 96.5 80 LEU B O 1
ATOM 2522 N N . PRO B 1 81 ? 3.973 -28.062 -20.641 1 95 81 PRO B N 1
ATOM 2523 C CA . PRO B 1 81 ? 4.398 -28.656 -21.906 1 95 81 PRO B CA 1
ATOM 2524 C C . PRO B 1 81 ? 5.52 -27.875 -22.594 1 95 81 PRO B C 1
ATOM 2526 O O . PRO B 1 81 ? 5.465 -26.641 -22.641 1 95 81 PRO B O 1
ATOM 2529 N N . GLN B 1 82 ? 6.391 -28.531 -23.219 1 92.62 82 GLN B N 1
ATOM 2530 C CA . GLN B 1 82 ? 7.57 -27.922 -23.828 1 92.62 82 GLN B CA 1
ATOM 2531 C C . GLN B 1 82 ? 7.195 -27.094 -25.062 1 92.62 82 GLN B C 1
ATOM 2533 O O . GLN B 1 82 ? 7.906 -26.172 -25.438 1 92.62 82 GLN B O 1
ATOM 2538 N N . ASP B 1 83 ? 6.125 -27.453 -25.609 1 95.38 83 ASP B N 1
ATOM 2539 C CA . ASP B 1 83 ? 5.754 -26.781 -26.859 1 95.38 83 ASP B CA 1
ATOM 2540 C C . ASP B 1 83 ? 5.188 -25.391 -26.594 1 95.38 83 ASP B C 1
ATOM 2542 O O . ASP B 1 83 ? 4.867 -24.656 -27.531 1 95.38 83 ASP B O 1
ATOM 2546 N N . LEU B 1 84 ? 5.148 -25 -25.359 1 96.38 84 LEU B N 1
ATOM 2547 C CA . LEU B 1 84 ? 4.734 -23.641 -25.016 1 96.38 84 LEU B CA 1
ATOM 2548 C C . LEU B 1 84 ? 5.754 -22.609 -25.5 1 96.38 84 LEU B C 1
ATOM 2550 O O . LEU B 1 84 ? 5.398 -21.469 -25.781 1 96.38 84 LEU B O 1
ATOM 2554 N N . GLY B 1 85 ? 7.012 -23.031 -25.547 1 97.06 85 GLY B N 1
ATOM 2555 C CA . GLY B 1 85 ? 8.078 -22.109 -25.906 1 97.06 85 GLY B CA 1
ATOM 2556 C C . GLY B 1 85 ? 8.516 -21.219 -24.75 1 97.06 85 GLY B C 1
ATOM 2557 O O . GLY B 1 85 ? 8.344 -21.578 -23.594 1 97.06 85 GLY B O 1
ATOM 2558 N N . THR B 1 86 ? 9.242 -20.125 -25.203 1 98.06 86 THR B N 1
ATOM 2559 C CA . THR B 1 86 ? 9.766 -19.219 -24.188 1 98.06 86 THR B CA 1
ATOM 2560 C C . THR B 1 86 ? 9.039 -17.875 -24.203 1 98.06 86 THR B C 1
ATOM 2562 O O . THR B 1 86 ? 8.375 -17.547 -25.188 1 98.06 86 THR B O 1
ATOM 2565 N N . PHE B 1 87 ? 9.164 -17.219 -23.172 1 98.69 87 PHE B N 1
ATOM 2566 C CA . PHE B 1 87 ? 8.375 -16 -22.969 1 98.69 87 PHE B CA 1
ATOM 2567 C C . PHE B 1 87 ? 9.258 -14.852 -22.531 1 98.69 87 PHE B C 1
ATOM 2569 O O . PHE B 1 87 ? 10.273 -15.062 -21.859 1 98.69 87 PHE B O 1
ATOM 2576 N N . ASP B 1 88 ? 8.836 -13.617 -22.906 1 98.75 88 ASP B N 1
ATOM 2577 C CA . ASP B 1 88 ? 9.469 -12.406 -22.406 1 98.75 88 ASP B CA 1
ATOM 2578 C C . ASP B 1 88 ? 9.164 -12.195 -20.922 1 98.75 88 ASP B C 1
ATOM 2580 O O . ASP B 1 88 ? 9.953 -11.578 -20.203 1 98.75 88 ASP B O 1
ATOM 2584 N N . ALA B 1 89 ? 8.016 -12.703 -20.5 1 98.88 89 ALA B N 1
ATOM 2585 C CA . ALA B 1 89 ? 7.598 -12.578 -19.109 1 98.88 89 ALA B CA 1
ATOM 2586 C C . ALA B 1 89 ? 6.637 -13.703 -18.719 1 98.88 89 ALA B C 1
ATOM 2588 O O . ALA B 1 89 ? 5.871 -14.188 -19.547 1 98.88 89 ALA B O 1
ATOM 2589 N N . ILE B 1 90 ? 6.688 -14.109 -17.531 1 98.88 90 ILE B N 1
ATOM 2590 C CA . ILE B 1 90 ? 5.715 -15 -16.906 1 98.88 90 ILE B CA 1
ATOM 2591 C C . ILE B 1 90 ? 5.066 -14.305 -15.719 1 98.88 90 ILE B C 1
ATOM 2593 O O . ILE B 1 90 ? 5.758 -13.758 -14.859 1 98.88 90 ILE B O 1
ATOM 2597 N N . VAL B 1 91 ? 3.766 -14.312 -15.695 1 98.88 91 VAL B N 1
ATOM 2598 C CA . VAL B 1 91 ? 2.98 -13.57 -14.719 1 98.88 91 VAL B CA 1
ATOM 2599 C C . VAL B 1 91 ? 2.061 -14.523 -13.961 1 98.88 91 VAL B C 1
ATOM 2601 O O . VAL B 1 91 ? 1.491 -15.445 -14.547 1 98.88 91 VAL B O 1
ATOM 2604 N N . GLY B 1 92 ? 1.962 -14.344 -12.719 1 98.75 92 GLY B N 1
ATOM 2605 C CA . GLY B 1 92 ? 0.98 -15.031 -11.898 1 98.75 92 GLY B CA 1
ATOM 2606 C C . GLY B 1 92 ? 0.329 -14.133 -10.859 1 98.75 92 GLY B C 1
ATOM 2607 O O . GLY B 1 92 ? 0.997 -13.297 -10.25 1 98.75 92 GLY B O 1
ATOM 2608 N N . ARG B 1 93 ? -0.949 -14.258 -10.664 1 98.5 93 ARG B N 1
ATOM 2609 C CA . ARG B 1 93 ? -1.68 -13.531 -9.633 1 98.5 93 ARG B CA 1
ATOM 2610 C C . ARG B 1 93 ? -2.5 -14.484 -8.766 1 98.5 93 ARG B C 1
ATOM 2612 O O . ARG B 1 93 ? -3.453 -15.109 -9.25 1 98.5 93 ARG B O 1
ATOM 2619 N N . ARG B 1 94 ? -2.197 -14.5 -7.484 1 96.88 94 ARG B N 1
ATOM 2620 C CA . ARG B 1 94 ? -2.887 -15.328 -6.504 1 96.88 94 ARG B CA 1
ATOM 2621 C C . ARG B 1 94 ? -2.863 -16.797 -6.918 1 96.88 94 ARG B C 1
ATOM 2623 O O . ARG B 1 94 ? -3.91 -17.438 -6.996 1 96.88 94 ARG B O 1
ATOM 2630 N N . VAL B 1 95 ? -1.643 -17.297 -7.18 1 97.88 95 VAL B N 1
ATOM 2631 C CA . VAL B 1 95 ? -1.411 -18.672 -7.617 1 97.88 95 VAL B CA 1
ATOM 2632 C C . VAL B 1 95 ? -0.562 -19.406 -6.586 1 97.88 95 VAL B C 1
ATOM 2634 O O . VAL B 1 95 ? -0.946 -20.469 -6.102 1 97.88 95 VAL B O 1
ATOM 2637 N N . LEU B 1 96 ? 0.544 -18.812 -6.176 1 98.19 96 LEU B N 1
ATOM 2638 C CA . LEU B 1 96 ? 1.536 -19.469 -5.324 1 98.19 96 LEU B CA 1
ATOM 2639 C C . LEU B 1 96 ? 0.933 -19.828 -3.969 1 98.19 96 LEU B C 1
ATOM 2641 O O . LEU B 1 96 ? 1.298 -20.844 -3.377 1 98.19 96 LEU B O 1
ATOM 2645 N N . MET B 1 97 ? 0.014 -19.031 -3.471 1 97.19 97 MET B N 1
ATOM 2646 C CA . MET B 1 97 ? -0.569 -19.219 -2.145 1 97.19 97 MET B CA 1
ATOM 2647 C C . MET B 1 97 ? -1.296 -20.562 -2.059 1 97.19 97 MET B C 1
ATOM 2649 O O . MET B 1 97 ? -1.437 -21.125 -0.973 1 97.19 97 MET B O 1
ATOM 2653 N N . TYR B 1 98 ? -1.638 -21.141 -3.174 1 96.19 98 TYR B N 1
ATOM 2654 C CA . TYR B 1 98 ? -2.455 -22.344 -3.148 1 96.19 98 TYR B CA 1
ATOM 2655 C C . TYR B 1 98 ? -1.651 -23.562 -3.598 1 96.19 98 TYR B C 1
ATOM 2657 O O . TYR B 1 98 ? -2.184 -24.672 -3.684 1 96.19 98 TYR B O 1
ATOM 2665 N N . LEU B 1 99 ? -0.441 -23.344 -3.859 1 97.06 99 LEU B N 1
ATOM 2666 C CA . LEU B 1 99 ? 0.402 -24.438 -4.336 1 97.06 99 LEU B CA 1
ATOM 2667 C C . LEU B 1 99 ? 1.091 -25.141 -3.17 1 97.06 99 LEU B C 1
ATOM 2669 O O . LEU B 1 99 ? 1.625 -24.484 -2.271 1 97.06 99 LEU B O 1
ATOM 2673 N N . PRO B 1 100 ? 1.11 -26.406 -3.191 1 95.19 100 PRO B N 1
ATOM 2674 C CA . PRO B 1 100 ? 1.797 -27.141 -2.125 1 95.19 100 PRO B CA 1
ATOM 2675 C C . PRO B 1 100 ? 3.307 -26.922 -2.131 1 95.19 100 PRO B C 1
ATOM 2677 O O . PRO B 1 100 ? 3.941 -26.938 -1.074 1 95.19 100 PRO B O 1
ATOM 2680 N N . GLU B 1 101 ? 3.875 -26.75 -3.297 1 96.88 101 GLU B N 1
ATOM 2681 C CA . GLU B 1 101 ? 5.309 -26.516 -3.439 1 96.88 101 GLU B CA 1
ATOM 2682 C C . GLU B 1 101 ? 5.582 -25.297 -4.316 1 96.88 101 GLU B C 1
ATOM 2684 O O . GLU B 1 101 ? 6.066 -25.438 -5.441 1 96.88 101 GLU B O 1
ATOM 2689 N N . PRO B 1 102 ? 5.398 -24.141 -3.738 1 97.44 102 PRO B N 1
ATOM 2690 C CA . PRO B 1 102 ? 5.516 -22.938 -4.555 1 97.44 102 PRO B CA 1
ATOM 2691 C C . PRO B 1 102 ? 6.934 -22.719 -5.082 1 97.44 102 PRO B C 1
ATOM 2693 O O . PRO B 1 102 ? 7.109 -22.25 -6.207 1 97.44 102 PRO B O 1
ATOM 2696 N N . MET B 1 103 ? 7.969 -23.094 -4.34 1 97.44 103 MET B N 1
ATOM 2697 C CA . MET B 1 103 ? 9.344 -22.906 -4.805 1 97.44 103 MET B CA 1
ATOM 2698 C C . MET B 1 103 ? 9.633 -23.797 -6.008 1 97.44 103 MET B C 1
ATOM 2700 O O . MET B 1 103 ? 10.242 -23.359 -6.98 1 97.44 103 MET B O 1
ATOM 2704 N N . GLN B 1 104 ? 9.172 -25 -5.945 1 97.5 104 GLN B N 1
ATOM 2705 C CA . GLN B 1 104 ? 9.344 -25.906 -7.074 1 97.5 104 GLN B CA 1
ATOM 2706 C C . GLN B 1 104 ? 8.617 -25.391 -8.312 1 97.5 104 GLN B C 1
ATOM 2708 O O . GLN B 1 104 ? 9.141 -25.484 -9.43 1 97.5 104 GLN B O 1
ATOM 2713 N N . ALA B 1 105 ? 7.414 -24.906 -8.102 1 97.75 105 ALA B N 1
ATOM 2714 C CA . ALA B 1 105 ? 6.656 -24.328 -9.211 1 97.75 105 ALA B CA 1
ATOM 2715 C C . ALA B 1 105 ? 7.438 -23.203 -9.891 1 97.75 105 ALA B C 1
ATOM 2717 O O . ALA B 1 105 ? 7.539 -23.172 -11.117 1 97.75 105 ALA B O 1
ATOM 2718 N N . LEU B 1 106 ? 7.984 -22.344 -9.078 1 97.69 106 LEU B N 1
ATOM 2719 C CA . LEU B 1 106 ? 8.75 -21.219 -9.594 1 97.69 106 LEU B CA 1
ATOM 2720 C C . LEU B 1 106 ? 9.992 -21.703 -10.336 1 97.69 106 LEU B C 1
ATOM 2722 O O . LEU B 1 106 ? 10.312 -21.188 -11.414 1 97.69 106 LEU B O 1
ATOM 2726 N N . GLU B 1 107 ? 10.672 -22.656 -9.82 1 96.56 107 GLU B N 1
ATOM 2727 C CA . GLU B 1 107 ? 11.859 -23.234 -10.461 1 96.56 107 GLU B CA 1
ATOM 2728 C C . GLU B 1 107 ? 11.516 -23.828 -11.828 1 96.56 107 GLU B C 1
ATOM 2730 O O . GLU B 1 107 ? 12.289 -23.703 -12.773 1 96.56 107 GLU B O 1
ATOM 2735 N N . ASN B 1 108 ? 10.359 -24.391 -11.875 1 96.12 108 ASN B N 1
ATOM 2736 C CA . ASN B 1 108 ? 9.906 -25.031 -13.094 1 96.12 108 ASN B CA 1
ATOM 2737 C C . ASN B 1 108 ? 9.625 -24.016 -14.203 1 96.12 108 ASN B C 1
ATOM 2739 O O . ASN B 1 108 ? 9.531 -24.391 -15.375 1 96.12 108 ASN B O 1
ATOM 2743 N N . LEU B 1 109 ? 9.492 -22.797 -13.844 1 97.25 109 LEU B N 1
ATOM 2744 C CA . LEU B 1 109 ? 9.156 -21.766 -14.828 1 97.25 109 LEU B CA 1
ATOM 2745 C C . LEU B 1 109 ? 10.406 -21.25 -15.523 1 97.25 109 LEU B C 1
ATOM 2747 O O . LEU B 1 109 ? 10.328 -20.656 -16.594 1 97.25 109 LEU B O 1
ATOM 2751 N N . LYS B 1 110 ? 11.555 -21.453 -14.953 1 95.31 110 LYS B N 1
ATOM 2752 C CA . LYS B 1 110 ? 12.812 -20.875 -15.406 1 95.31 110 LYS B CA 1
ATOM 2753 C C . LYS B 1 110 ? 13.102 -21.25 -16.859 1 95.31 110 LYS B C 1
ATOM 2755 O O . LYS B 1 110 ? 13.406 -20.391 -17.672 1 95.31 110 LYS B O 1
ATOM 2760 N N . PRO B 1 111 ? 12.883 -22.516 -17.266 1 96.12 111 PRO B N 1
ATOM 2761 C CA . PRO B 1 111 ? 13.219 -22.891 -18.641 1 96.12 111 PRO B CA 1
ATOM 2762 C C . PRO B 1 111 ? 12.297 -22.234 -19.672 1 96.12 111 PRO B C 1
ATOM 2764 O O . PRO B 1 111 ? 12.594 -22.25 -20.859 1 96.12 111 PRO B O 1
ATOM 2767 N N . PHE B 1 112 ? 11.266 -21.672 -19.25 1 97.94 112 PHE B N 1
ATOM 2768 C CA . PHE B 1 112 ? 10.281 -21.125 -20.172 1 97.94 112 PHE B CA 1
ATOM 2769 C C . PHE B 1 112 ? 10.445 -19.609 -20.297 1 97.94 112 PHE B C 1
ATOM 2771 O O . PHE B 1 112 ? 9.68 -18.953 -21.016 1 97.94 112 PHE B O 1
ATOM 2778 N N . LEU B 1 113 ? 11.359 -19.094 -19.609 1 97.75 113 LEU B N 1
ATOM 2779 C CA . LEU B 1 113 ? 11.68 -17.672 -19.719 1 97.75 113 LEU B CA 1
ATOM 2780 C C . LEU B 1 113 ? 12.836 -17.438 -20.688 1 97.75 113 LEU B C 1
ATOM 2782 O O . LEU B 1 113 ? 13.828 -18.188 -20.656 1 97.75 113 LEU B O 1
ATOM 2786 N N . LYS B 1 114 ? 12.641 -16.453 -21.578 1 97.31 114 LYS B N 1
ATOM 2787 C CA . LYS B 1 114 ? 13.766 -16 -22.391 1 97.31 114 LYS B CA 1
ATOM 2788 C C . LYS B 1 114 ? 14.891 -15.445 -21.531 1 97.31 114 LYS B C 1
ATOM 2790 O O . LYS B 1 114 ? 14.688 -15.164 -20.344 1 97.31 114 LYS B O 1
ATOM 2795 N N . THR B 1 115 ? 16.062 -15.312 -22.312 1 93.44 115 THR B N 1
ATOM 2796 C CA . THR B 1 115 ? 17.156 -14.602 -21.656 1 93.44 115 THR B CA 1
ATOM 2797 C C . THR B 1 115 ? 16.719 -13.195 -21.25 1 93.44 115 THR B C 1
ATOM 2799 O O . THR B 1 115 ? 16.141 -12.461 -22.062 1 93.44 115 THR B O 1
ATOM 2802 N N . ASP B 1 116 ? 16.781 -12.859 -20.078 1 91.75 116 ASP B N 1
ATOM 2803 C CA . ASP B 1 116 ? 16.438 -11.555 -19.516 1 91.75 116 ASP B CA 1
ATOM 2804 C C . ASP B 1 116 ? 14.93 -11.43 -19.312 1 91.75 116 ASP B C 1
ATOM 2806 O O . ASP B 1 116 ? 14.406 -10.32 -19.203 1 91.75 116 ASP B O 1
ATOM 2810 N N . GLY B 1 117 ? 14.266 -12.57 -19.484 1 96.94 117 GLY B N 1
ATOM 2811 C CA . GLY B 1 117 ? 12.828 -12.562 -19.25 1 96.94 117 GLY B CA 1
ATOM 2812 C C . GLY B 1 117 ? 12.461 -12.227 -17.812 1 96.94 117 GLY B C 1
ATOM 2813 O O . GLY B 1 117 ? 13.258 -12.453 -16.891 1 96.94 117 GLY B O 1
ATOM 2814 N N . MET B 1 118 ? 11.266 -11.688 -17.609 1 98.06 118 MET B N 1
ATOM 2815 C CA . MET B 1 118 ? 10.82 -11.211 -16.312 1 98.06 118 MET B CA 1
ATOM 2816 C C . MET B 1 118 ? 9.867 -12.203 -15.664 1 98.06 118 MET B C 1
ATOM 2818 O O . MET B 1 118 ? 8.938 -12.688 -16.312 1 98.06 118 MET B O 1
ATOM 2822 N N . LEU B 1 119 ? 10.148 -12.617 -14.438 1 98.69 119 LEU B N 1
ATOM 2823 C CA . LEU B 1 119 ? 9.219 -13.359 -13.594 1 98.69 119 LEU B CA 1
ATOM 2824 C C . LEU B 1 119 ? 8.445 -12.414 -12.672 1 98.69 119 LEU B C 1
ATOM 2826 O O . LEU B 1 119 ? 9.047 -11.672 -11.898 1 98.69 119 LEU B O 1
ATOM 2830 N N . ILE B 1 120 ? 7.074 -12.359 -12.766 1 98.81 120 ILE B N 1
ATOM 2831 C CA . ILE B 1 120 ? 6.227 -11.383 -12.102 1 98.81 120 ILE B CA 1
ATOM 2832 C C . ILE B 1 120 ? 5.094 -12.094 -11.359 1 98.81 120 ILE B C 1
ATOM 2834 O O . ILE B 1 120 ? 4.277 -12.773 -11.977 1 98.81 120 ILE B O 1
ATOM 2838 N N . PHE B 1 121 ? 5.02 -11.906 -10.07 1 98.88 121 PHE B N 1
ATOM 2839 C CA . PHE B 1 121 ? 3.926 -12.516 -9.32 1 98.88 121 PHE B CA 1
ATOM 2840 C C . PHE B 1 121 ? 3.285 -11.5 -8.375 1 98.88 121 PHE B C 1
ATOM 2842 O O . PHE B 1 121 ? 3.975 -10.648 -7.816 1 98.88 121 PHE B O 1
ATOM 2849 N N . GLN B 1 122 ? 2.037 -11.547 -8.266 1 98.62 122 GLN B N 1
ATOM 2850 C CA . GLN B 1 122 ? 1.232 -10.828 -7.281 1 98.62 122 GLN B CA 1
ATOM 2851 C C . GLN B 1 122 ? 0.518 -11.797 -6.34 1 98.62 122 GLN B C 1
ATOM 2853 O O . GLN B 1 122 ? -0.104 -12.766 -6.789 1 98.62 122 GLN B O 1
ATOM 2858 N N . GLU B 1 123 ? 0.614 -11.617 -5.047 1 97.94 123 GLU B N 1
ATOM 2859 C CA . GLU B 1 123 ? -0.062 -12.422 -4.035 1 97.94 123 GLU B CA 1
ATOM 2860 C C . GLU B 1 123 ? -0.668 -11.547 -2.943 1 97.94 123 GLU B C 1
ATOM 2862 O O . GLU B 1 123 ? -0.315 -10.375 -2.812 1 97.94 123 GLU B O 1
ATOM 2867 N N . SER B 1 124 ? -1.606 -12.125 -2.258 1 94.88 124 SER B N 1
ATOM 2868 C CA . SER B 1 124 ? -2.221 -11.461 -1.111 1 94.88 124 SER B CA 1
ATOM 2869 C C . SER B 1 124 ? -1.609 -11.945 0.199 1 94.88 124 SER B C 1
ATOM 2871 O O . SER B 1 124 ? -1.006 -13.016 0.251 1 94.88 124 SER B O 1
ATOM 2873 N N . ASP B 1 125 ? -1.693 -11.125 1.166 1 94.06 125 ASP B N 1
ATOM 2874 C CA . ASP B 1 125 ? -1.282 -11.469 2.525 1 94.06 125 ASP B CA 1
ATOM 2875 C C . ASP B 1 125 ? -2.326 -11.008 3.543 1 94.06 125 ASP B C 1
ATOM 2877 O O . ASP B 1 125 ? -2.879 -9.914 3.428 1 94.06 125 ASP B O 1
ATOM 2881 N N . ALA B 1 126 ? -2.525 -11.836 4.574 1 91.44 126 ALA B N 1
ATOM 2882 C CA . ALA B 1 126 ? -3.57 -11.617 5.574 1 91.44 126 ALA B CA 1
ATOM 2883 C C . ALA B 1 126 ? -3.184 -10.508 6.543 1 91.44 126 ALA B C 1
ATOM 2885 O O . ALA B 1 126 ? -3.92 -10.219 7.488 1 91.44 126 ALA B O 1
ATOM 2886 N N . ILE B 1 127 ? -2.076 -9.93 6.297 1 81.69 127 ILE B N 1
ATOM 2887 C CA . ILE B 1 127 ? -1.726 -8.773 7.121 1 81.69 127 ILE B CA 1
ATOM 2888 C C . ILE B 1 127 ? -2.842 -7.734 7.059 1 81.69 127 ILE B C 1
ATOM 2890 O O . ILE B 1 127 ? -3.156 -7.215 5.984 1 81.69 127 ILE B O 1
ATOM 2894 N N . ASN B 1 128 ? -3.562 -7.676 8.062 1 65.38 128 ASN B N 1
ATOM 2895 C CA . ASN B 1 128 ? -4.641 -6.699 8.156 1 65.38 128 ASN B CA 1
ATOM 2896 C C . ASN B 1 128 ? -4.473 -5.793 9.375 1 65.38 128 ASN B C 1
ATOM 2898 O O . ASN B 1 128 ? -5.457 -5.285 9.914 1 65.38 128 ASN B O 1
ATOM 2902 N N . GLY B 1 129 ? -3.121 -5.535 9.781 1 58.38 129 GLY B N 1
ATOM 2903 C CA . GLY B 1 129 ? -2.92 -4.684 10.938 1 58.38 129 GLY B CA 1
ATOM 2904 C C . GLY B 1 129 ? -3.816 -3.459 10.945 1 58.38 129 GLY B C 1
ATOM 2905 O O . GLY B 1 129 ? -4.531 -3.203 9.977 1 58.38 129 GLY B O 1
ATOM 2906 N N . GLY B 1 130 ? -4.496 -2.867 12.109 1 55.09 130 GLY B N 1
ATOM 2907 C CA . GLY B 1 130 ? -4.891 -1.468 12.109 1 55.09 130 GLY B CA 1
ATOM 2908 C C . GLY B 1 130 ? -6.102 -1.188 12.984 1 55.09 130 GLY B C 1
ATOM 2909 O O . GLY B 1 130 ? -6.836 -2.107 13.352 1 55.09 130 GLY B O 1
ATOM 2910 N N . THR B 1 131 ? -6.031 -0.343 13.82 1 53.91 131 THR B N 1
ATOM 2911 C CA . THR B 1 131 ? -6.977 0.287 14.734 1 53.91 131 THR B CA 1
ATOM 2912 C C . THR B 1 131 ? -8.32 0.515 14.055 1 53.91 131 THR B C 1
ATOM 2914 O O . THR B 1 131 ? -9.367 0.471 14.703 1 53.91 131 THR B O 1
ATOM 2917 N N . GLY B 1 132 ? -8.398 0.715 12.766 1 56.12 132 GLY B N 1
ATOM 2918 C CA . GLY B 1 132 ? -9.711 1.084 12.273 1 56.12 132 GLY B CA 1
ATOM 2919 C C . GLY B 1 132 ? -10.719 -0.052 12.344 1 56.12 132 GLY B C 1
ATOM 2920 O O . GLY B 1 132 ? -11.875 0.158 12.695 1 56.12 132 GLY B O 1
ATOM 2921 N N . GLY B 1 133 ? -10.172 -1.299 12.258 1 65.88 133 GLY B N 1
ATOM 2922 C CA . GLY B 1 133 ? -11.086 -2.432 12.195 1 65.88 133 GLY B CA 1
ATOM 2923 C C . GLY B 1 133 ? -11.641 -2.826 13.547 1 65.88 133 GLY B C 1
ATOM 2924 O O . GLY B 1 133 ? -12.625 -3.572 13.625 1 65.88 133 GLY B O 1
ATOM 2925 N N . ASP B 1 134 ? -11.078 -2.156 14.523 1 76.62 134 ASP B N 1
ATOM 2926 C CA . ASP B 1 134 ? -11.477 -2.607 15.859 1 76.62 134 ASP B CA 1
ATOM 2927 C C . ASP B 1 134 ? -12.938 -2.242 16.141 1 76.62 134 ASP B C 1
ATOM 2929 O O . ASP B 1 134 ? -13.602 -2.908 16.938 1 76.62 134 ASP B O 1
ATOM 2933 N N . ASN B 1 135 ? -13.43 -1.295 15.438 1 83.88 135 ASN B N 1
ATOM 2934 C CA . ASN B 1 135 ? -14.797 -0.84 15.672 1 83.88 135 ASN B CA 1
ATOM 2935 C C . ASN B 1 135 ? -15.797 -1.563 14.773 1 83.88 135 ASN B C 1
ATOM 2937 O O . ASN B 1 135 ? -16.984 -1.25 14.781 1 83.88 135 ASN B O 1
ATOM 2941 N N . LEU B 1 136 ? -15.398 -2.504 14.031 1 92.06 136 LEU B N 1
ATOM 2942 C CA . LEU B 1 136 ? -16.234 -3.291 13.133 1 92.06 136 LEU B CA 1
ATOM 2943 C C . LEU B 1 136 ? -16.047 -4.785 13.375 1 92.06 136 LEU B C 1
ATOM 2945 O O . LEU B 1 136 ? -15.586 -5.508 12.484 1 92.06 136 LEU B O 1
ATOM 2949 N N . PRO B 1 137 ? -16.516 -5.207 14.531 1 93.38 137 PRO B N 1
ATOM 2950 C CA . PRO B 1 137 ? -16.203 -6.598 14.891 1 93.38 137 PRO B CA 1
ATOM 2951 C C . PRO B 1 137 ? -16.797 -7.602 13.906 1 93.38 137 PRO B C 1
ATOM 2953 O O . PRO B 1 137 ? -16.172 -8.633 13.633 1 93.38 137 PRO B O 1
ATOM 2956 N N . ARG B 1 138 ? -17.969 -7.418 13.406 1 94.94 138 ARG B N 1
ATOM 2957 C CA . ARG B 1 138 ? -18.562 -8.359 12.461 1 94.94 138 ARG B CA 1
ATOM 2958 C C . ARG B 1 138 ? -17.781 -8.383 11.148 1 94.94 138 ARG B C 1
ATOM 2960 O O . ARG B 1 138 ? -17.578 -9.445 10.562 1 94.94 138 ARG B O 1
ATOM 2967 N N . HIS B 1 139 ? -17.422 -7.23 10.648 1 95 139 HIS B N 1
ATOM 2968 C CA . HIS B 1 139 ? -16.594 -7.141 9.453 1 95 139 HIS B CA 1
ATOM 2969 C C . HIS B 1 139 ? -15.266 -7.875 9.641 1 95 139 HIS B C 1
ATOM 2971 O O . HIS B 1 139 ? -14.836 -8.625 8.766 1 95 139 HIS B O 1
ATOM 2977 N N . GLN B 1 140 ? -14.656 -7.648 10.789 1 93.69 140 GLN B N 1
ATOM 2978 C CA . GLN B 1 140 ? -13.391 -8.305 11.094 1 93.69 140 GLN B CA 1
ATOM 2979 C C . GLN B 1 140 ? -13.562 -9.82 11.156 1 93.69 140 GLN B C 1
ATOM 2981 O O . GLN B 1 140 ? -12.68 -10.57 10.719 1 93.69 140 GLN B O 1
ATOM 2986 N N . GLN B 1 141 ? -14.625 -10.219 11.695 1 94.31 141 GLN B N 1
ATOM 2987 C CA . GLN B 1 141 ? -14.922 -11.648 11.766 1 94.31 141 GLN B CA 1
ATOM 2988 C C . GLN B 1 141 ? -15.008 -12.258 10.367 1 94.31 141 GLN B C 1
ATOM 2990 O O . GLN B 1 141 ? -14.516 -13.367 10.133 1 94.31 141 GLN B O 1
ATOM 2995 N N . ALA B 1 142 ? -15.672 -11.602 9.484 1 96 142 ALA B N 1
ATOM 2996 C CA . ALA B 1 142 ? -15.781 -12.062 8.102 1 96 142 ALA B CA 1
ATOM 2997 C C . ALA B 1 142 ? -14.398 -12.258 7.48 1 96 142 ALA B C 1
ATOM 2999 O O . ALA B 1 142 ? -14.148 -13.273 6.832 1 96 142 ALA B O 1
ATOM 3000 N N . ILE B 1 143 ? -13.562 -11.289 7.68 1 94.88 143 ILE B N 1
ATOM 3001 C CA . ILE B 1 143 ? -12.203 -11.367 7.152 1 94.88 143 ILE B CA 1
ATOM 3002 C C . ILE B 1 143 ? -11.492 -12.594 7.73 1 94.88 143 ILE B C 1
ATOM 3004 O O . ILE B 1 143 ? -10.828 -13.336 7 1 94.88 143 ILE B O 1
ATOM 3008 N N . GLN B 1 144 ? -11.664 -12.828 9 1 94.25 144 GLN B N 1
ATOM 3009 C CA . GLN B 1 144 ? -11.047 -13.969 9.664 1 94.25 144 GLN B CA 1
ATOM 3010 C C . GLN B 1 144 ? -11.555 -15.289 9.078 1 94.25 144 GLN B C 1
ATOM 3012 O O . GLN B 1 144 ? -10.781 -16.219 8.859 1 94.25 144 GLN B O 1
ATOM 3017 N N . TRP B 1 145 ? -12.852 -15.352 8.859 1 97.12 145 TRP B N 1
ATOM 3018 C CA . TRP B 1 145 ? -13.43 -16.562 8.273 1 97.12 145 TRP B CA 1
ATOM 3019 C C . TRP B 1 145 ? -12.789 -16.859 6.922 1 97.12 145 TRP B C 1
ATOM 3021 O O . TRP B 1 145 ? -12.5 -18.031 6.613 1 97.12 145 TRP B O 1
ATOM 3031 N N . VAL B 1 146 ? -12.617 -15.828 6.16 1 96.94 146 VAL B N 1
ATOM 3032 C CA . VAL B 1 146 ? -12.039 -15.992 4.832 1 96.94 146 VAL B CA 1
ATOM 3033 C C . VAL B 1 146 ? -10.641 -16.594 4.945 1 96.94 146 VAL B C 1
ATOM 3035 O O . VAL B 1 146 ? -10.344 -17.609 4.328 1 96.94 146 VAL B O 1
ATOM 3038 N N . TRP B 1 147 ? -9.828 -16 5.766 1 96 147 TRP B N 1
ATOM 3039 C CA . TRP B 1 147 ? -8.43 -16.422 5.84 1 96 147 TRP B CA 1
ATOM 3040 C C . TRP B 1 147 ? -8.305 -17.766 6.555 1 96 147 TRP B C 1
ATOM 3042 O O . TRP B 1 147 ? -7.43 -18.562 6.227 1 96 147 TRP B O 1
ATOM 3052 N N . GLN B 1 148 ? -9.188 -17.969 7.5 1 97.06 148 GLN B N 1
ATOM 3053 C CA . GLN B 1 148 ? -9.227 -19.281 8.141 1 97.06 148 GLN B CA 1
ATOM 3054 C C . GLN B 1 148 ? -9.516 -20.391 7.121 1 97.06 148 GLN B C 1
ATOM 3056 O O . GLN B 1 148 ? -8.867 -21.438 7.129 1 97.06 148 GLN B O 1
ATOM 3061 N N . THR B 1 149 ? -10.453 -20.172 6.32 1 98 149 THR B N 1
ATOM 3062 C CA . THR B 1 149 ? -10.836 -21.141 5.297 1 98 149 THR B CA 1
ATOM 3063 C C . THR B 1 149 ? -9.68 -21.391 4.332 1 98 149 THR B C 1
ATOM 3065 O O . THR B 1 149 ? -9.336 -22.531 4.047 1 98 149 THR B O 1
ATOM 3068 N N . VAL B 1 150 ? -9.047 -20.328 3.873 1 96.69 150 VAL B N 1
ATOM 3069 C CA . VAL B 1 150 ? -7.902 -20.453 2.973 1 96.69 150 VAL B CA 1
ATOM 3070 C C . VAL B 1 150 ? -6.797 -21.266 3.641 1 96.69 150 VAL B C 1
ATOM 3072 O O . VAL B 1 150 ? -6.199 -22.141 3.016 1 96.69 150 VAL B O 1
ATOM 3075 N N . GLY B 1 151 ? -6.594 -20.953 4.902 1 96.88 151 GLY B N 1
ATOM 3076 C CA . GLY B 1 151 ? -5.594 -21.703 5.652 1 96.88 151 GLY B CA 1
ATOM 3077 C C . GLY B 1 151 ? -5.926 -23.172 5.781 1 96.88 151 GLY B C 1
ATOM 3078 O O . GLY B 1 151 ? -5.059 -24.031 5.605 1 96.88 151 GLY B O 1
ATOM 3079 N N . LEU B 1 152 ? -7.125 -23.5 6.043 1 97 152 LEU B N 1
ATOM 3080 C CA . LEU B 1 152 ? -7.57 -24.875 6.215 1 97 152 LEU B CA 1
ATOM 3081 C C . LEU B 1 152 ? -7.492 -25.641 4.895 1 97 152 LEU B C 1
ATOM 3083 O O . LEU B 1 152 ? -7.359 -26.875 4.891 1 97 152 LEU B O 1
ATOM 3087 N N . GLU B 1 153 ? -7.539 -24.969 3.816 1 96.44 153 GLU B N 1
ATOM 3088 C CA . GLU B 1 153 ? -7.438 -25.562 2.492 1 96.44 153 GLU B CA 1
ATOM 3089 C C . GLU B 1 153 ? -5.98 -25.734 2.07 1 96.44 153 GLU B C 1
ATOM 3091 O O . GLU B 1 153 ? -5.695 -26.141 0.94 1 96.44 153 GLU B O 1
ATOM 3096 N N . GLY B 1 154 ? -5.086 -25.359 2.975 1 95.38 154 GLY B N 1
ATOM 3097 C CA . GLY B 1 154 ? -3.666 -25.547 2.711 1 95.38 154 GLY B CA 1
ATOM 3098 C C . GLY B 1 154 ? -3.004 -24.312 2.125 1 95.38 154 GLY B C 1
ATOM 3099 O O . GLY B 1 154 ? -1.822 -24.344 1.774 1 95.38 154 GLY B O 1
ATOM 3100 N N . GLY B 1 155 ? -3.799 -23.219 2.07 1 96.12 155 GLY B N 1
ATOM 3101 C CA . GLY B 1 155 ? -3.227 -21.984 1.557 1 96.12 155 GLY B CA 1
ATOM 3102 C C . GLY B 1 155 ? -2.27 -21.328 2.529 1 96.12 155 GLY B C 1
ATOM 3103 O O . GLY B 1 155 ? -2.498 -21.344 3.74 1 96.12 155 GLY B O 1
ATOM 3104 N N . ASP B 1 156 ? -1.181 -20.781 2.014 1 96.69 156 ASP B N 1
ATOM 3105 C CA . ASP B 1 156 ? -0.296 -19.938 2.795 1 96.69 156 ASP B CA 1
ATOM 3106 C C . ASP B 1 156 ? -0.811 -18.5 2.828 1 96.69 156 ASP B C 1
ATOM 3108 O O . ASP B 1 156 ? -0.58 -17.719 1.894 1 96.69 156 ASP B O 1
ATOM 3112 N N . ILE B 1 157 ? -1.396 -18.109 3.91 1 94.81 157 ILE B N 1
ATOM 3113 C CA . ILE B 1 157 ? -2.111 -16.844 3.982 1 94.81 157 ILE B CA 1
ATOM 3114 C C . ILE B 1 157 ? -1.121 -15.703 4.219 1 94.81 157 ILE B C 1
ATOM 3116 O O . ILE B 1 157 ? -1.517 -14.539 4.32 1 94.81 157 ILE B O 1
ATOM 3120 N N . HIS B 1 158 ? 0.19 -16.016 4.293 1 93 158 HIS B N 1
ATOM 3121 C CA . HIS B 1 158 ? 1.214 -14.992 4.488 1 93 158 HIS B CA 1
ATOM 3122 C C . HIS B 1 158 ? 2.297 -15.086 3.418 1 93 158 HIS B C 1
ATOM 3124 O O . HIS B 1 158 ? 3.438 -14.672 3.648 1 93 158 HIS B O 1
ATOM 3130 N N . ILE B 1 159 ? 1.914 -15.656 2.277 1 94.94 159 ILE B N 1
ATOM 3131 C CA . ILE B 1 159 ? 2.881 -15.883 1.209 1 94.94 159 ILE B CA 1
ATOM 3132 C C . ILE B 1 159 ? 3.404 -14.547 0.694 1 94.94 159 ILE B C 1
ATOM 3134 O O . ILE B 1 159 ? 4.555 -14.445 0.259 1 94.94 159 ILE B O 1
ATOM 3138 N N . GLY B 1 160 ? 2.584 -13.523 0.726 1 94.19 160 GLY B N 1
ATOM 3139 C CA . GLY B 1 160 ? 3.004 -12.211 0.255 1 94.19 160 GLY B CA 1
ATOM 3140 C C . GLY B 1 160 ? 4.289 -11.727 0.902 1 94.19 160 GLY B C 1
ATOM 3141 O O . GLY B 1 160 ? 5.176 -11.211 0.221 1 94.19 160 GLY B O 1
ATOM 3142 N N . GLU B 1 161 ? 4.434 -11.93 2.117 1 91.5 161 GLU B N 1
ATOM 3143 C CA . GLU B 1 161 ? 5.59 -11.469 2.877 1 91.5 161 GLU B CA 1
ATOM 3144 C C . GLU B 1 161 ? 6.824 -12.312 2.564 1 91.5 161 GLU B C 1
ATOM 3146 O O . GLU B 1 161 ? 7.949 -11.93 2.902 1 91.5 161 GLU B O 1
ATOM 3151 N N . LYS B 1 162 ? 6.617 -13.406 1.919 1 93.19 162 LYS B N 1
ATOM 3152 C CA . LYS B 1 162 ? 7.703 -14.344 1.668 1 93.19 162 LYS B CA 1
ATOM 3153 C C . LYS B 1 162 ? 8.227 -14.211 0.242 1 93.19 162 LYS B C 1
ATOM 3155 O O . LYS B 1 162 ? 9.242 -14.82 -0.111 1 93.19 162 LYS B O 1
ATOM 3160 N N . LEU B 1 163 ? 7.574 -13.453 -0.547 1 95.69 163 LEU B N 1
ATOM 3161 C CA . LEU B 1 163 ? 7.828 -13.422 -1.983 1 95.69 163 LEU B CA 1
ATOM 3162 C C . LEU B 1 163 ? 9.266 -13 -2.273 1 95.69 163 LEU B C 1
ATOM 3164 O O . LEU B 1 163 ? 9.945 -13.625 -3.09 1 95.69 163 LEU B O 1
ATOM 3168 N N . TYR B 1 164 ? 9.719 -11.961 -1.647 1 95 164 TYR B N 1
ATOM 3169 C CA . TYR B 1 164 ? 11.07 -11.469 -1.91 1 95 164 TYR B CA 1
ATOM 3170 C C . TYR B 1 164 ? 12.109 -12.547 -1.633 1 95 164 TYR B C 1
ATOM 3172 O O . TYR B 1 164 ? 12.977 -12.812 -2.467 1 95 164 TYR B O 1
ATOM 3180 N N . ASP B 1 165 ? 11.969 -13.195 -0.511 1 94.06 165 ASP B N 1
ATOM 3181 C CA . ASP B 1 165 ? 12.906 -14.242 -0.12 1 94.06 165 ASP B CA 1
ATOM 3182 C C . ASP B 1 165 ? 12.859 -15.414 -1.097 1 94.06 165 ASP B C 1
ATOM 3184 O O . ASP B 1 165 ? 13.891 -16.016 -1.412 1 94.06 165 ASP B O 1
ATOM 3188 N N . MET B 1 166 ? 11.672 -15.758 -1.498 1 96.06 166 MET B N 1
ATOM 3189 C CA . MET B 1 166 ? 11.523 -16.844 -2.471 1 96.06 166 MET B CA 1
ATOM 3190 C C . MET B 1 166 ? 12.266 -16.516 -3.76 1 96.06 166 MET B C 1
ATOM 3192 O O . MET B 1 166 ? 12.945 -17.375 -4.324 1 96.06 166 MET B O 1
ATOM 3196 N N . TYR B 1 167 ? 12.188 -15.273 -4.203 1 97.06 167 TYR B N 1
ATOM 3197 C CA . TYR B 1 167 ? 12.852 -14.875 -5.438 1 97.06 167 TYR B CA 1
ATOM 3198 C C . TYR B 1 167 ? 14.367 -14.891 -5.266 1 97.06 167 TYR B C 1
ATOM 3200 O O . TYR B 1 167 ? 15.094 -15.297 -6.176 1 97.06 167 TYR B O 1
ATOM 3208 N N . VAL B 1 168 ? 14.844 -14.453 -4.121 1 94.62 168 VAL B N 1
ATOM 3209 C CA . VAL B 1 168 ? 16.266 -14.516 -3.834 1 94.62 168 VAL B CA 1
ATOM 3210 C C . VAL B 1 168 ? 16.75 -15.969 -3.865 1 94.62 168 VAL B C 1
ATOM 3212 O O . VAL B 1 168 ? 17.766 -16.281 -4.48 1 94.62 168 VAL B O 1
ATOM 3215 N N . GLN B 1 169 ? 16 -16.828 -3.264 1 94.94 169 GLN B N 1
ATOM 3216 C CA . GLN B 1 169 ? 16.344 -18.25 -3.221 1 94.94 169 GLN B CA 1
ATOM 3217 C C . GLN B 1 169 ? 16.328 -18.859 -4.621 1 94.94 169 GLN B C 1
ATOM 3219 O O . GLN B 1 169 ? 17.078 -19.797 -4.898 1 94.94 169 GLN B O 1
ATOM 3224 N N . LEU B 1 170 ? 15.523 -18.312 -5.457 1 95.94 170 LEU B N 1
ATOM 3225 C CA . LEU B 1 170 ? 15.422 -18.781 -6.836 1 95.94 170 LEU B CA 1
ATOM 3226 C C . LEU B 1 170 ? 16.656 -18.406 -7.633 1 95.94 170 LEU B C 1
ATOM 3228 O O . LEU B 1 170 ? 16.875 -18.906 -8.734 1 95.94 170 LEU B O 1
ATOM 3232 N N . GLY B 1 171 ? 17.438 -17.469 -7.121 1 94.31 171 GLY B N 1
ATOM 3233 C CA . GLY B 1 171 ? 18.625 -17 -7.809 1 94.31 171 GLY B CA 1
ATOM 3234 C C . GLY B 1 171 ? 18.453 -15.633 -8.453 1 94.31 171 GLY B C 1
ATOM 3235 O O . GLY B 1 171 ? 19.281 -15.203 -9.25 1 94.31 171 GLY B O 1
ATOM 3236 N N . ILE B 1 172 ? 17.375 -14.961 -8.156 1 94.81 172 ILE B N 1
ATOM 3237 C CA . ILE B 1 172 ? 17.172 -13.578 -8.57 1 94.81 172 ILE B CA 1
ATOM 3238 C C . ILE B 1 172 ? 17.766 -12.633 -7.527 1 94.81 172 ILE B C 1
ATOM 3240 O O . ILE B 1 172 ? 17.203 -12.477 -6.438 1 94.81 172 ILE B O 1
ATOM 3244 N N . GLU B 1 173 ? 18.812 -12.047 -7.715 1 88.12 173 GLU B N 1
ATOM 3245 C CA . GLU B 1 173 ? 19.641 -11.375 -6.723 1 88.12 173 GLU B CA 1
ATOM 3246 C C . GLU B 1 173 ? 18.969 -10.109 -6.203 1 88.12 173 GLU B C 1
ATOM 3248 O O . GLU B 1 173 ? 19 -9.82 -5.008 1 88.12 173 GLU B O 1
ATOM 3253 N N . ASN B 1 174 ? 18.406 -9.258 -7.02 1 90.25 174 ASN B N 1
ATOM 3254 C CA . ASN B 1 174 ? 17.781 -8 -6.613 1 90.25 174 ASN B CA 1
ATOM 3255 C C . ASN B 1 174 ? 16.359 -7.883 -7.145 1 90.25 174 ASN B C 1
ATOM 3257 O O . ASN B 1 174 ? 16.062 -6.996 -7.949 1 90.25 174 ASN B O 1
ATOM 3261 N N . PRO B 1 175 ? 15.523 -8.781 -6.551 1 95.88 175 PRO B N 1
ATOM 3262 C CA . PRO B 1 175 ? 14.133 -8.648 -7 1 95.88 175 PRO B CA 1
ATOM 3263 C C . PRO B 1 175 ? 13.523 -7.289 -6.645 1 95.88 175 PRO B C 1
ATOM 3265 O O . PRO B 1 175 ? 13.953 -6.652 -5.684 1 95.88 175 PRO B O 1
ATOM 3268 N N . ASN B 1 176 ? 12.625 -6.879 -7.477 1 96.12 176 ASN B N 1
ATOM 3269 C CA . ASN B 1 176 ? 11.789 -5.734 -7.121 1 96.12 176 ASN B CA 1
ATOM 3270 C C . ASN B 1 176 ? 10.539 -6.168 -6.363 1 96.12 176 ASN B C 1
ATOM 3272 O O . ASN B 1 176 ? 9.992 -7.238 -6.621 1 96.12 176 ASN B O 1
ATOM 3276 N N . ILE B 1 177 ? 10.133 -5.34 -5.418 1 95.38 177 ILE B N 1
ATOM 3277 C CA . ILE B 1 177 ? 8.969 -5.68 -4.613 1 95.38 177 ILE B CA 1
ATOM 3278 C C . ILE B 1 177 ? 8.141 -4.426 -4.344 1 95.38 177 ILE B C 1
ATOM 3280 O O . ILE B 1 177 ? 8.695 -3.336 -4.172 1 95.38 177 ILE B O 1
ATOM 3284 N N . MET B 1 178 ? 6.867 -4.531 -4.348 1 94.94 178 MET B N 1
ATOM 3285 C CA . MET B 1 178 ? 5.918 -3.496 -3.943 1 94.94 178 MET B CA 1
ATOM 3286 C C . MET B 1 178 ? 4.762 -4.098 -3.152 1 94.94 178 MET B C 1
ATOM 3288 O O . MET B 1 178 ? 4.488 -5.293 -3.256 1 94.94 178 MET B O 1
ATOM 3292 N N . ALA B 1 179 ? 4.148 -3.34 -2.352 1 93.75 179 ALA B N 1
ATOM 3293 C CA . ALA B 1 179 ? 2.994 -3.783 -1.576 1 93.75 179 ALA B CA 1
ATOM 3294 C C . ALA B 1 179 ? 2.023 -2.633 -1.332 1 93.75 179 ALA B C 1
ATOM 3296 O O . ALA B 1 179 ? 2.438 -1.479 -1.2 1 93.75 179 ALA B O 1
ATOM 3297 N N . GLU B 1 180 ? 0.796 -2.957 -1.321 1 93.44 180 GLU B N 1
ATOM 3298 C CA . GLU B 1 180 ? -0.273 -1.985 -1.112 1 93.44 180 GLU B CA 1
ATOM 3299 C C . GLU B 1 180 ? -1.336 -2.529 -0.161 1 93.44 180 GLU B C 1
ATOM 3301 O O . GLU B 1 180 ? -1.722 -3.697 -0.257 1 93.44 180 GLU B O 1
ATOM 3306 N N . VAL B 1 181 ? -1.75 -1.646 0.741 1 92.38 181 VAL B N 1
ATOM 3307 C CA . VAL B 1 181 ? -2.822 -2 1.666 1 92.38 181 VAL B CA 1
ATOM 3308 C C . VAL B 1 181 ? -4.172 -1.907 0.955 1 92.38 181 VAL B C 1
ATOM 3310 O O . VAL B 1 181 ? -4.473 -0.898 0.313 1 92.38 181 VAL B O 1
ATOM 3313 N N . VAL B 1 182 ? -4.91 -2.908 1.02 1 92.75 182 VAL B N 1
ATOM 3314 C CA . VAL B 1 182 ? -6.266 -2.883 0.48 1 92.75 182 VAL B CA 1
ATOM 3315 C C . VAL B 1 182 ? -7.227 -2.303 1.519 1 92.75 182 VAL B C 1
ATOM 3317 O O . VAL B 1 182 ? -7.578 -2.977 2.488 1 92.75 182 VAL B O 1
ATOM 3320 N N . MET B 1 183 ? -7.66 -1.112 1.206 1 92.19 183 MET B N 1
ATOM 3321 C CA . MET B 1 183 ? -8.555 -0.396 2.109 1 92.19 183 MET B CA 1
ATOM 3322 C C . MET B 1 183 ? -10.008 -0.581 1.695 1 92.19 183 MET B C 1
ATOM 3324 O O . MET B 1 183 ? -10.328 -0.544 0.505 1 92.19 183 MET B O 1
ATOM 3328 N N . GLN B 1 184 ? -10.812 -0.794 2.662 1 92.5 184 GLN B N 1
ATOM 3329 C CA . GLN B 1 184 ? -12.258 -0.765 2.475 1 92.5 184 GLN B CA 1
ATOM 3330 C C . GLN B 1 184 ? -12.945 -0.009 3.607 1 92.5 184 GLN B C 1
ATOM 3332 O O . GLN B 1 184 ? -12.305 0.389 4.578 1 92.5 184 GLN B O 1
ATOM 3337 N N . THR B 1 185 ? -14.219 0.275 3.463 1 92.69 185 THR B N 1
ATOM 3338 C CA . THR B 1 185 ? -14.961 0.992 4.496 1 92.69 185 THR B CA 1
ATOM 3339 C C . THR B 1 185 ? -16.172 0.19 4.941 1 92.69 185 THR B C 1
ATOM 3341 O O . THR B 1 185 ? -16.562 -0.788 4.289 1 92.69 185 THR B O 1
ATOM 3344 N N . SER B 1 186 ? -16.75 0.633 6.102 1 92.56 186 SER B N 1
ATOM 3345 C CA . SER B 1 186 ? -17.969 -0.004 6.598 1 92.56 186 SER B CA 1
ATOM 3346 C C . SER B 1 186 ? -19.078 0.005 5.543 1 92.56 186 SER B C 1
ATOM 3348 O O . SER B 1 186 ? -19.812 -0.968 5.406 1 92.56 186 SER B O 1
ATOM 3350 N N . LYS B 1 187 ? -19.125 1.034 4.758 1 91.19 187 LYS B N 1
ATOM 3351 C CA . LYS B 1 187 ? -20.234 1.227 3.832 1 91.19 187 LYS B CA 1
ATOM 3352 C C . LYS B 1 187 ? -19.891 0.715 2.438 1 91.19 187 LYS B C 1
ATOM 3354 O O . LYS B 1 187 ? -20.781 0.495 1.61 1 91.19 187 LYS B O 1
ATOM 3359 N N . ASP B 1 188 ? -18.656 0.497 2.131 1 92.88 188 ASP B N 1
ATOM 3360 C CA . ASP B 1 188 ? -18.188 0.051 0.819 1 92.88 188 ASP B CA 1
ATOM 3361 C C . ASP B 1 188 ? -17.172 -1.073 0.947 1 92.88 188 ASP B C 1
ATOM 3363 O O . ASP B 1 188 ? -15.969 -0.817 1.033 1 92.88 188 ASP B O 1
ATOM 3367 N N . ASN B 1 189 ? -17.594 -2.27 0.928 1 93.38 189 ASN B N 1
ATOM 3368 C CA . ASN B 1 189 ? -16.766 -3.461 0.985 1 93.38 189 ASN B CA 1
ATOM 3369 C C . ASN B 1 189 ? -17.453 -4.668 0.358 1 93.38 189 ASN B C 1
ATOM 3371 O O . ASN B 1 189 ? -18.641 -4.609 0.044 1 93.38 189 ASN B O 1
ATOM 3375 N N . ASP B 1 190 ? -16.734 -5.656 0.129 1 95.19 190 ASP B N 1
ATOM 3376 C CA . ASP B 1 190 ? -17.281 -6.801 -0.593 1 95.19 190 ASP B CA 1
ATOM 3377 C C . ASP B 1 190 ? -17.438 -8.008 0.328 1 95.19 190 ASP B C 1
ATOM 3379 O O . ASP B 1 190 ? -17.484 -9.148 -0.138 1 95.19 190 ASP B O 1
ATOM 3383 N N . LEU B 1 191 ? -17.484 -7.84 1.635 1 96.12 191 LEU B N 1
ATOM 3384 C CA . LEU B 1 191 ? -17.406 -8.945 2.588 1 96.12 191 LEU B CA 1
ATOM 3385 C C . LEU B 1 191 ? -18.672 -9.797 2.523 1 96.12 191 LEU B C 1
ATOM 3387 O O . LEU B 1 191 ? -18.594 -11.031 2.572 1 96.12 191 LEU B O 1
ATOM 3391 N N . ALA B 1 192 ? -19.812 -9.141 2.438 1 97.06 192 ALA B N 1
ATOM 3392 C CA . ALA B 1 192 ? -21.062 -9.898 2.346 1 97.06 192 ALA B CA 1
ATOM 3393 C C . ALA B 1 192 ? -21.062 -10.82 1.132 1 97.06 192 ALA B C 1
ATOM 3395 O O . ALA B 1 192 ? -21.375 -12.008 1.243 1 97.06 192 ALA B O 1
ATOM 3396 N N . TRP B 1 193 ? -20.719 -10.242 0.034 1 96.56 193 TRP B N 1
ATOM 3397 C CA . TRP B 1 193 ? -20.625 -11.008 -1.207 1 96.56 193 TRP B CA 1
ATOM 3398 C C . TRP B 1 193 ? -19.609 -12.133 -1.078 1 96.56 193 TRP B C 1
ATOM 3400 O O . TRP B 1 193 ? -19.875 -13.273 -1.474 1 96.56 193 TRP B O 1
ATOM 3410 N N . LEU B 1 194 ? -18.469 -11.859 -0.538 1 96.56 194 LEU B N 1
ATOM 3411 C CA . LEU B 1 194 ? -17.375 -12.82 -0.422 1 96.56 194 LEU B CA 1
ATOM 3412 C C . LEU B 1 194 ? -17.781 -14 0.461 1 96.56 194 LEU B C 1
ATOM 3414 O O . LEU B 1 194 ? -17.531 -15.156 0.113 1 96.56 194 LEU B O 1
ATOM 3418 N N . ILE B 1 195 ? -18.391 -13.711 1.6 1 98.12 195 ILE B N 1
ATOM 3419 C CA . ILE B 1 195 ? -18.812 -14.773 2.504 1 98.12 195 ILE B CA 1
ATOM 3420 C C . ILE B 1 195 ? -19.859 -15.641 1.82 1 98.12 195 ILE B C 1
ATOM 3422 O O . ILE B 1 195 ? -19.844 -16.875 1.939 1 98.12 195 ILE B O 1
ATOM 3426 N N . GLU B 1 196 ? -20.75 -14.969 1.126 1 97.88 196 GLU B N 1
ATOM 3427 C CA . GLU B 1 196 ? -21.766 -15.719 0.393 1 97.88 196 GLU B CA 1
ATOM 3428 C C . GLU B 1 196 ? -21.125 -16.656 -0.631 1 97.88 196 GLU B C 1
ATOM 3430 O O . GLU B 1 196 ? -21.5 -17.828 -0.73 1 97.88 196 GLU B O 1
ATOM 3435 N N . MET B 1 197 ? -20.203 -16.203 -1.348 1 96.19 197 MET B N 1
ATOM 3436 C CA . MET B 1 197 ? -19.516 -16.984 -2.373 1 96.19 197 MET B CA 1
ATOM 3437 C C . MET B 1 197 ? -18.734 -18.125 -1.75 1 96.19 197 MET B C 1
ATOM 3439 O O . MET B 1 197 ? -18.641 -19.203 -2.334 1 96.19 197 MET B O 1
ATOM 3443 N N . MET B 1 198 ? -18.203 -17.922 -0.599 1 97.75 198 MET B N 1
ATOM 3444 C CA . MET B 1 198 ? -17.312 -18.906 0.015 1 97.75 198 MET B CA 1
ATOM 3445 C C . MET B 1 198 ? -18.062 -19.812 0.979 1 97.75 198 MET B C 1
ATOM 3447 O O . MET B 1 198 ? -17.484 -20.719 1.57 1 97.75 198 MET B O 1
ATOM 3451 N N . LEU B 1 199 ? -19.328 -19.594 1.121 1 98.19 199 LEU B N 1
ATOM 3452 C CA . LEU B 1 199 ? -20.109 -20.234 2.164 1 98.19 199 LEU B CA 1
ATOM 3453 C C . LEU B 1 199 ? -19.984 -21.75 2.078 1 98.19 199 LEU B C 1
ATOM 3455 O O . LEU B 1 199 ? -19.719 -22.406 3.084 1 98.19 199 LEU B O 1
ATOM 3459 N N . PRO B 1 200 ? -20.125 -22.375 0.908 1 97.81 200 PRO B N 1
ATOM 3460 C CA . PRO B 1 200 ? -19.984 -23.828 0.863 1 97.81 200 PRO B CA 1
ATOM 3461 C C . PRO B 1 200 ? -18.625 -24.297 1.367 1 97.81 200 PRO B C 1
ATOM 3463 O O . PRO B 1 200 ? -18.547 -25.312 2.082 1 97.81 200 PRO B O 1
ATOM 3466 N N . ARG B 1 201 ? -17.578 -23.578 0.976 1 97.69 201 ARG B N 1
ATOM 3467 C CA . ARG B 1 201 ? -16.234 -23.906 1.429 1 97.69 201 ARG B CA 1
ATOM 3468 C C . ARG B 1 201 ? -16.109 -23.75 2.939 1 97.69 201 ARG B C 1
ATOM 3470 O O . ARG B 1 201 ? -15.5 -24.594 3.611 1 97.69 201 ARG B O 1
ATOM 3477 N N . MET B 1 202 ? -16.656 -22.719 3.49 1 98.5 202 MET B N 1
ATOM 3478 C CA . MET B 1 202 ? -16.594 -22.438 4.922 1 98.5 202 MET B CA 1
ATOM 3479 C C . MET B 1 202 ? -17.344 -23.5 5.719 1 98.5 202 MET B C 1
ATOM 3481 O O . MET B 1 202 ? -16.875 -23.906 6.785 1 98.5 202 MET B O 1
ATOM 3485 N N . GLN B 1 203 ? -18.438 -23.922 5.168 1 98.12 203 GLN B N 1
ATOM 3486 C CA . GLN B 1 203 ? -19.219 -24.953 5.84 1 98.12 203 GLN B CA 1
ATOM 3487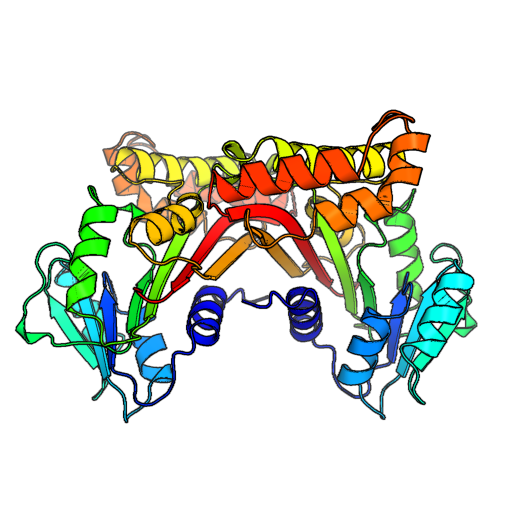 C C . GLN B 1 203 ? -18.516 -26.312 5.758 1 98.12 203 GLN B C 1
ATOM 3489 O O . GLN B 1 203 ? -18.484 -27.062 6.738 1 98.12 203 GLN B O 1
ATOM 3494 N N . SER B 1 204 ? -17.984 -26.578 4.613 1 97.69 204 SER B N 1
ATOM 3495 C CA . SER B 1 204 ? -17.266 -27.844 4.422 1 97.69 204 SER B CA 1
ATOM 3496 C C . SER B 1 204 ? -16.125 -27.984 5.422 1 97.69 204 SER B C 1
ATOM 3498 O O . SER B 1 204 ? -15.828 -29.094 5.875 1 97.69 204 SER B O 1
ATOM 3500 N N . HIS B 1 205 ? -15.5 -26.875 5.84 1 97.81 205 HIS B N 1
ATOM 3501 C CA . HIS B 1 205 ? -14.359 -26.891 6.75 1 97.81 205 HIS B CA 1
ATOM 3502 C C . HIS B 1 205 ? -14.781 -26.516 8.164 1 97.81 205 HIS B C 1
ATOM 3504 O O . HIS B 1 205 ? -13.938 -26.297 9.031 1 97.81 205 HIS B O 1
ATOM 3510 N N . GLN B 1 206 ? -16.062 -26.359 8.336 1 97.5 206 GLN B N 1
ATOM 3511 C CA . GLN B 1 206 ? -16.672 -26.109 9.641 1 97.5 206 GLN B CA 1
ATOM 3512 C C . GLN B 1 206 ? -16.234 -24.781 10.219 1 97.5 206 GLN B C 1
ATOM 3514 O O . GLN B 1 206 ? -16.125 -24.625 11.438 1 97.5 206 GLN B O 1
ATOM 3519 N N . VAL B 1 207 ? -15.828 -23.922 9.375 1 98.31 207 VAL B N 1
ATOM 3520 C CA . VAL B 1 207 ? -15.617 -22.531 9.789 1 98.31 207 VAL B CA 1
ATOM 3521 C C . VAL B 1 207 ? -16.953 -21.906 10.156 1 98.31 207 VAL B C 1
ATOM 3523 O O . VAL B 1 207 ? -17.047 -21.141 11.125 1 98.31 207 VAL B O 1
ATOM 3526 N N . LEU B 1 208 ? -17.922 -22.172 9.328 1 98.12 208 LEU B N 1
ATOM 3527 C CA . LEU B 1 208 ? -19.312 -21.797 9.617 1 98.12 208 LEU B CA 1
ATOM 3528 C C . LEU B 1 208 ? -20.203 -23.016 9.672 1 98.12 208 LEU B C 1
ATOM 3530 O O . LEU B 1 208 ? -20 -23.984 8.938 1 98.12 208 LEU B O 1
ATOM 3534 N N . SER B 1 209 ? -21.188 -22.891 10.562 1 97.44 209 SER B N 1
ATOM 3535 C CA . SER B 1 209 ? -22.109 -24.016 10.727 1 97.44 209 SER B CA 1
ATOM 3536 C C . SER B 1 209 ? -23.016 -24.156 9.516 1 97.44 209 SER B C 1
ATOM 3538 O O . SER B 1 209 ? -23.172 -23.219 8.734 1 97.44 209 SER B O 1
ATOM 3540 N N . GLU B 1 210 ? -23.609 -25.344 9.406 1 96.31 210 GLU B N 1
ATOM 3541 C CA . GLU B 1 210 ? -24.531 -25.625 8.312 1 96.31 210 GLU B CA 1
ATOM 3542 C C . GLU B 1 210 ? -25.781 -24.75 8.406 1 96.31 210 GLU B C 1
ATOM 3544 O O . GLU B 1 210 ? -26.422 -24.453 7.391 1 96.31 210 GLU B O 1
ATOM 3549 N N . ASP B 1 211 ? -26.062 -24.297 9.625 1 96.69 211 ASP B N 1
ATOM 3550 C CA . ASP B 1 211 ? -27.266 -23.516 9.828 1 96.69 211 ASP B CA 1
ATOM 3551 C C . ASP B 1 211 ? -26.969 -22.016 9.766 1 96.69 211 ASP B C 1
ATOM 3553 O O . ASP B 1 211 ? -27.828 -21.188 10.055 1 96.69 211 ASP B O 1
ATOM 3557 N N . PHE B 1 212 ? -25.719 -21.766 9.398 1 97.88 212 PHE B N 1
ATOM 3558 C CA . PHE B 1 212 ? -25.344 -20.375 9.258 1 97.88 212 PHE B CA 1
ATOM 3559 C C . PHE B 1 212 ? -26.281 -19.656 8.289 1 97.88 212 PHE B C 1
ATOM 3561 O O . PHE B 1 212 ? -26.5 -20.125 7.168 1 97.88 212 PHE B O 1
ATOM 3568 N N . SER B 1 213 ? -26.828 -18.516 8.664 1 98.06 213 SER B N 1
ATOM 3569 C CA . SER B 1 213 ? -27.734 -17.734 7.824 1 98.06 213 SER B CA 1
ATOM 3570 C C . SER B 1 213 ? -27 -16.562 7.18 1 98.06 213 SER B C 1
ATOM 3572 O O . SER B 1 213 ? -26.734 -15.547 7.836 1 98.06 213 SER B O 1
ATOM 3574 N N . ILE B 1 214 ? -26.812 -16.625 5.891 1 98 214 ILE B N 1
ATOM 3575 C CA . ILE B 1 214 ? -26.141 -15.555 5.156 1 98 214 ILE B CA 1
ATOM 3576 C C . ILE B 1 214 ? -27 -14.289 5.211 1 98 214 ILE B C 1
ATOM 3578 O O . ILE B 1 214 ? -26.469 -13.172 5.262 1 98 214 ILE B O 1
ATOM 3582 N N . ASP B 1 215 ? -28.281 -14.375 5.246 1 98.06 215 ASP B N 1
ATOM 3583 C CA . ASP B 1 215 ? -29.172 -13.227 5.293 1 98.06 215 ASP B CA 1
ATOM 3584 C C . ASP B 1 215 ? -29.062 -12.492 6.629 1 98.06 215 ASP B C 1
ATOM 3586 O O . ASP B 1 215 ? -29.016 -11.258 6.664 1 98.06 215 ASP B O 1
ATOM 3590 N N . THR B 1 216 ? -29.031 -13.281 7.672 1 98.25 216 THR B N 1
ATOM 3591 C CA . THR B 1 216 ? -28.844 -12.68 8.984 1 98.25 216 THR B CA 1
ATOM 3592 C C . THR B 1 216 ? -27.5 -11.961 9.062 1 98.25 216 THR B C 1
ATOM 3594 O O . THR B 1 216 ? -27.406 -10.852 9.586 1 98.25 216 THR B O 1
ATOM 3597 N N . PHE B 1 217 ? -26.5 -12.625 8.609 1 98.06 217 PHE B N 1
ATOM 3598 C CA . PHE B 1 217 ? -25.156 -12.047 8.609 1 98.06 217 PHE B CA 1
ATOM 3599 C C . PHE B 1 217 ? -25.141 -10.727 7.855 1 98.06 217 PHE B C 1
ATOM 3601 O O . PHE B 1 217 ? -24.578 -9.734 8.336 1 98.06 217 PHE B O 1
ATOM 3608 N N . LYS B 1 218 ? -25.75 -10.688 6.66 1 98.12 218 LYS B N 1
ATOM 3609 C CA . LYS B 1 218 ? -25.797 -9.469 5.859 1 98.12 218 LYS B CA 1
ATOM 3610 C C . LYS B 1 218 ? -26.5 -8.344 6.617 1 98.12 218 LYS B C 1
ATOM 3612 O O . LYS B 1 218 ? -26.062 -7.188 6.547 1 98.12 218 LYS B O 1
ATOM 3617 N N . LYS B 1 219 ? -27.547 -8.641 7.371 1 98 219 LYS B N 1
ATOM 3618 C CA . LYS B 1 219 ? -28.25 -7.648 8.18 1 98 219 LYS B CA 1
ATOM 3619 C C . LYS B 1 219 ? -27.344 -7.121 9.297 1 98 219 LYS B C 1
ATOM 3621 O O . LYS B 1 219 ? -27.359 -5.926 9.602 1 98 219 LYS B O 1
ATOM 3626 N N . GLU B 1 220 ? -26.625 -8.047 9.852 1 97.69 220 GLU B N 1
ATOM 3627 C CA . GLU B 1 220 ? -25.703 -7.652 10.914 1 97.69 220 GLU B CA 1
ATOM 3628 C C . GLU B 1 220 ? -24.609 -6.727 10.391 1 97.69 220 GLU B C 1
ATOM 3630 O O . GLU B 1 220 ? -24.25 -5.746 11.055 1 97.69 220 GLU B O 1
ATOM 3635 N N . LEU B 1 221 ? -24.047 -7.047 9.234 1 97.12 221 LEU B N 1
ATOM 3636 C CA . LEU B 1 221 ? -23.031 -6.191 8.617 1 97.12 221 LEU B CA 1
ATOM 3637 C C . LEU B 1 221 ? -23.594 -4.797 8.359 1 97.12 221 LEU B C 1
ATOM 3639 O O . LEU B 1 221 ? -22.922 -3.797 8.617 1 97.12 221 LEU B O 1
ATOM 3643 N N . LYS B 1 222 ? -24.812 -4.746 7.867 1 96.88 222 LYS B N 1
ATOM 3644 C CA . LYS B 1 222 ? -25.438 -3.469 7.559 1 96.88 222 LYS B CA 1
ATOM 3645 C C . LYS B 1 222 ? -25.672 -2.65 8.828 1 96.88 222 LYS B C 1
ATOM 3647 O O . LYS B 1 222 ? -25.438 -1.441 8.844 1 96.88 222 LYS B O 1
ATOM 3652 N N . ALA B 1 223 ? -26.125 -3.309 9.797 1 97.69 223 ALA B N 1
ATOM 3653 C CA . ALA B 1 223 ? -26.359 -2.627 11.062 1 97.69 223 ALA B CA 1
ATOM 3654 C C . ALA B 1 223 ? -25.078 -2.045 11.625 1 97.69 223 ALA B C 1
ATOM 3656 O O . ALA B 1 223 ? -25.062 -0.914 12.117 1 97.69 223 ALA B O 1
ATOM 3657 N N . GLU B 1 224 ? -24.031 -2.83 11.547 1 96.06 224 GLU B N 1
ATOM 3658 C CA . GLU B 1 224 ? -22.719 -2.365 12.008 1 96.06 224 GLU B CA 1
ATOM 3659 C C . GLU B 1 224 ? -22.234 -1.178 11.18 1 96.06 224 GLU B C 1
ATOM 3661 O O . GLU B 1 224 ? -21.688 -0.215 11.727 1 96.06 224 GLU B O 1
ATOM 3666 N N . ALA B 1 225 ? -22.406 -1.238 9.898 1 94 225 ALA B N 1
ATOM 3667 C CA . ALA B 1 225 ? -22.016 -0.166 8.992 1 94 225 ALA B CA 1
ATOM 3668 C C . ALA B 1 225 ? -22.797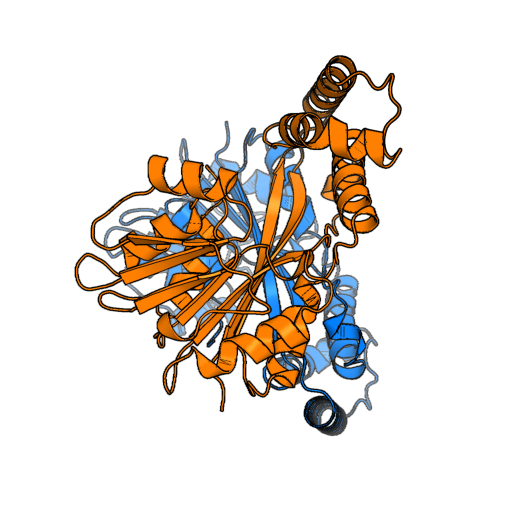 1.11 9.273 1 94 225 ALA B C 1
ATOM 3670 O O . ALA B 1 225 ? -22.266 2.215 9.156 1 94 225 ALA B O 1
ATOM 3671 N N . ASP B 1 226 ? -24.078 0.98 9.617 1 94.88 226 ASP B N 1
ATOM 3672 C CA . ASP B 1 226 ? -24.938 2.129 9.922 1 94.88 226 ASP B CA 1
ATOM 3673 C C . ASP B 1 226 ? -24.516 2.787 11.234 1 94.88 226 ASP B C 1
ATOM 3675 O O . ASP B 1 226 ? -24.625 4.004 11.391 1 94.88 226 ASP B O 1
ATOM 3679 N N . ALA B 1 227 ? -24 1.987 12.07 1 94.44 227 ALA B N 1
ATOM 3680 C CA . ALA B 1 227 ? -23.656 2.475 13.398 1 94.44 227 ALA B CA 1
ATOM 3681 C C . ALA B 1 227 ? -22.266 3.082 13.422 1 94.44 227 ALA B C 1
ATOM 3683 O O . ALA B 1 227 ? -21.969 3.959 14.242 1 94.44 227 ALA B O 1
ATOM 3684 N N . THR B 1 228 ? -21.391 2.609 12.602 1 92.12 228 THR B N 1
ATOM 3685 C CA . THR B 1 228 ? -20 3.02 12.633 1 92.12 228 THR B CA 1
ATOM 3686 C C . THR B 1 228 ? -19.469 3.26 11.227 1 92.12 228 THR B C 1
ATOM 3688 O O . THR B 1 228 ? -19.344 2.324 10.43 1 92.12 228 THR B O 1
ATOM 3691 N N . ASN B 1 229 ? -19.172 4.484 10.898 1 91.69 229 ASN B N 1
ATOM 3692 C CA . ASN B 1 229 ? -18.562 4.863 9.633 1 91.69 229 ASN B CA 1
ATOM 3693 C C . ASN B 1 229 ? -17.031 4.945 9.758 1 91.69 229 ASN B C 1
ATOM 3695 O O . ASN B 1 229 ? -16.516 5.906 10.32 1 91.69 229 ASN B O 1
ATOM 3699 N N . THR B 1 230 ? -16.344 3.906 9.258 1 92.19 230 THR B N 1
ATOM 3700 C CA . THR B 1 230 ? -14.898 3.846 9.383 1 92.19 230 THR B CA 1
ATOM 3701 C C . THR B 1 230 ? -14.289 3.049 8.234 1 92.19 230 THR B C 1
ATOM 3703 O O . THR B 1 230 ? -15.008 2.438 7.441 1 92.19 230 THR B O 1
ATOM 3706 N N . ALA B 1 231 ? -13.031 3.225 8.031 1 92.25 231 ALA B N 1
ATOM 3707 C CA . ALA B 1 231 ? -12.273 2.428 7.074 1 92.25 231 ALA B CA 1
ATOM 3708 C C . ALA B 1 231 ? -11.508 1.311 7.777 1 92.25 231 ALA B C 1
ATOM 3710 O O . ALA B 1 231 ? -11.266 1.379 8.984 1 92.25 231 ALA B O 1
ATOM 3711 N N . PHE B 1 232 ? -11.188 0.289 7.047 1 91.5 232 PHE B N 1
ATOM 3712 C CA . PHE B 1 232 ? -10.406 -0.809 7.605 1 91.5 232 PHE B CA 1
ATOM 3713 C C . PHE B 1 232 ? -9.516 -1.438 6.539 1 91.5 232 PHE B C 1
ATOM 3715 O O . PHE B 1 232 ? -9.742 -1.25 5.344 1 91.5 232 PHE B O 1
ATOM 3722 N N . ILE B 1 233 ? -8.461 -2.105 6.988 1 91.19 233 ILE B N 1
ATOM 3723 C CA . ILE B 1 233 ? -7.551 -2.852 6.125 1 91.19 233 ILE B CA 1
ATOM 3724 C C . ILE B 1 233 ? -8.109 -4.25 5.875 1 91.19 233 ILE B C 1
ATOM 3726 O O . ILE B 1 233 ? -8.281 -5.031 6.816 1 91.19 233 ILE B O 1
ATOM 3730 N N . ARG B 1 234 ? -8.445 -4.551 4.672 1 91.31 234 ARG B N 1
ATOM 3731 C CA . ARG B 1 234 ? -8.93 -5.871 4.289 1 91.31 234 ARG B CA 1
ATOM 3732 C C . ARG B 1 234 ? -7.785 -6.875 4.207 1 91.31 234 ARG B C 1
ATOM 3734 O O . ARG B 1 234 ? -7.879 -7.977 4.746 1 91.31 234 ARG B O 1
ATOM 3741 N N . ASP B 1 235 ? -6.812 -6.602 3.564 1 92.5 235 ASP B N 1
ATOM 3742 C CA . ASP B 1 235 ? -5.578 -7.363 3.4 1 92.5 235 ASP B CA 1
ATOM 3743 C C . ASP B 1 235 ? -4.5 -6.523 2.717 1 92.5 235 ASP B C 1
ATOM 3745 O O . ASP B 1 235 ? -4.645 -5.305 2.586 1 92.5 235 ASP B O 1
ATOM 3749 N N . THR B 1 236 ? -3.389 -7.102 2.377 1 93.06 236 THR B N 1
ATOM 3750 C CA . THR B 1 236 ? -2.291 -6.422 1.698 1 93.06 236 THR B CA 1
ATOM 3751 C C . THR B 1 236 ? -1.894 -7.168 0.428 1 93.06 236 THR B C 1
ATOM 3753 O O . THR B 1 236 ? -1.728 -8.391 0.446 1 93.06 236 THR B O 1
ATOM 3756 N N . ALA B 1 237 ? -1.828 -6.449 -0.641 1 95.19 237 ALA B N 1
ATOM 3757 C CA . ALA B 1 237 ? -1.346 -7.004 -1.903 1 95.19 237 ALA B CA 1
ATOM 3758 C C . ALA B 1 237 ? 0.16 -6.801 -2.051 1 95.19 237 ALA B C 1
ATOM 3760 O O . ALA B 1 237 ? 0.672 -5.707 -1.814 1 95.19 237 ALA B O 1
ATOM 3761 N N . PHE B 1 238 ? 0.858 -7.855 -2.443 1 96.06 238 PHE B N 1
ATOM 3762 C CA . PHE B 1 238 ? 2.285 -7.797 -2.74 1 96.06 238 PHE B CA 1
ATOM 3763 C C . PHE B 1 238 ? 2.545 -8.117 -4.207 1 96.06 238 PHE B C 1
ATOM 3765 O O . PHE B 1 238 ? 1.887 -8.984 -4.785 1 96.06 238 PHE B O 1
ATOM 3772 N N . GLY B 1 239 ? 3.445 -7.406 -4.793 1 97.56 239 GLY B N 1
ATOM 3773 C CA . GLY B 1 239 ? 3.984 -7.715 -6.109 1 97.56 239 GLY B CA 1
ATOM 3774 C C . GLY B 1 239 ? 5.496 -7.848 -6.117 1 97.56 239 GLY B C 1
ATOM 3775 O O . GLY B 1 239 ? 6.195 -7.086 -5.449 1 97.56 239 GLY B O 1
ATOM 3776 N N . VAL B 1 240 ? 6.012 -8.828 -6.848 1 97.94 240 VAL B N 1
ATOM 3777 C CA . VAL B 1 240 ? 7.449 -9.047 -6.973 1 97.94 240 VAL B CA 1
ATOM 3778 C C . VAL B 1 240 ? 7.805 -9.32 -8.43 1 97.94 240 VAL B C 1
ATOM 3780 O O . VAL B 1 240 ? 7.02 -9.93 -9.164 1 97.94 240 VAL B O 1
ATOM 3783 N N . TRP B 1 241 ? 8.898 -8.828 -8.883 1 98.38 241 TRP B N 1
ATOM 3784 C CA . TRP B 1 241 ? 9.352 -9.156 -10.234 1 98.38 241 TRP B CA 1
ATOM 3785 C C . TRP B 1 241 ? 10.875 -9.07 -10.336 1 98.38 241 TRP B C 1
ATOM 3787 O O . TRP B 1 241 ? 11.508 -8.359 -9.555 1 98.38 241 TRP B O 1
ATOM 3797 N N . GLY B 1 242 ? 11.391 -9.82 -11.141 1 97.5 242 GLY B N 1
ATOM 3798 C CA . GLY B 1 242 ? 12.828 -9.867 -11.375 1 97.5 242 GLY B CA 1
ATOM 3799 C C . GLY B 1 242 ? 13.234 -10.875 -12.438 1 97.5 242 GLY B C 1
ATOM 3800 O O . GLY B 1 242 ? 12.391 -11.602 -12.961 1 97.5 242 GLY B O 1
ATOM 3801 N N . LYS B 1 243 ? 14.531 -10.906 -12.891 1 95.75 243 LYS B N 1
ATOM 3802 C CA . LYS B 1 243 ? 15.102 -11.812 -13.875 1 95.75 243 LYS B CA 1
ATOM 3803 C C . LYS B 1 243 ? 16.078 -12.781 -13.227 1 95.75 243 LYS B C 1
ATOM 3805 O O . LYS B 1 243 ? 16.75 -12.438 -12.25 1 95.75 243 LYS B O 1
ATOM 3810 N N . PHE B 1 244 ? 16.047 -13.953 -13.797 1 90.25 244 PHE B N 1
ATOM 3811 C CA . PHE B 1 244 ? 17.062 -14.906 -13.352 1 90.25 244 PHE B CA 1
ATOM 3812 C C . PHE B 1 244 ? 18.453 -14.445 -13.766 1 90.25 244 PHE B C 1
ATOM 3814 O O . PHE B 1 244 ? 18.641 -13.867 -14.836 1 90.25 244 PHE B O 1
ATOM 3821 N N . ASN B 1 245 ? 19.438 -14.531 -12.875 1 78.75 245 ASN B N 1
ATOM 3822 C CA . ASN B 1 245 ? 20.828 -14.258 -13.227 1 78.75 245 ASN B CA 1
ATOM 3823 C C . ASN B 1 245 ? 21.406 -15.32 -14.156 1 78.75 245 ASN B C 1
ATOM 3825 O O . ASN B 1 245 ? 20.984 -16.484 -14.109 1 78.75 245 ASN B O 1
#

Secondary structure (DSSP, 8-state):
----TTHHHHHHHHHTT--TT-EEEEET-TTSHHHHHHHHHH-TTSEEEEEES-HHHHHHHHHHS--TTEEEEE-BTTB--GGG--EEEEEEES-GGG-S-HHHHHHHHGGGEEEEEEEEEEEEE-----GGGGG-HHHHHHHHHHHHHHHHTT--TTGGGGHHHHHHHTT-SS-EEEEEEEEEESSS-SHHHHHHHHHHHHHHTTSS-TT--HHHHHHHHHHHHHH---EEEEEEEEEEEE---/----TTHHHHHHHHHTT--TT-EEEEET-TTSHHHHHHHHHH-TTSEEEEEES-HHHHHHHHHHS--TTEEEEE-BTTB--GGG--EEEEEEES-GGG-S-HHHHHHHHGGGEEEEEEEEEEEEE-----SGGGG-HHHHHHHHHHHHHHHHTT--TTGGGGHHHHHHHTT-SS-EEEEEEEEEESSS-SHHHHHHHHHHHHHHTTSS-TT--HHHHHHHHHHHHHH---EEEEEEEEEEEE---

Nearest PDB structures (foldseek):
  5wp5-assembly2_B  TM=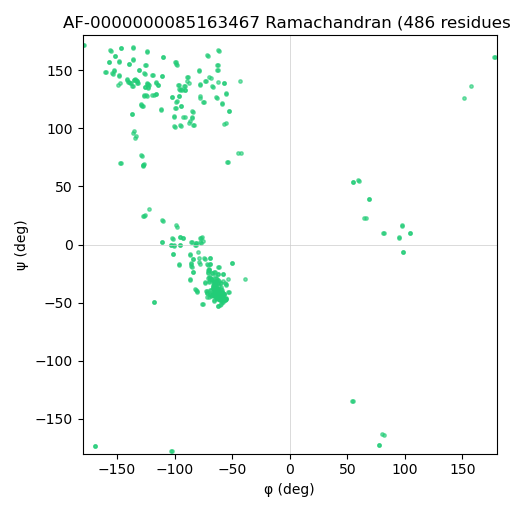6.335E-01  e=1.656E-13  Arabidopsis thaliana
  1vl5-assembly4_D  TM=6.592E-01  e=2.859E-13  Halalkalibacterium halodurans C-125
  3l8d-assembly1_A-2  TM=6.407E-01  e=3.443E-12  Bacillus thuringiensis str. Al Hakam
  6f5z-assembly1_A  TM=6.271E-01  e=2.892E-10  Haloferax volcanii DS2
  3g5l-assembly1_B  TM=5.921E-01  e=2.420E-09  Listeria monocytogenes serotype 4b str. F2365

=== Feature glossary ===
The record interleaves many kinds of information about one protein. Here is each kind framed as the question it answers.

Q: What does the local fold look like, residue by residue?
A: A 3Di character summarizes, for each residue, the relative orientation of the Cα frame of its nearest spatial neighbor. Because it encodes fold topology rather than chemistry, 3Di alignments detect remote structural similarity that sequence alignment misses.

Q: Which residues are in helices, strands, or loops?
A: Secondary structure is the local, repeating backbone conformation. DSSP classifies it into eight states by reading the hydrogen-bond network: three helix types (H, G, I), two β types (E, B), two non-regular types (T, S), and unstructured coil (-).

Q: How big and how compact is the whole molecule?
A: Three whole-structure scalars: the radius of gyration (RMS distance of Cα from centroid, in Å), the count of Cα–Cα contacts (pairs closer than 8 Å and separated by more than four residues in sequence — i.e. tertiary, not local, contacts), and the bounding-box dimensions. Together they distinguish compact globular folds from extended fibres or disordered chains.

Q: How confident is the AlphaFold model at each residue?
A: For AlphaFold models, the B-factor field carries pLDDT — the model's own estimate of local accuracy on a 0–100 scale. Regions with pLDDT<50 should be treated as essentially unmodeled; they often correspond to intrinsically disordered segments.

Q: What family and function is it annotated with?
A: Functional annotations link the protein to curated databases. InterPro entries identify conserved domains and families by matching the sequence against member-database signatures (Pfam, PROSITE, CDD, …). Gene Ontology (GO) terms describe molecular function, biological process, and cellular component in a controlled vocabulary. CATH places the structure in a hierarchical fold classification (Class/Architecture/Topology/Homologous-superfamily). The organism is the source species.

Q: What known structures does this most resemble?
A: Nearest PDB neighbors are the top structural matches found by Foldseek when searching this structure against the entire Protein Data Bank. Each hit reports a TM-score (0 to 1; >0.5 almost always implies the same fold) and an E-value. These are *structural* homologs — they may share no detectable sequence similarity.

Q: Which residues are buried vs exposed?
A: Solvent-accessible surface area (SASA) is the area in Å² traced out by the centre of a 1.4 Å probe sphere (a water molecule) rolled over the protein's van der Waals surface (Shrake–Rupley / Lee–Richards construction). Buried residues have near-zero SASA; fully exposed residues can exceed 200 Å². The total SASA scales roughly with the number of surface residues.

Q: What are the backbone torsion angles?
A: φ (phi) and ψ (psi) are the two rotatable backbone dihedrals per residue: φ is the C(i-1)–N–Cα–C torsion, ψ is the N–Cα–C–N(i+1) torsion, both in degrees on (−180°, 180°]. α-helical residues cluster near (−60°, −45°); β-strand residues near (−120°, +130°). A Ramachandran plot is simply a scatter of (φ, ψ) for every residue.

Q: Are the domains correctly placed relative to each other?
A: Predicted aligned error is AlphaFold's pairwise confidence. Unlike pLDDT (per-residue), PAE is per-residue-pair and captures whether two parts of the structure are correctly placed relative to each other. Units are ångströms of expected positional error.

Q: What if only a Cα trace is available?
A: P-SEA three-state annotation labels each residue as helix, strand, or coil based purely on the geometry of the Cα trace. It serves as a fallback when the full backbone (and thus DSSP) is unavailable.

Q: What is the amino-acid chain?
A: This is the polypeptide sequence — one letter per residue, N-terminus first. Length ranges from a few dozen residues for small domains to over a thousand for large multi-domain proteins.

Q: What do the rendered images show?
A: The six renders are orthographic views along the three Cartesian axes in both directions. Representation (cartoon, sticks, or surface) and color scheme (sequence-rainbow or by-chain) vary across proteins so the training set covers all the common visualization conventions.

Q: What do the diagnostic plots show?
A: Plot images: a contact map (which residues are close in 3D, as an N×N binary image), a Ramachandran scatter (backbone torsion angles, revealing secondary-structure composition at a glance), and — for AlphaFold structures — a PAE heatmap (pairwise prediction confidence).

Q: How mobile is each atom in the crystal?
A: B-factor (Debye–Waller factor) reflects atomic displacement in the crystal lattice. It is an experimental observable (units Å²), not a prediction; low values mean the atom is pinned down, high values mean it moves or is heterogeneous across the crystal.

Q: Where is each backbone atom in 3D?
A: The mmCIF table is the protein's shape written out atom by atom. For each backbone N, Cα, C, and carbonyl O, it records an (x, y, z) coordinate triple in Å plus the residue type, chain letter, and residue number.